Protein 8SVB (pdb70)

Nearest PDB structures (foldseek):
  8svb-assembly1_A  TM=6.135E-01  e=1.210E-03  Achromobacter xylosoxidans
  8svb-assembly1_A  TM=7.052E-01  e=6.557E-03  Achromobacter xylosoxidans
  8svb-assembly1_A  TM=1.034E+00  e=6.545E-05  Achromobacter xylosoxidans
  8svb-assembly1_A  TM=5.577E-01  e=2.750E-03  Achromobacter xylosoxidans
  8svb-assembly1_A  TM=7.079E-01  e=1.389E-03  Achromobacter xylosoxidans

Solvent-accessible surface area: 2526 Å² total; per-residue (Å²): 1,35,44,36,104,61,55,14,168,145,122,140,53,175,40,117,71,72,118,137,42,113,135,138,77,76,29,32,34,141

Sequence (30 aa):
GGGGPTPEYFLMPIDPAWLQANLPNTGKYNGGGGPTPEYFLMPIDPAWLQANLPNTGKYNGGGGPTPEYFLMPIDPAWLQANLPNTGKYNGGGGPTPEYFLMPIDPAWLQANLPNTGKYNGGGGPTPEYFLMPIDPAWLQANLPNTGKYNGGGGPTPEYFLMPIDPAWLQANLPNTGKYNGGGGPTPEYFLMPIDPAWLQANLPNTGKYNGGGGPTPEYFLMPIDPAWLQANLPNTGKYNGGGGPTPEYFLMPIDPAWLQANLPNTGKYNGGGGPTPEYFLMPIDPAWLQANLPNTGKYNGGGGPTPEYFLMPIDPAWLQANLPNTGKYNGGGGPTPEYFLMPIDPAWLQANLPNTGKYNGGGGPTPEYFLMPIDPAWLQANLPNTGKYNGGGGPTPEYFLMPIDPAWLQANLPNTGKYNGGGGPTPEYFLMPIDPAWLQANLPNTGKYNGGGGPTPEYFLMPIDPAWLQANLPNTGKYNGGGGPTPEYFLMPIDPAWLQANLPNTGKYNGGGGPTPEYFLMPIDPAWLQANLPNTGKYNGGGGPTPEYFLMPIDPAWLQANLPNTGKYNGGGGPTPEYFLMPIDPAWLQANLPNTGKYN

Structure (mmCIF, N/CA/C/O backbone):
data_8SVB
#
_entry.id   8SVB
#
loop_
_atom_site.group_PDB
_atom_site.id
_atom_site.type_symbol
_atom_site.label_atom_id
_atom_site.label_alt_id
_atom_site.label_comp_id
_atom_site.label_asym_id
_atom_site.label_entity_id
_atom_site.label_seq_id
_atom_site.pdbx_PDB_ins_code
_atom_site.Cartn_x
_atom_site.Cartn_y
_atom_site.Cartn_z
_atom_site.occupancy
_atom_site.B_iso_or_equiv
_atom_site.auth_seq_id
_atom_site.auth_comp_id
_atom_site.auth_asym_id
_atom_site.auth_atom_id
_atom_site.pdbx_PDB_model_num
ATOM 1 N N . GLY A 1 1 ? 0.951 1.910 -0.346 1.00 0.00 1 GLY A N 1
ATOM 2 C CA . GLY A 1 1 ? 1.988 0.976 -0.757 1.00 0.00 1 GLY A CA 1
ATOM 3 C C . GLY A 1 1 ? 3.405 1.531 -0.557 1.00 0.00 1 GLY A C 1
ATOM 4 O O . GLY A 1 1 ? 3.639 2.682 -0.193 1.00 0.00 1 GLY A O 1
ATOM 8 N N . GLY A 1 2 ? 4.394 0.613 -0.830 1.00 0.00 2 GLY A N 1
ATOM 9 C CA . GLY A 1 2 ? 5.799 0.886 -0.612 1.00 0.00 2 GLY A CA 1
ATOM 10 C C . GLY A 1 2 ? 6.330 0.011 0.536 1.00 0.00 2 GLY A C 1
ATOM 11 O O . GLY A 1 2 ? 5.925 -1.130 0.778 1.00 0.00 2 GLY A O 1
ATOM 15 N N . GLY A 1 3 ? 7.328 0.592 1.291 1.00 0.00 3 GLY A N 1
ATOM 16 C CA . GLY A 1 3 ? 8.044 -0.153 2.312 1.00 0.00 3 GLY A CA 1
ATOM 17 C C . GLY A 1 3 ? 8.702 0.771 3.338 1.00 0.00 3 GLY A C 1
ATOM 18 O O . GLY A 1 3 ? 9.740 1.386 3.102 1.00 0.00 3 GLY A O 1
ATOM 22 N N . GLY A 1 4 ? 7.995 0.925 4.505 1.00 0.00 4 GLY A N 1
ATOM 23 C CA . GLY A 1 4 ? 8.396 1.871 5.536 1.00 0.00 4 GLY A CA 1
ATOM 24 C C . GLY A 1 4 ? 7.325 1.947 6.631 1.00 0.00 4 GLY A C 1
ATOM 25 O O . GLY A 1 4 ? 6.515 1.028 6.786 1.00 0.00 4 GLY A O 1
ATOM 29 N N . PRO A 1 5 ? 7.351 3.036 7.468 1.00 0.00 5 PRO A N 1
ATOM 30 C CA . PRO A 1 5 ? 6.347 3.230 8.512 1.00 0.00 5 PRO A CA 1
ATOM 31 C C . PRO A 1 5 ? 5.034 3.844 7.952 1.00 0.00 5 PRO A C 1
ATOM 32 O O . PRO A 1 5 ? 4.905 4.195 6.782 1.00 0.00 5 PRO A O 1
ATOM 43 N N . THR A 1 6 ? 4.034 4.002 8.901 1.00 0.00 6 THR A N 1
ATOM 44 C CA . THR A 1 6 ? 2.892 4.920 8.686 1.00 0.00 6 THR A CA 1
ATOM 45 C C . THR A 1 6 ? 1.881 4.356 7.653 1.00 0.00 6 THR A C 1
ATOM 46 O O . THR A 1 6 ? 2.238 3.812 6.604 1.00 0.00 6 THR A O 1
ATOM 57 N N . PRO A 1 7 ? 0.528 4.481 7.913 1.00 0.00 7 PRO A N 1
ATOM 58 C CA . PRO A 1 7 ? -0.417 3.758 7.060 1.00 0.00 7 PRO A CA 1
ATOM 59 C C . PRO A 1 7 ? -0.626 4.425 5.680 1.00 0.00 7 PRO A C 1
ATOM 60 O O . PRO A 1 7 ? -0.478 5.629 5.469 1.00 0.00 7 PRO A O 1
ATOM 71 N N . GLU A 1 8 ? -1.123 3.571 4.702 1.00 0.00 8 GLU A N 1
ATOM 72 C CA . GLU A 1 8 ? -1.013 3.948 3.279 1.00 0.00 8 GLU A CA 1
ATOM 73 C C . GLU A 1 8 ? -1.885 5.192 2.976 1.00 0.00 8 GLU A C 1
ATOM 74 O O . GLU A 1 8 ? -1.641 5.978 2.061 1.00 0.00 8 GLU A O 1
ATOM 85 N N . TYR A 1 9 ? -3.038 5.263 3.730 1.00 0.00 9 TYR A N 1
ATOM 86 C CA . TYR A 1 9 ? -4.056 6.294 3.538 1.00 0.00 9 TYR A CA 1
ATOM 87 C C . TYR A 1 9 ? -3.695 7.676 4.122 1.00 0.00 9 TYR A C 1
ATOM 88 O O . TYR A 1 9 ? -4.489 8.614 4.099 1.00 0.00 9 TYR A O 1
ATOM 106 N N . PHE A 1 10 ? -2.400 7.818 4.563 1.00 0.00 10 PHE A N 1
ATOM 107 C CA . PHE A 1 10 ? -1.867 9.120 4.979 1.00 0.00 10 PHE A CA 1
ATOM 108 C C . PHE A 1 10 ? -1.540 9.961 3.720 1.00 0.00 10 PHE A C 1
ATOM 109 O O . PHE A 1 10 ? -1.484 11.188 3.755 1.00 0.00 10 PHE A O 1
ATOM 126 N N . LEU A 1 11 ? -1.135 9.236 2.609 1.00 0.00 11 LEU A N 1
ATOM 127 C CA . LEU A 1 11 ? -0.571 9.918 1.439 1.00 0.00 11 LEU A CA 1
ATOM 128 C C . LEU A 1 11 ? -0.926 9.264 0.084 1.00 0.00 11 LEU A C 1
ATOM 129 O O . LEU A 1 11 ? -0.864 9.904 -0.965 1.00 0.00 11 LEU A O 1
ATOM 145 N N . MET A 1 12 ? -1.157 7.905 0.081 1.00 0.00 12 MET A N 1
ATOM 146 C CA . MET A 1 12 ? -1.719 7.242 -1.102 1.00 0.00 12 MET A CA 1
ATOM 147 C C . MET A 1 12 ? -0.794 7.266 -2.351 1.00 0.00 12 MET A C 1
ATOM 148 O O . MET A 1 12 ? -1.226 7.563 -3.469 1.00 0.00 12 MET A O 1
ATOM 162 N N . PRO A 1 13 ? 0.497 6.793 -2.217 1.00 0.00 13 PRO A N 1
ATOM 163 C CA . PRO A 1 13 ? 1.401 6.832 -3.361 1.00 0.00 13 PRO A CA 1
ATOM 164 C C . PRO A 1 13 ? 1.072 5.755 -4.420 1.00 0.00 13 PRO A C 1
ATOM 165 O O . PRO A 1 13 ? 0.466 4.712 -4.179 1.00 0.00 13 PRO A O 1
ATOM 176 N N . ILE A 1 14 ? 1.606 6.034 -5.662 1.00 0.00 14 ILE A N 1
ATOM 177 C CA . ILE A 1 14 ? 1.322 5.245 -6.862 1.00 0.00 14 ILE A CA 1
ATOM 178 C C . ILE A 1 14 ? 2.225 3.987 -6.987 1.00 0.00 14 ILE A C 1
ATOM 179 O O . ILE A 1 14 ? 2.795 3.661 -8.026 1.00 0.00 14 ILE A O 1
ATOM 195 N N . ASP A 1 15 ? 2.208 3.179 -5.869 1.00 0.00 15 ASP A N 1
ATOM 196 C CA . ASP A 1 15 ? 2.654 1.777 -5.924 1.00 0.00 15 ASP A CA 1
ATOM 197 C C . ASP A 1 15 ? 1.465 0.979 -6.521 1.00 0.00 15 ASP A C 1
ATOM 198 O O . ASP A 1 15 ? 0.335 1.062 -6.024 1.00 0.00 15 ASP A O 1
ATOM 207 N N . PRO A 1 16 ? 1.695 0.215 -7.646 1.00 0.00 16 PRO A N 1
ATOM 208 C CA . PRO A 1 16 ? 0.666 -0.663 -8.201 1.00 0.00 16 PRO A CA 1
ATOM 209 C C . PRO A 1 16 ? 0.718 -2.104 -7.631 1.00 0.00 16 PRO A C 1
ATOM 210 O O . PRO A 1 16 ? -0.184 -2.918 -7.831 1.00 0.00 16 PRO A O 1
ATOM 221 N N . ALA A 1 17 ? 1.927 -2.466 -7.079 1.00 0.00 17 ALA A N 1
ATOM 222 C CA . ALA A 1 17 ? 2.244 -3.839 -6.725 1.00 0.00 17 ALA A CA 1
ATOM 223 C C . ALA A 1 17 ? 1.669 -4.276 -5.368 1.00 0.00 17 ALA A C 1
ATOM 224 O O . ALA A 1 17 ? 1.521 -5.468 -5.083 1.00 0.00 17 ALA A O 1
ATOM 231 N N . TRP A 1 18 ? 1.418 -3.267 -4.453 1.00 0.00 18 TRP A N 1
ATOM 232 C CA . TRP A 1 18 ? 1.165 -3.624 -3.055 1.00 0.00 18 TRP A CA 1
ATOM 233 C C . TRP A 1 18 ? -0.110 -4.472 -2.880 1.00 0.00 18 TRP A C 1
ATOM 234 O O . TRP A 1 18 ? -0.325 -5.136 -1.866 1.00 0.00 18 TRP A O 1
ATOM 255 N N . LEU A 1 19 ? -1.002 -4.392 -3.924 1.00 0.00 19 LEU A N 1
ATOM 256 C CA . LEU A 1 19 ? -2.330 -4.983 -3.869 1.00 0.00 19 LEU A CA 1
ATOM 257 C C . LEU A 1 19 ? -2.254 -6.528 -3.825 1.00 0.00 19 LEU A C 1
ATOM 258 O O . LEU A 1 19 ? -3.219 -7.209 -3.472 1.00 0.00 19 LEU A O 1
ATOM 274 N N . GLN A 1 20 ? -1.101 -7.091 -4.331 1.00 0.00 20 GLN A N 1
ATOM 275 C CA . GLN A 1 20 ? -0.820 -8.520 -4.227 1.00 0.00 20 GLN A CA 1
ATOM 276 C C . GLN A 1 20 ? 0.613 -8.785 -3.712 1.00 0.00 20 GLN A C 1
ATOM 277 O O . GLN A 1 20 ? 1.207 -9.853 -3.882 1.00 0.00 20 GLN A O 1
ATOM 291 N N . ALA A 1 21 ? 1.109 -7.833 -2.845 1.00 0.00 21 ALA A N 1
ATOM 292 C CA . ALA A 1 21 ? 2.350 -8.045 -2.110 1.00 0.00 21 ALA A CA 1
ATOM 293 C C . ALA A 1 21 ? 2.025 -8.875 -0.852 1.00 0.00 21 ALA A C 1
ATOM 294 O O . ALA A 1 21 ? 2.044 -8.416 0.288 1.00 0.00 21 ALA A O 1
ATOM 301 N N . ASN A 1 22 ? 1.720 -10.197 -1.116 1.00 0.00 22 ASN A N 1
ATOM 302 C CA . ASN A 1 22 ? 0.970 -11.043 -0.168 1.00 0.00 22 ASN A CA 1
ATOM 303 C C . ASN A 1 22 ? 1.834 -11.604 0.998 1.00 0.00 22 ASN A C 1
ATOM 304 O O . ASN A 1 22 ? 1.606 -12.678 1.553 1.00 0.00 22 ASN A O 1
ATOM 315 N N . LEU A 1 23 ? 2.783 -10.731 1.480 1.00 0.00 23 LEU A N 1
ATOM 316 C CA . LEU A 1 23 ? 3.434 -10.910 2.772 1.00 0.00 23 LEU A CA 1
ATOM 317 C C . LEU A 1 23 ? 2.612 -10.083 3.791 1.00 0.00 23 LEU A C 1
ATOM 318 O O . LEU A 1 23 ? 1.817 -9.209 3.422 1.00 0.00 23 LEU A O 1
ATOM 334 N N . PRO A 1 24 ? 2.887 -10.235 5.132 1.00 0.00 24 PRO A N 1
ATOM 335 C CA . PRO A 1 24 ? 2.240 -9.380 6.137 1.00 0.00 24 PRO A CA 1
ATOM 336 C C . PRO A 1 24 ? 2.909 -7.984 6.100 1.00 0.00 24 PRO A C 1
ATOM 337 O O . PRO A 1 24 ? 3.785 -7.610 6.879 1.00 0.00 24 PRO A O 1
ATOM 348 N N . ASN A 1 25 ? 2.514 -7.211 5.021 1.00 0.00 25 ASN A N 1
ATOM 349 C CA . ASN A 1 25 ? 3.232 -5.995 4.666 1.00 0.00 25 ASN A CA 1
ATOM 350 C C . ASN A 1 25 ? 2.474 -5.188 3.595 1.00 0.00 25 ASN A C 1
ATOM 351 O O . ASN A 1 25 ? 3.039 -4.396 2.837 1.00 0.00 25 ASN A O 1
ATOM 362 N N . THR A 1 26 ? 1.111 -5.271 3.656 1.00 0.00 26 THR A N 1
ATOM 363 C CA . THR A 1 26 ? 0.250 -4.346 2.922 1.00 0.00 26 THR A CA 1
ATOM 364 C C . THR A 1 26 ? -0.008 -3.120 3.826 1.00 0.00 26 THR A C 1
ATOM 365 O O . THR A 1 26 ? 0.108 -3.158 5.051 1.00 0.00 26 THR A O 1
ATOM 376 N N . GLY A 1 27 ? -0.409 -1.974 3.172 1.00 0.00 27 GLY A N 1
ATOM 377 C CA . GLY A 1 27 ? -1.029 -0.892 3.911 1.00 0.00 27 GLY A CA 1
ATOM 378 C C . GLY A 1 27 ? -0.111 0.118 4.615 1.00 0.00 27 GLY A C 1
ATOM 379 O O . GLY A 1 27 ? -0.559 0.875 5.481 1.00 0.00 27 GLY A O 1
ATOM 383 N N . LYS A 1 28 ? 1.162 0.266 4.110 1.00 0.00 28 LYS A N 1
ATOM 384 C CA . LYS A 1 28 ? 2.117 1.230 4.692 1.00 0.00 28 LYS A CA 1
ATOM 385 C C . LYS A 1 28 ? 3.045 1.766 3.589 1.00 0.00 28 LYS A C 1
ATOM 386 O O . LYS A 1 28 ? 3.008 1.265 2.463 1.00 0.00 28 LYS A O 1
ATOM 405 N N . TYR A 1 29 ? 3.911 2.794 3.887 1.00 0.00 29 TYR A N 1
ATOM 406 C CA . TYR A 1 29 ? 4.592 3.484 2.781 1.00 0.00 29 TYR A CA 1
ATOM 407 C C . TYR A 1 29 ? 5.978 4.088 3.107 1.00 0.00 29 TYR A C 1
ATOM 408 O O . TYR A 1 29 ? 6.500 4.079 4.216 1.00 0.00 29 TYR A O 1
ATOM 426 N N . ASN A 1 30 ? 6.615 4.631 2.009 1.00 0.00 30 ASN A N 1
ATOM 427 C CA . ASN A 1 30 ? 7.865 5.371 2.104 1.00 0.00 30 ASN A CA 1
ATOM 428 C C . ASN A 1 30 ? 7.981 6.327 0.982 1.00 0.00 30 ASN A C 1
ATOM 429 O O . ASN A 1 30 ? 8.066 7.088 0.089 1.00 0.00 30 ASN A O 1
ATOM 440 N N . GLY A 1 1 ? -0.312 1.153 1.343 1.00 0.00 1 GLY A N 2
ATOM 441 C CA . GLY A 1 1 ? 0.301 -0.157 1.185 1.00 0.00 1 GLY A CA 2
ATOM 442 C C . GLY A 1 1 ? 1.739 -0.015 0.684 1.00 0.00 1 GLY A C 2
ATOM 443 O O . GLY A 1 1 ? 2.152 1.024 0.167 1.00 0.00 1 GLY A O 2
ATOM 447 N N . GLY A 1 2 ? 2.509 -1.143 0.847 1.00 0.00 2 GLY A N 2
ATOM 448 C CA . GLY A 1 2 ? 3.899 -1.210 0.434 1.00 0.00 2 GLY A CA 2
ATOM 449 C C . GLY A 1 2 ? 4.771 -1.855 1.520 1.00 0.00 2 GLY A C 2
ATOM 450 O O . GLY A 1 2 ? 4.326 -2.436 2.513 1.00 0.00 2 GLY A O 2
ATOM 454 N N . GLY A 1 3 ? 6.120 -1.770 1.275 1.00 0.00 3 GLY A N 2
ATOM 455 C CA . GLY A 1 3 ? 7.101 -2.328 2.180 1.00 0.00 3 GLY A CA 2
ATOM 456 C C . GLY A 1 3 ? 7.416 -1.412 3.370 1.00 0.00 3 GLY A C 2
ATOM 457 O O . GLY A 1 3 ? 7.622 -1.880 4.491 1.00 0.00 3 GLY A O 2
ATOM 461 N N . GLY A 1 4 ? 7.540 -0.079 3.069 1.00 0.00 4 GLY A N 2
ATOM 462 C CA . GLY A 1 4 ? 8.189 0.884 3.952 1.00 0.00 4 GLY A CA 2
ATOM 463 C C . GLY A 1 4 ? 7.388 1.345 5.188 1.00 0.00 4 GLY A C 2
ATOM 464 O O . GLY A 1 4 ? 6.557 0.608 5.720 1.00 0.00 4 GLY A O 2
ATOM 468 N N . PRO A 1 5 ? 7.730 2.565 5.744 1.00 0.00 5 PRO A N 2
ATOM 469 C CA . PRO A 1 5 ? 7.103 3.092 6.966 1.00 0.00 5 PRO A CA 2
ATOM 470 C C . PRO A 1 5 ? 5.790 3.898 6.715 1.00 0.00 5 PRO A C 2
ATOM 471 O O . PRO A 1 5 ? 5.284 4.034 5.605 1.00 0.00 5 PRO A O 2
ATOM 482 N N . THR A 1 6 ? 5.221 4.449 7.858 1.00 0.00 6 THR A N 2
ATOM 483 C CA . THR A 1 6 ? 4.220 5.548 7.796 1.00 0.00 6 THR A CA 2
ATOM 484 C C . THR A 1 6 ? 2.831 5.039 7.334 1.00 0.00 6 THR A C 2
ATOM 485 O O . THR A 1 6 ? 2.707 4.245 6.397 1.00 0.00 6 THR A O 2
ATO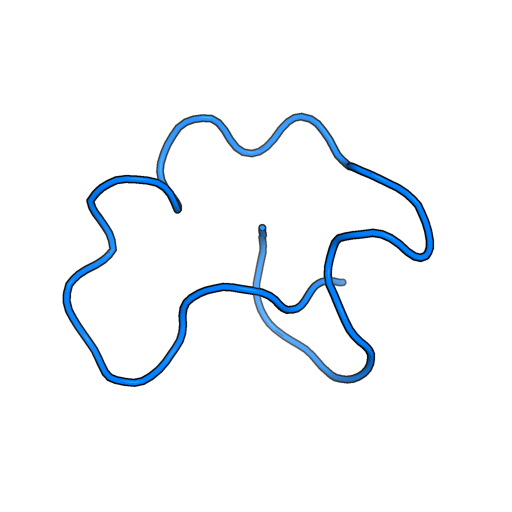M 496 N N . PRO A 1 7 ? 1.696 5.483 7.988 1.00 0.00 7 PRO A N 2
ATOM 497 C CA . PRO A 1 7 ? 0.400 4.862 7.693 1.00 0.00 7 PRO A CA 2
ATOM 498 C C . PRO A 1 7 ? -0.198 5.312 6.340 1.00 0.00 7 PRO A C 2
ATOM 499 O O . PRO A 1 7 ? 0.003 6.415 5.833 1.00 0.00 7 PRO A O 2
ATOM 510 N N . GLU A 1 8 ? -1.082 4.406 5.768 1.00 0.00 8 GLU A N 2
ATOM 511 C CA . GLU A 1 8 ? -1.335 4.476 4.317 1.00 0.00 8 GLU A CA 2
ATOM 512 C C . GLU A 1 8 ? -2.156 5.717 3.907 1.00 0.00 8 GLU A C 2
ATOM 513 O O . GLU A 1 8 ? -2.214 6.117 2.746 1.00 0.00 8 GLU A O 2
ATOM 524 N N . TYR A 1 9 ? -2.934 6.241 4.911 1.00 0.00 9 TYR A N 2
ATOM 525 C CA . TYR A 1 9 ? -3.818 7.383 4.702 1.00 0.00 9 TYR A CA 2
ATOM 526 C C . TYR A 1 9 ? -3.109 8.753 4.744 1.00 0.00 9 TYR A C 2
ATOM 527 O O . TYR A 1 9 ? -3.747 9.804 4.736 1.00 0.00 9 TYR A O 2
ATOM 545 N N . PHE A 1 10 ? -1.729 8.734 4.660 1.00 0.00 10 PHE A N 2
ATOM 546 C CA . PHE A 1 10 ? -0.987 9.998 4.782 1.00 0.00 10 PHE A CA 2
ATOM 547 C C . PHE A 1 10 ? -1.164 10.827 3.487 1.00 0.00 10 PHE A C 2
ATOM 548 O O . PHE A 1 10 ? -1.175 12.057 3.496 1.00 0.00 10 PHE A O 2
ATOM 565 N N . LEU A 1 11 ? -1.145 10.101 2.304 1.00 0.00 11 LEU A N 2
ATOM 566 C CA . LEU A 1 11 ? -1.196 10.778 1.008 1.00 0.00 11 LEU A CA 2
ATOM 567 C C . LEU A 1 11 ? -1.691 9.897 -0.164 1.00 0.00 11 LEU A C 2
ATOM 568 O O . LEU A 1 11 ? -1.521 10.215 -1.338 1.00 0.00 11 LEU A O 2
ATOM 584 N N . MET A 1 12 ? -2.422 8.782 0.199 1.00 0.00 12 MET A N 2
ATOM 585 C CA . MET A 1 12 ? -3.163 7.992 -0.802 1.00 0.00 12 MET A CA 2
ATOM 586 C C . MET A 1 12 ? -2.225 7.380 -1.887 1.00 0.00 12 MET A C 2
ATOM 587 O O . MET A 1 12 ? -2.378 7.600 -3.091 1.00 0.00 12 MET A O 2
ATOM 601 N N . PRO A 1 13 ? -1.238 6.516 -1.461 1.00 0.00 13 PRO A N 2
ATOM 602 C CA . PRO A 1 13 ? -0.179 6.091 -2.368 1.00 0.00 13 PRO A CA 2
ATOM 603 C C . PRO A 1 13 ? -0.593 4.954 -3.330 1.00 0.00 13 PRO A C 2
ATOM 604 O O . PRO A 1 13 ? -1.309 4.009 -3.002 1.00 0.00 13 PRO A O 2
ATOM 615 N N . ILE A 1 14 ? 0.026 5.032 -4.559 1.00 0.00 14 ILE A N 2
ATOM 616 C CA . ILE A 1 14 ? -0.114 4.023 -5.605 1.00 0.00 14 ILE A CA 2
ATOM 617 C C . ILE A 1 14 ? 1.145 3.122 -5.611 1.00 0.00 14 ILE A C 2
ATOM 618 O O . ILE A 1 14 ? 1.917 3.036 -6.562 1.00 0.00 14 ILE A O 2
ATOM 634 N N . ASP A 1 15 ? 1.318 2.384 -4.451 1.00 0.00 15 ASP A N 2
ATOM 635 C CA . ASP A 1 15 ? 2.371 1.361 -4.378 1.00 0.00 15 ASP A CA 2
ATOM 636 C C . ASP A 1 15 ? 1.931 0.155 -5.251 1.00 0.00 15 ASP A C 2
ATOM 637 O O . ASP A 1 15 ? 0.811 -0.351 -5.122 1.00 0.00 15 ASP A O 2
ATOM 646 N N . PRO A 1 16 ? 2.845 -0.324 -6.169 1.00 0.00 16 PRO A N 2
ATOM 647 C CA . PRO A 1 16 ? 2.531 -1.449 -7.045 1.00 0.00 16 PRO A CA 2
ATOM 648 C C . PRO A 1 16 ? 2.951 -2.819 -6.465 1.00 0.00 16 PRO A C 2
ATOM 649 O O . PRO A 1 16 ? 2.682 -3.878 -7.038 1.00 0.00 16 PRO A O 2
ATOM 660 N N . ALA A 1 17 ? 3.779 -2.773 -5.367 1.00 0.00 17 ALA A N 2
ATOM 661 C CA . ALA A 1 17 ? 4.403 -3.967 -4.830 1.00 0.00 17 ALA A CA 2
ATOM 662 C C . ALA A 1 17 ? 3.384 -4.802 -4.047 1.00 0.00 17 ALA A C 2
ATOM 663 O O . ALA A 1 17 ? 3.344 -6.032 -4.141 1.00 0.00 17 ALA A O 2
ATOM 670 N N . TRP A 1 18 ? 2.560 -4.122 -3.173 1.00 0.00 18 TRP A N 2
ATOM 671 C CA . TRP A 1 18 ? 1.668 -4.894 -2.304 1.00 0.00 18 TRP A CA 2
ATOM 672 C C . TRP A 1 18 ? 0.572 -5.597 -3.138 1.00 0.00 18 TRP A C 2
ATOM 673 O O . TRP A 1 18 ? -0.000 -6.618 -2.755 1.00 0.00 18 TRP A O 2
ATOM 694 N N . LEU A 1 19 ? 0.263 -4.970 -4.329 1.00 0.00 19 LEU A N 2
ATOM 695 C CA . LEU A 1 19 ? -0.842 -5.429 -5.162 1.00 0.00 19 LEU A CA 2
ATOM 696 C C . LEU A 1 19 ? -0.484 -6.792 -5.792 1.00 0.00 19 LEU A C 2
ATOM 697 O O . LEU A 1 19 ? -1.354 -7.614 -6.075 1.00 0.00 19 LEU A O 2
ATOM 713 N N . GLN A 1 20 ? 0.843 -6.946 -6.141 1.00 0.00 20 GLN A N 2
ATOM 714 C CA . GLN A 1 20 ? 1.336 -8.169 -6.772 1.00 0.00 20 GLN A CA 2
ATOM 715 C C . GLN A 1 20 ? 1.905 -9.197 -5.768 1.00 0.00 20 GLN A C 2
ATOM 716 O O . GLN A 1 20 ? 1.956 -10.396 -6.036 1.00 0.00 20 GLN A O 2
ATOM 730 N N . ALA A 1 21 ? 2.512 -8.682 -4.639 1.00 0.00 21 ALA A N 2
ATOM 731 C CA . ALA A 1 21 ? 3.218 -9.561 -3.704 1.00 0.00 21 ALA A CA 2
ATOM 732 C C . ALA A 1 21 ? 2.277 -10.072 -2.592 1.00 0.00 21 ALA A C 2
ATOM 733 O O . ALA A 1 21 ? 2.524 -11.074 -1.923 1.00 0.00 21 ALA A O 2
ATOM 740 N N . ASN A 1 22 ? 1.289 -9.181 -2.214 1.00 0.00 22 ASN A N 2
ATOM 741 C CA . ASN A 1 22 ? 0.159 -9.575 -1.360 1.00 0.00 22 ASN A CA 2
ATOM 742 C C . ASN A 1 22 ? 0.567 -9.977 0.076 1.00 0.00 22 ASN A C 2
ATOM 743 O O . ASN A 1 22 ? -0.148 -10.642 0.824 1.00 0.00 22 ASN A O 2
ATOM 754 N N . LEU A 1 23 ? 1.724 -9.363 0.526 1.00 0.00 23 LEU A N 2
ATOM 755 C CA . LEU A 1 23 ? 2.286 -9.776 1.803 1.00 0.00 23 LEU A CA 2
ATOM 756 C C . LEU A 1 23 ? 1.418 -9.199 2.951 1.00 0.00 23 LEU A C 2
ATOM 757 O O . LEU A 1 23 ? 0.868 -8.093 2.861 1.00 0.00 23 LEU A O 2
ATOM 773 N N . PRO A 1 24 ? 1.398 -9.890 4.150 1.00 0.00 24 PRO A N 2
ATOM 774 C CA . PRO A 1 24 ? 0.550 -9.458 5.270 1.00 0.00 24 PRO A CA 2
ATOM 775 C C . PRO A 1 24 ? 1.230 -8.287 6.013 1.00 0.00 24 PRO A C 2
ATOM 776 O O . PRO A 1 24 ? 1.784 -8.378 7.108 1.00 0.00 24 PRO A O 2
ATOM 787 N N . ASN A 1 25 ? 1.214 -7.103 5.301 1.00 0.00 25 ASN A N 2
ATOM 788 C CA . ASN A 1 25 ? 2.001 -5.955 5.731 1.00 0.00 25 ASN A CA 2
ATOM 789 C C . ASN A 1 25 ? 1.620 -4.707 4.912 1.00 0.00 25 ASN A C 2
ATOM 790 O O . ASN A 1 25 ? 2.393 -3.767 4.738 1.00 0.00 25 ASN A O 2
ATOM 801 N N . THR A 1 26 ? 0.295 -4.669 4.528 1.00 0.00 26 THR A N 2
ATOM 802 C CA . THR A 1 26 ? -0.304 -3.421 4.050 1.00 0.00 26 THR A CA 2
ATOM 803 C C . THR A 1 26 ? -0.757 -2.599 5.280 1.00 0.00 26 THR A C 2
ATOM 804 O O . THR A 1 26 ? -0.630 -3.012 6.434 1.00 0.00 26 THR A O 2
ATOM 815 N N . GLY A 1 27 ? -1.260 -1.354 4.999 1.00 0.00 27 GLY A N 2
ATOM 816 C CA . GLY A 1 27 ? -1.655 -0.400 6.023 1.00 0.00 27 GLY A CA 2
ATOM 817 C C . GLY A 1 27 ? -0.645 0.745 6.205 1.00 0.00 27 GLY A C 2
ATOM 818 O O . GLY A 1 27 ? -0.897 1.749 6.875 1.00 0.00 27 GLY A O 2
ATOM 822 N N . LYS A 1 28 ? 0.574 0.553 5.604 1.00 0.00 28 LYS A N 2
ATOM 823 C CA . LYS A 1 28 ? 1.706 1.487 5.714 1.00 0.00 28 LYS A CA 2
ATOM 824 C C . LYS A 1 28 ? 2.473 1.391 4.372 1.00 0.00 28 LYS A C 2
ATOM 825 O O . LYS A 1 28 ? 2.202 0.469 3.592 1.00 0.00 28 LYS A O 2
ATOM 844 N N . TYR A 1 29 ? 3.401 2.352 4.038 1.00 0.00 29 TYR A N 2
ATOM 845 C CA . TYR A 1 29 ? 3.750 2.562 2.617 1.00 0.00 29 TYR A CA 2
ATOM 846 C C . TYR A 1 29 ? 5.204 2.972 2.249 1.00 0.00 29 TYR A C 2
ATOM 847 O O . TYR A 1 29 ? 6.131 3.101 3.040 1.00 0.00 29 TYR A O 2
ATOM 865 N N . ASN A 1 30 ? 5.411 3.144 0.892 1.00 0.00 30 ASN A N 2
ATOM 866 C CA . ASN A 1 30 ? 6.634 3.727 0.349 1.00 0.00 30 ASN A CA 2
ATOM 867 C C . ASN A 1 30 ? 6.335 4.451 -0.902 1.00 0.00 30 ASN A C 2
ATOM 868 O O . ASN A 1 30 ? 6.085 5.012 -1.906 1.00 0.00 30 ASN A O 2
ATOM 879 N N . GLY A 1 1 ? 1.288 0.806 0.246 1.00 0.00 1 GLY A N 3
ATOM 880 C CA . GLY A 1 1 ? 1.541 -0.554 -0.200 1.00 0.00 1 GLY A CA 3
ATOM 881 C C . GLY A 1 1 ? 3.003 -1.009 -0.062 1.00 0.00 1 GLY A C 3
ATOM 882 O O . GLY A 1 1 ? 3.291 -2.171 0.239 1.00 0.00 1 GLY A O 3
ATOM 886 N N . GLY A 1 2 ? 3.955 -0.067 -0.359 1.00 0.00 2 GLY A N 3
ATOM 887 C CA . GLY A 1 2 ? 5.352 -0.378 -0.596 1.00 0.00 2 GLY A CA 3
ATOM 888 C C . GLY A 1 2 ? 6.221 -0.807 0.612 1.00 0.00 2 GLY A C 3
ATOM 889 O O . GLY A 1 2 ? 5.824 -1.493 1.557 1.00 0.00 2 GLY A O 3
ATOM 893 N N . GLY A 1 3 ? 7.556 -0.474 0.473 1.00 0.00 3 GLY A N 3
ATOM 894 C CA . GLY A 1 3 ? 8.562 -0.931 1.411 1.00 0.00 3 GLY A CA 3
ATOM 895 C C . GLY A 1 3 ? 9.112 0.199 2.285 1.00 0.00 3 GLY A C 3
ATOM 896 O O . GLY A 1 3 ? 9.538 1.253 1.814 1.00 0.00 3 GLY A O 3
ATOM 900 N N . GLY A 1 4 ? 9.156 -0.097 3.630 1.00 0.00 4 GLY A N 3
ATOM 901 C CA . GLY A 1 4 ? 9.575 0.876 4.625 1.00 0.00 4 GLY A CA 3
ATOM 902 C C . GLY A 1 4 ? 8.394 1.236 5.537 1.00 0.00 4 GLY A C 3
ATOM 903 O O . GLY A 1 4 ? 7.380 0.535 5.567 1.00 0.00 4 GLY A O 3
ATOM 907 N N . PRO A 1 5 ? 8.562 2.321 6.368 1.00 0.00 5 PRO A N 3
ATOM 908 C CA . PRO A 1 5 ? 7.549 2.695 7.364 1.00 0.00 5 PRO A CA 3
ATOM 909 C C . PRO A 1 5 ? 6.399 3.538 6.740 1.00 0.00 5 PRO A C 3
ATOM 910 O O . PRO A 1 5 ? 6.228 3.638 5.525 1.00 0.00 5 PRO A O 3
ATOM 921 N N . THR A 1 6 ? 5.543 4.113 7.662 1.00 0.00 6 THR A N 3
ATOM 922 C CA . THR A 1 6 ? 4.625 5.221 7.321 1.00 0.00 6 THR A CA 3
ATOM 923 C C . THR A 1 6 ? 3.379 4.689 6.578 1.00 0.00 6 THR A C 3
ATOM 924 O O . THR A 1 6 ? 3.469 4.042 5.529 1.00 0.00 6 THR A O 3
ATOM 935 N N . PRO A 1 7 ? 2.143 4.897 7.161 1.00 0.00 7 PRO A N 3
ATOM 936 C CA . PRO A 1 7 ? 0.974 4.170 6.673 1.00 0.00 7 PRO A CA 3
ATOM 937 C C . PRO A 1 7 ? 0.437 4.739 5.345 1.00 0.00 7 PRO A C 3
ATOM 938 O O . PRO A 1 7 ? 0.526 5.927 5.033 1.00 0.00 7 PRO A O 3
ATOM 949 N N . GLU A 1 8 ? -0.278 3.843 4.576 1.00 0.00 8 GLU A N 3
ATOM 950 C CA . GLU A 1 8 ? -0.818 4.169 3.241 1.00 0.00 8 GLU A CA 3
ATOM 951 C C . GLU A 1 8 ? -2.165 4.946 3.288 1.00 0.00 8 GLU A C 3
ATOM 952 O O . GLU A 1 8 ? -3.026 4.855 2.416 1.00 0.00 8 GLU A O 3
ATOM 963 N N . TYR A 1 9 ? -2.224 5.899 4.275 1.00 0.00 9 TYR A N 3
ATOM 964 C CA . TYR A 1 9 ? -3.273 6.911 4.374 1.00 0.00 9 TYR A CA 3
ATOM 965 C C . TYR A 1 9 ? -2.747 8.183 5.085 1.00 0.00 9 TYR A C 3
ATOM 966 O O . TYR A 1 9 ? -3.493 9.065 5.505 1.00 0.00 9 TYR A O 3
ATOM 984 N N . PHE A 1 10 ? -1.369 8.298 5.132 1.00 0.00 10 PHE A N 3
ATOM 985 C CA . PHE A 1 10 ? -0.708 9.530 5.599 1.00 0.00 10 PHE A CA 3
ATOM 986 C C . PHE A 1 10 ? -0.615 10.524 4.420 1.00 0.00 10 PHE A C 3
ATOM 987 O O . PHE A 1 10 ? -0.753 11.737 4.556 1.00 0.00 10 PHE A O 3
ATOM 1004 N N . LEU A 1 11 ? -0.210 9.949 3.232 1.00 0.00 11 LEU A N 3
ATOM 1005 C CA . LEU A 1 11 ? -0.375 10.632 1.951 1.00 0.00 11 LEU A CA 3
ATOM 1006 C C . LEU A 1 11 ? -1.418 9.777 1.189 1.00 0.00 11 LEU A C 3
ATOM 1007 O O . LEU A 1 11 ? -1.865 8.727 1.658 1.00 0.00 11 LEU A O 3
ATOM 1023 N N . MET A 1 12 ? -1.787 10.243 -0.057 1.00 0.00 12 MET A N 3
ATOM 1024 C CA . MET A 1 12 ? -2.492 9.330 -0.961 1.00 0.00 12 MET A CA 3
ATOM 1025 C C . MET A 1 12 ? -1.406 8.379 -1.512 1.00 0.00 12 MET A C 3
ATOM 1026 O O . MET A 1 12 ? -0.328 8.835 -1.909 1.00 0.00 12 MET A O 3
ATOM 1040 N N . PRO A 1 13 ? -1.686 7.035 -1.553 1.00 0.00 13 PRO A N 3
ATOM 1041 C CA . PRO A 1 13 ? -0.692 6.086 -2.052 1.00 0.00 13 PRO A CA 3
ATOM 1042 C C . PRO A 1 13 ? -0.660 6.077 -3.595 1.00 0.00 13 PRO A C 3
ATOM 1043 O O . PRO A 1 13 ? -1.568 6.523 -4.295 1.00 0.00 13 PRO A O 3
ATOM 1054 N N . ILE A 1 14 ? 0.454 5.466 -4.121 1.00 0.00 14 ILE A N 3
ATOM 1055 C CA . ILE A 1 14 ? 0.696 5.317 -5.554 1.00 0.00 14 ILE A CA 3
ATOM 1056 C C . ILE A 1 14 ? 1.154 3.869 -5.865 1.00 0.00 14 ILE A C 3
ATOM 1057 O O . ILE A 1 14 ? 1.799 3.553 -6.862 1.00 0.00 14 ILE A O 3
ATOM 1073 N N . ASP A 1 15 ? 0.608 2.929 -5.005 1.00 0.00 15 ASP A N 3
ATOM 1074 C CA . ASP A 1 15 ? 1.209 1.616 -4.846 1.00 0.00 15 ASP A CA 3
ATOM 1075 C C . ASP A 1 15 ? 0.245 0.444 -5.212 1.00 0.00 15 ASP A C 3
ATOM 1076 O O . ASP A 1 15 ? 0.368 -0.666 -4.669 1.00 0.00 15 ASP A O 3
ATOM 1085 N N . PRO A 1 16 ? -0.656 0.542 -6.246 1.00 0.00 16 PRO A N 3
ATOM 1086 C CA . PRO A 1 16 ? -1.871 -0.289 -6.242 1.00 0.00 16 PRO A CA 3
ATOM 1087 C C . PRO A 1 16 ? -1.661 -1.786 -6.534 1.00 0.00 16 PRO A C 3
ATOM 1088 O O . PRO A 1 16 ? -2.549 -2.613 -6.341 1.00 0.00 16 PRO A O 3
ATOM 1099 N N . ALA A 1 17 ? -0.456 -2.108 -7.113 1.00 0.00 17 ALA A N 3
ATOM 1100 C CA . ALA A 1 17 ? -0.105 -3.479 -7.450 1.00 0.00 17 ALA A CA 3
ATOM 1101 C C . ALA A 1 17 ? 0.703 -4.201 -6.347 1.00 0.00 17 ALA A C 3
ATOM 1102 O O . ALA A 1 17 ? 1.331 -5.238 -6.571 1.00 0.00 17 ALA A O 3
ATOM 1109 N N . TRP A 1 18 ? 0.569 -3.721 -5.053 1.00 0.00 18 TRP A N 3
ATOM 1110 C CA . TRP A 1 18 ? 1.469 -4.261 -4.020 1.00 0.00 18 TRP A CA 3
ATOM 1111 C C . TRP A 1 18 ? 1.147 -5.734 -3.674 1.00 0.00 18 TRP A C 3
ATOM 1112 O O . TRP A 1 18 ? 1.989 -6.492 -3.195 1.00 0.00 18 TRP A O 3
ATOM 1133 N N . LEU A 1 19 ? -0.158 -6.112 -3.913 1.00 0.00 19 LEU A N 3
ATOM 1134 C CA . LEU A 1 19 ? -0.663 -7.461 -3.655 1.00 0.00 19 LEU A CA 3
ATOM 1135 C C . LEU A 1 19 ? -0.414 -8.443 -4.830 1.00 0.00 19 LEU A C 3
ATOM 1136 O O . LEU A 1 19 ? -0.899 -9.574 -4.854 1.00 0.00 19 LEU A O 3
ATOM 1152 N N . GLN A 1 20 ? 0.479 -8.021 -5.794 1.00 0.00 20 GLN A N 3
ATOM 1153 C CA . GLN A 1 20 ? 1.058 -8.969 -6.739 1.00 0.00 20 GLN A CA 3
ATOM 1154 C C . GLN A 1 20 ? 2.214 -9.751 -6.072 1.00 0.00 20 GLN A C 3
ATOM 1155 O O . GLN A 1 20 ? 2.636 -10.807 -6.543 1.00 0.00 20 GLN A O 3
ATOM 1169 N N . ALA A 1 21 ? 2.846 -9.091 -5.036 1.00 0.00 21 ALA A N 3
ATOM 1170 C CA . ALA A 1 21 ? 3.749 -9.805 -4.146 1.00 0.00 21 ALA A CA 3
ATOM 1171 C C . ALA A 1 21 ? 2.944 -10.253 -2.908 1.00 0.00 21 ALA A C 3
ATOM 1172 O O . ALA A 1 21 ? 1.878 -9.739 -2.571 1.00 0.00 21 ALA A O 3
ATOM 1179 N N . ASN A 1 22 ? 3.544 -11.221 -2.138 1.00 0.00 22 ASN A N 3
ATOM 1180 C CA . ASN A 1 22 ? 2.912 -11.770 -0.935 1.00 0.00 22 ASN A CA 3
ATOM 1181 C C . ASN A 1 22 ? 3.120 -10.874 0.314 1.00 0.00 22 ASN A C 3
ATOM 1182 O O . ASN A 1 22 ? 3.378 -11.331 1.429 1.00 0.00 22 ASN A O 3
ATOM 1193 N N . LEU A 1 23 ? 2.880 -9.532 0.108 1.00 0.00 23 LEU A N 3
ATOM 1194 C CA . LEU A 1 23 ? 2.834 -8.595 1.222 1.00 0.00 23 LEU A CA 3
ATOM 1195 C C . LEU A 1 23 ? 1.403 -8.566 1.815 1.00 0.00 23 LEU A C 3
ATOM 1196 O O . LEU A 1 23 ? 0.411 -8.847 1.140 1.00 0.00 23 LEU A O 3
ATOM 1212 N N . PRO A 1 24 ? 1.278 -8.138 3.122 1.00 0.00 24 PRO A N 3
ATOM 1213 C CA . PRO A 1 24 ? -0.035 -8.033 3.753 1.00 0.00 24 PRO A CA 3
ATOM 1214 C C . PRO A 1 24 ? -0.718 -6.684 3.415 1.00 0.00 24 PRO A C 3
ATOM 1215 O O . PRO A 1 24 ? -0.170 -5.762 2.811 1.00 0.00 24 PRO A O 3
ATOM 1226 N N . ASN A 1 25 ? -2.002 -6.569 3.906 1.00 0.00 25 ASN A N 3
ATOM 1227 C CA . ASN A 1 25 ? -2.811 -5.357 3.759 1.00 0.00 25 ASN A CA 3
ATOM 1228 C C . ASN A 1 25 ? -2.764 -4.420 4.988 1.00 0.00 25 ASN A C 3
ATOM 1229 O O . ASN A 1 25 ? -3.507 -3.444 5.104 1.00 0.00 25 ASN A O 3
ATOM 1240 N N . THR A 1 26 ? -1.743 -4.654 5.874 1.00 0.00 26 THR A N 3
ATOM 1241 C CA . THR A 1 26 ? -1.394 -3.716 6.942 1.00 0.00 26 THR A CA 3
ATOM 1242 C C . THR A 1 26 ? -0.556 -2.610 6.272 1.00 0.00 26 THR A C 3
ATOM 1243 O O . THR A 1 26 ? 0.660 -2.679 6.102 1.00 0.00 26 THR A O 3
ATOM 1254 N N . GLY A 1 27 ? -1.329 -1.598 5.721 1.00 0.00 27 GLY A N 3
ATOM 1255 C CA . GLY A 1 27 ? -0.760 -0.772 4.676 1.00 0.00 27 GLY A CA 3
ATOM 1256 C C . GLY A 1 27 ? 0.302 0.225 5.175 1.00 0.00 27 GLY A C 3
ATOM 1257 O O . GLY A 1 27 ? 0.123 0.981 6.128 1.00 0.00 27 GLY A O 3
ATOM 1261 N N . LYS A 1 28 ? 1.459 0.221 4.426 1.00 0.00 28 LYS A N 3
ATOM 1262 C CA . LYS A 1 28 ? 2.610 1.084 4.697 1.00 0.00 28 LYS A CA 3
ATOM 1263 C C . LYS A 1 28 ? 3.360 1.305 3.377 1.00 0.00 28 LYS A C 3
ATOM 1264 O O . LYS A 1 28 ? 3.430 0.371 2.574 1.00 0.00 28 LYS A O 3
ATOM 1283 N N . TYR A 1 29 ? 3.910 2.540 3.137 1.00 0.00 29 TYR A N 3
ATOM 1284 C CA . TYR A 1 29 ? 4.539 2.842 1.841 1.00 0.00 29 TYR A CA 3
ATOM 1285 C C . TYR A 1 29 ? 6.069 2.996 1.901 1.00 0.00 29 TYR A C 3
ATOM 1286 O O . TYR A 1 29 ? 6.800 2.425 1.090 1.00 0.00 29 TYR A O 3
ATOM 1304 N N . ASN A 1 30 ? 6.537 3.929 2.796 1.00 0.00 30 ASN A N 3
ATOM 1305 C CA . ASN A 1 30 ? 7.950 4.287 2.907 1.00 0.00 30 ASN A CA 3
ATOM 1306 C C . ASN A 1 30 ? 8.115 5.318 3.964 1.00 0.00 30 ASN A C 3
ATOM 1307 O O . ASN A 1 30 ? 8.220 6.124 4.818 1.00 0.00 30 ASN A O 3
ATOM 1318 N N . GLY A 1 1 ? 0.119 0.242 0.242 1.00 0.00 1 GLY A N 4
ATOM 1319 C CA . GLY A 1 1 ? 1.332 0.664 -0.460 1.00 0.00 1 GLY A CA 4
ATOM 1320 C C . GLY A 1 1 ? 2.397 -0.436 -0.275 1.00 0.00 1 GLY A C 4
ATOM 1321 O O . GLY A 1 1 ? 2.133 -1.518 0.258 1.00 0.00 1 GLY A O 4
ATOM 1325 N N . GLY A 1 2 ? 3.652 -0.156 -0.774 1.00 0.00 2 GLY A N 4
ATOM 1326 C CA . GLY A 1 2 ? 4.625 -1.231 -0.901 1.00 0.00 2 GLY A CA 4
ATOM 1327 C C . GLY A 1 2 ? 5.185 -1.765 0.428 1.00 0.00 2 GLY A C 4
ATOM 1328 O O . GLY A 1 2 ? 4.684 -2.713 1.039 1.00 0.00 2 GLY A O 4
ATOM 1332 N N . GLY A 1 3 ? 6.273 -1.085 0.919 1.00 0.00 3 GLY A N 4
ATOM 1333 C CA . GLY A 1 3 ? 6.974 -1.514 2.117 1.00 0.00 3 GLY A CA 4
ATOM 1334 C C . GLY A 1 3 ? 7.667 -0.329 2.787 1.00 0.00 3 GLY A C 4
ATOM 1335 O O . GLY A 1 3 ? 8.009 0.666 2.147 1.00 0.00 3 GLY A O 4
ATOM 1339 N N . GLY A 1 4 ? 7.925 -0.505 4.126 1.00 0.00 4 GLY A N 4
ATOM 1340 C CA . GLY A 1 4 ? 8.435 0.566 4.975 1.00 0.00 4 GLY A CA 4
ATOM 1341 C C . GLY A 1 4 ? 7.489 0.761 6.170 1.00 0.00 4 GLY A C 4
ATOM 1342 O O . GLY A 1 4 ? 6.728 -0.146 6.518 1.00 0.00 4 GLY A O 4
ATOM 1346 N N . PRO A 1 5 ? 7.591 1.939 6.868 1.00 0.00 5 PRO A N 4
ATOM 1347 C CA . PRO A 1 5 ? 6.688 2.283 7.976 1.00 0.00 5 PRO A CA 4
ATOM 1348 C C . PRO A 1 5 ? 5.352 2.916 7.466 1.00 0.00 5 PRO A C 4
ATOM 1349 O O . PRO A 1 5 ? 4.985 2.854 6.294 1.00 0.00 5 PRO A O 4
ATOM 1360 N N . THR A 1 6 ? 4.584 3.517 8.453 1.00 0.00 6 THR A N 4
ATOM 1361 C CA . THR A 1 6 ? 3.618 4.604 8.168 1.00 0.00 6 THR A CA 4
ATOM 1362 C C . THR A 1 6 ? 2.289 4.116 7.543 1.00 0.00 6 THR A C 4
ATOM 1363 O O . THR A 1 6 ? 2.246 3.335 6.589 1.00 0.00 6 THR A O 4
ATOM 1374 N N . PRO A 1 7 ? 1.106 4.632 8.043 1.00 0.00 7 PRO A N 4
ATOM 1375 C CA . PRO A 1 7 ? -0.164 4.130 7.528 1.00 0.00 7 PRO A CA 4
ATOM 1376 C C . PRO A 1 7 ? -0.387 4.621 6.080 1.00 0.00 7 PRO A C 4
ATOM 1377 O O . PRO A 1 7 ? -0.181 5.772 5.701 1.00 0.00 7 PRO A O 4
ATOM 1388 N N . GLU A 1 8 ? -0.885 3.650 5.225 1.00 0.00 8 GLU A N 4
ATOM 1389 C CA . GLU A 1 8 ? -0.510 3.704 3.800 1.00 0.00 8 GLU A CA 4
ATOM 1390 C C . GLU A 1 8 ? -1.109 4.879 3.005 1.00 0.00 8 GLU A C 4
ATOM 1391 O O . GLU A 1 8 ? -0.714 5.172 1.880 1.00 0.00 8 GLU A O 4
ATOM 1402 N N . TYR A 1 9 ? -2.193 5.487 3.586 1.00 0.00 9 TYR A N 4
ATOM 1403 C CA . TYR A 1 9 ? -2.889 6.594 2.940 1.00 0.00 9 TYR A CA 4
ATOM 1404 C C . TYR A 1 9 ? -2.202 7.968 3.099 1.00 0.00 9 TYR A C 4
ATOM 1405 O O . TYR A 1 9 ? -2.640 8.965 2.521 1.00 0.00 9 TYR A O 4
ATOM 1423 N N . PHE A 1 10 ? -1.094 8.035 3.924 1.00 0.00 10 PHE A N 4
ATOM 1424 C CA . PHE A 1 10 ? -0.782 9.315 4.593 1.00 0.00 10 PHE A CA 4
ATOM 1425 C C . PHE A 1 10 ? -0.445 10.442 3.591 1.00 0.00 10 PHE A C 4
ATOM 1426 O O . PHE A 1 10 ? -0.715 11.618 3.823 1.00 0.00 10 PHE A O 4
ATOM 1443 N N . LEU A 1 11 ? 0.293 10.059 2.490 1.00 0.00 11 LEU A N 4
ATOM 1444 C CA . LEU A 1 11 ? 0.567 10.984 1.390 1.00 0.00 11 LEU A CA 4
ATOM 1445 C C . LEU A 1 11 ? 0.021 10.437 0.048 1.00 0.00 11 LEU A C 4
ATOM 1446 O O . LEU A 1 11 ? 0.426 10.843 -1.038 1.00 0.00 11 LEU A O 4
ATOM 1462 N N . MET A 1 12 ? -1.026 9.544 0.162 1.00 0.00 12 MET A N 4
ATOM 1463 C CA . MET A 1 12 ? -1.860 9.183 -0.990 1.00 0.00 12 MET A CA 4
ATOM 1464 C C . MET A 1 12 ? -1.062 8.555 -2.171 1.00 0.00 12 MET A C 4
ATOM 1465 O O . MET A 1 12 ? -1.179 8.971 -3.328 1.00 0.00 12 MET A O 4
ATOM 1479 N N . PRO A 1 13 ? -0.293 7.438 -1.915 1.00 0.00 13 PRO A N 4
ATOM 1480 C CA . PRO A 1 13 ? 0.551 6.873 -2.960 1.00 0.00 13 PRO A C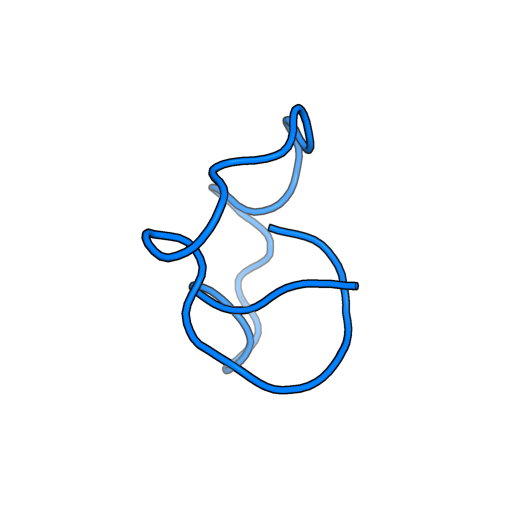A 4
ATOM 1481 C C . PRO A 1 13 ? -0.258 6.079 -4.010 1.00 0.00 13 PRO A C 4
ATOM 1482 O O . PRO A 1 13 ? -1.123 5.252 -3.725 1.00 0.00 13 PRO A O 4
ATOM 1493 N N . ILE A 1 14 ? 0.139 6.308 -5.310 1.00 0.00 14 ILE A N 4
ATOM 1494 C CA . ILE A 1 14 ? -0.438 5.611 -6.460 1.00 0.00 14 ILE A CA 4
ATOM 1495 C C . ILE A 1 14 ? 0.355 4.307 -6.742 1.00 0.00 14 ILE A C 4
ATOM 1496 O O . ILE A 1 14 ? 0.853 4.035 -7.830 1.00 0.00 14 ILE A O 4
ATOM 1512 N N . ASP A 1 15 ? 0.403 3.447 -5.666 1.00 0.00 15 ASP A N 4
ATOM 1513 C CA . ASP A 1 15 ? 1.015 2.114 -5.726 1.00 0.00 15 ASP A CA 4
ATOM 1514 C C . ASP A 1 15 ? -0.106 1.078 -5.988 1.00 0.00 15 ASP A C 4
ATOM 1515 O O . ASP A 1 15 ? -1.006 0.889 -5.162 1.00 0.00 15 ASP A O 4
ATOM 1524 N N . PRO A 1 16 ? -0.084 0.401 -7.191 1.00 0.00 16 PRO A N 4
ATOM 1525 C CA . PRO A 1 16 ? -0.929 -0.768 -7.437 1.00 0.00 16 PRO A CA 4
ATOM 1526 C C . PRO A 1 16 ? -0.197 -2.109 -7.166 1.00 0.00 16 PRO A C 4
ATOM 1527 O O . PRO A 1 16 ? -0.783 -3.192 -7.205 1.00 0.00 16 PRO A O 4
ATOM 1538 N N . ALA A 1 17 ? 1.175 -2.023 -7.049 1.00 0.00 17 ALA A N 4
ATOM 1539 C CA . ALA A 1 17 ? 2.017 -3.213 -7.087 1.00 0.00 17 ALA A CA 4
ATOM 1540 C C . ALA A 1 17 ? 1.910 -4.058 -5.808 1.00 0.00 17 ALA A C 4
ATOM 1541 O O . ALA A 1 17 ? 2.189 -5.258 -5.778 1.00 0.00 17 ALA A O 4
ATOM 1548 N N . TRP A 1 18 ? 1.531 -3.368 -4.677 1.00 0.00 18 TRP A N 4
ATOM 1549 C CA . TRP A 1 18 ? 1.543 -4.021 -3.369 1.00 0.00 18 TRP A CA 4
ATOM 1550 C C . TRP A 1 18 ? 0.545 -5.191 -3.251 1.00 0.00 18 TRP A C 4
ATOM 1551 O O . TRP A 1 18 ? 0.615 -6.029 -2.350 1.00 0.00 18 TRP A O 4
ATOM 1572 N N . LEU A 1 19 ? -0.445 -5.198 -4.206 1.00 0.00 19 LEU A N 4
ATOM 1573 C CA . LEU A 1 19 ? -1.510 -6.187 -4.244 1.00 0.00 19 LEU A CA 4
ATOM 1574 C C . LEU A 1 19 ? -0.981 -7.567 -4.702 1.00 0.00 19 LEU A C 4
ATOM 1575 O O . LEU A 1 19 ? -1.678 -8.582 -4.643 1.00 0.00 19 LEU A O 4
ATOM 1591 N N . GLN A 1 20 ? 0.277 -7.580 -5.258 1.00 0.00 20 GLN A N 4
ATOM 1592 C CA . GLN A 1 20 ? 0.975 -8.808 -5.626 1.00 0.00 20 GLN A CA 4
ATOM 1593 C C . GLN A 1 20 ? 2.352 -8.895 -4.922 1.00 0.00 20 GLN A C 4
ATOM 1594 O O . GLN A 1 20 ? 3.243 -9.655 -5.299 1.00 0.00 20 GLN A O 4
ATOM 1608 N N . ALA A 1 21 ? 2.455 -8.176 -3.747 1.00 0.00 21 ALA A N 4
ATOM 1609 C CA . ALA A 1 21 ? 3.577 -8.379 -2.844 1.00 0.00 21 ALA A CA 4
ATOM 1610 C C . ALA A 1 21 ? 3.159 -9.402 -1.772 1.00 0.00 21 ALA A C 4
ATOM 1611 O O . ALA A 1 21 ? 2.069 -9.369 -1.202 1.00 0.00 21 ALA A O 4
ATOM 1618 N N . ASN A 1 22 ? 4.124 -10.321 -1.440 1.00 0.00 22 ASN A N 4
ATOM 1619 C CA . ASN A 1 22 ? 3.911 -11.413 -0.485 1.00 0.00 22 ASN A CA 4
ATOM 1620 C C . ASN A 1 22 ? 4.224 -11.013 0.977 1.00 0.00 22 ASN A C 4
ATOM 1621 O O . ASN A 1 22 ? 4.655 -11.807 1.811 1.00 0.00 22 ASN A O 4
ATOM 1632 N N . LEU A 1 23 ? 3.839 -9.733 1.314 1.00 0.00 23 LEU A N 4
ATOM 1633 C CA . LEU A 1 23 ? 3.889 -9.267 2.695 1.00 0.00 23 LEU A CA 4
ATOM 1634 C C . LEU A 1 23 ? 2.477 -9.463 3.301 1.00 0.00 23 LEU A C 4
ATOM 1635 O O . LEU A 1 23 ? 1.471 -9.487 2.587 1.00 0.00 23 LEU A O 4
ATOM 1651 N N . PRO A 1 24 ? 2.349 -9.430 4.679 1.00 0.00 24 PRO A N 4
ATOM 1652 C CA . PRO A 1 24 ? 1.029 -9.625 5.314 1.00 0.00 24 PRO A CA 4
ATOM 1653 C C . PRO A 1 24 ? 0.143 -8.361 5.216 1.00 0.00 24 PRO A C 4
ATOM 1654 O O . PRO A 1 24 ? -1.036 -8.324 5.551 1.00 0.00 24 PRO A O 4
ATOM 1665 N N . ASN A 1 25 ? 0.808 -7.226 4.793 1.00 0.00 25 ASN A N 4
ATOM 1666 C CA . ASN A 1 25 ? 0.121 -6.210 3.994 1.00 0.00 25 ASN A CA 4
ATOM 1667 C C . ASN A 1 25 ? -0.874 -5.296 4.740 1.00 0.00 25 ASN A C 4
ATOM 1668 O O . ASN A 1 25 ? -1.597 -4.493 4.150 1.00 0.00 25 ASN A O 4
ATOM 1679 N N . THR A 1 26 ? -0.705 -5.250 6.105 1.00 0.00 26 THR A N 4
ATOM 1680 C CA . THR A 1 26 ? -1.620 -4.494 6.978 1.00 0.00 26 THR A CA 4
ATOM 1681 C C . THR A 1 26 ? -1.352 -2.959 7.021 1.00 0.00 26 THR A C 4
ATOM 1682 O O . THR A 1 26 ? -1.598 -2.284 8.023 1.00 0.00 26 THR A O 4
ATOM 1693 N N . GLY A 1 27 ? -1.000 -2.376 5.821 1.00 0.00 27 GLY A N 4
ATOM 1694 C CA . GLY A 1 27 ? -0.878 -0.936 5.683 1.00 0.00 27 GLY A CA 4
ATOM 1695 C C . GLY A 1 27 ? 0.546 -0.453 6.002 1.00 0.00 27 GLY A C 4
ATOM 1696 O O . GLY A 1 27 ? 1.007 -0.463 7.141 1.00 0.00 27 GLY A O 4
ATOM 1700 N N . LYS A 1 28 ? 1.304 -0.100 4.902 1.00 0.00 28 LYS A N 4
ATOM 1701 C CA . LYS A 1 28 ? 2.711 0.310 5.016 1.00 0.00 28 LYS A CA 4
ATOM 1702 C C . LYS A 1 28 ? 3.216 0.922 3.688 1.00 0.00 28 LYS A C 4
ATOM 1703 O O . LYS A 1 28 ? 2.742 0.554 2.611 1.00 0.00 28 LYS A O 4
ATOM 1722 N N . TYR A 1 29 ? 4.261 1.814 3.752 1.00 0.00 29 TYR A N 4
ATOM 1723 C C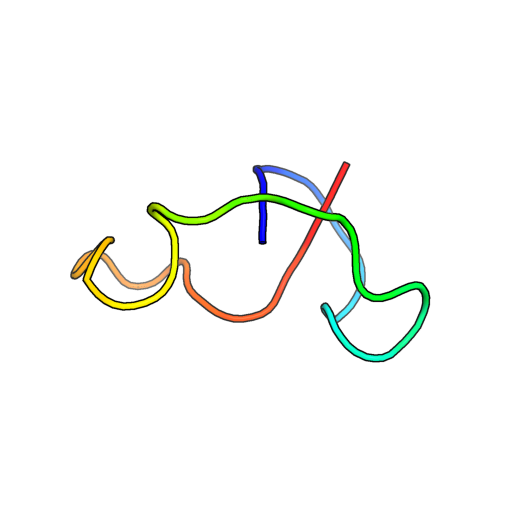A . TYR A 1 29 ? 4.919 2.355 2.549 1.00 0.00 29 TYR A CA 4
ATOM 1724 C C . TYR A 1 29 ? 6.205 3.151 2.900 1.00 0.00 29 TYR A C 4
ATOM 1725 O O . TYR A 1 29 ? 6.661 3.231 4.038 1.00 0.00 29 TYR A O 4
ATOM 1743 N N . ASN A 1 30 ? 6.844 3.757 1.841 1.00 0.00 30 ASN A N 4
ATOM 1744 C CA . ASN A 1 30 ? 7.945 4.695 2.046 1.00 0.00 30 ASN A CA 4
ATOM 1745 C C . ASN A 1 30 ? 7.879 5.784 1.050 1.00 0.00 30 ASN A C 4
ATOM 1746 O O . ASN A 1 30 ? 7.771 6.650 0.260 1.00 0.00 30 ASN A O 4
ATOM 1757 N N . GLY A 1 1 ? 2.683 2.496 -1.130 1.00 0.00 1 GLY A N 5
ATOM 1758 C CA . GLY A 1 1 ? 4.028 2.908 -1.480 1.00 0.00 1 GLY A CA 5
ATOM 1759 C C . GLY A 1 1 ? 5.046 1.828 -1.102 1.00 0.00 1 GLY A C 5
ATOM 1760 O O . GLY A 1 1 ? 6.124 2.113 -0.577 1.00 0.00 1 GLY A O 5
ATOM 1764 N N . GLY A 1 2 ? 4.719 0.544 -1.472 1.00 0.00 2 GLY A N 5
ATOM 1765 C CA . GLY A 1 2 ? 5.659 -0.551 -1.352 1.00 0.00 2 GLY A CA 5
ATOM 1766 C C . GLY A 1 2 ? 5.484 -1.365 -0.056 1.00 0.00 2 GLY A C 5
ATOM 1767 O O . GLY A 1 2 ? 4.459 -2.012 0.190 1.00 0.00 2 GLY A O 5
ATOM 1771 N N . GLY A 1 3 ? 6.548 -1.338 0.817 1.00 0.00 3 GLY A N 5
ATOM 1772 C CA . GLY A 1 3 ? 6.600 -2.158 2.014 1.00 0.00 3 GLY A CA 5
ATOM 1773 C C . GLY A 1 3 ? 7.454 -1.561 3.138 1.00 0.00 3 GLY A C 5
ATOM 1774 O O . GLY A 1 3 ? 8.487 -0.935 2.925 1.00 0.00 3 GLY A O 5
ATOM 1778 N N . GLY A 1 4 ? 6.999 -1.826 4.411 1.00 0.00 4 GLY A N 5
ATOM 1779 C CA . GLY A 1 4 ? 7.494 -1.100 5.575 1.00 0.00 4 GLY A CA 5
ATOM 1780 C C . GLY A 1 4 ? 6.311 -0.853 6.529 1.00 0.00 4 GLY A C 5
ATOM 1781 O O . GLY A 1 4 ? 5.362 -1.648 6.563 1.00 0.00 4 GLY A O 5
ATOM 1785 N N . PRO A 1 5 ? 6.376 0.222 7.379 1.00 0.00 5 PRO A N 5
ATOM 1786 C CA . PRO A 1 5 ? 5.252 0.619 8.231 1.00 0.00 5 PRO A CA 5
ATOM 1787 C C . PRO A 1 5 ? 4.268 1.558 7.478 1.00 0.00 5 PRO A C 5
ATOM 1788 O O . PRO A 1 5 ? 4.546 2.049 6.387 1.00 0.00 5 PRO A O 5
ATOM 1799 N N . THR A 1 6 ? 3.088 1.815 8.156 1.00 0.00 6 THR A N 5
ATOM 1800 C CA . THR A 1 6 ? 2.213 2.975 7.853 1.00 0.00 6 THR A CA 5
ATOM 1801 C C . THR A 1 6 ? 1.441 2.854 6.510 1.00 0.00 6 THR A C 5
ATOM 1802 O O . THR A 1 6 ? 1.989 2.531 5.456 1.00 0.00 6 THR A O 5
ATOM 1813 N N . PRO A 1 7 ? 0.087 3.137 6.482 1.00 0.00 7 PRO A N 5
ATOM 1814 C CA . PRO A 1 7 ? -0.672 2.905 5.251 1.00 0.00 7 PRO A CA 5
ATOM 1815 C C . PRO A 1 7 ? -0.430 3.965 4.156 1.00 0.00 7 PRO A C 5
ATOM 1816 O O . PRO A 1 7 ? -0.199 5.149 4.404 1.00 0.00 7 PRO A O 5
ATOM 1827 N N . GLU A 1 8 ? -0.655 3.493 2.860 1.00 0.00 8 GLU A N 5
ATOM 1828 C CA . GLU A 1 8 ? -0.258 4.332 1.718 1.00 0.00 8 GLU A CA 5
ATOM 1829 C C . GLU A 1 8 ? -1.001 5.682 1.738 1.00 0.00 8 GLU A C 5
ATOM 1830 O O . GLU A 1 8 ? -0.502 6.717 1.297 1.00 0.00 8 GLU A O 5
ATOM 1841 N N . TYR A 1 9 ? -2.291 5.646 2.228 1.00 0.00 9 TYR A N 5
ATOM 1842 C CA . TYR A 1 9 ? -3.190 6.799 2.095 1.00 0.00 9 TYR A CA 5
ATOM 1843 C C . TYR A 1 9 ? -2.760 8.029 2.930 1.00 0.00 9 TYR A C 5
ATOM 1844 O O . TYR A 1 9 ? -3.360 9.099 2.845 1.00 0.00 9 TYR A O 5
ATOM 1862 N N . PHE A 1 10 ? -1.689 7.847 3.775 1.00 0.00 10 PHE A N 5
ATOM 1863 C CA . PHE A 1 10 ? -1.111 8.957 4.544 1.00 0.00 10 PHE A CA 5
ATOM 1864 C C . PHE A 1 10 ? -0.307 9.891 3.601 1.00 0.00 10 PHE A C 5
ATOM 1865 O O . PHE A 1 10 ? -0.138 11.082 3.851 1.00 0.00 10 PHE A O 5
ATOM 1882 N N . LEU A 1 11 ? 0.373 9.249 2.581 1.00 0.00 11 LEU A N 5
ATOM 1883 C CA . LEU A 1 11 ? 1.112 9.989 1.546 1.00 0.00 11 LEU A CA 5
ATOM 1884 C C . LEU A 1 11 ? 0.288 10.091 0.238 1.00 0.00 11 LEU A C 5
ATOM 1885 O O . LEU A 1 11 ? 0.361 11.064 -0.509 1.00 0.00 11 LEU A O 5
ATOM 1901 N N . MET A 1 12 ? -0.373 8.940 -0.124 1.00 0.00 12 MET A N 5
ATOM 1902 C CA . MET A 1 12 ? -1.269 8.828 -1.270 1.00 0.00 12 MET A CA 5
ATOM 1903 C C . MET A 1 12 ? -0.567 8.817 -2.654 1.00 0.00 12 MET A C 5
ATOM 1904 O O . MET A 1 12 ? -1.051 9.411 -3.623 1.00 0.00 12 MET A O 5
ATOM 1918 N N . PRO A 1 13 ? 0.504 7.962 -2.839 1.00 0.00 13 PRO A N 5
ATOM 1919 C CA . PRO A 1 13 ? 1.089 7.801 -4.162 1.00 0.00 13 PRO A CA 5
ATOM 1920 C C . PRO A 1 13 ? 0.234 6.854 -5.036 1.00 0.00 13 PRO A C 5
ATOM 1921 O O . PRO A 1 13 ? -0.632 6.099 -4.595 1.00 0.00 13 PRO A O 5
ATOM 1932 N N . ILE A 1 14 ? 0.605 6.833 -6.365 1.00 0.00 14 ILE A N 5
ATOM 1933 C CA . ILE A 1 14 ? -0.032 5.953 -7.344 1.00 0.00 14 ILE A CA 5
ATOM 1934 C C . ILE A 1 14 ? 0.576 4.521 -7.314 1.00 0.00 14 ILE A C 5
ATOM 1935 O O . ILE A 1 14 ? 0.935 3.922 -8.325 1.00 0.00 14 ILE A O 5
ATOM 1951 N N . ASP A 1 15 ? 0.570 3.929 -6.067 1.00 0.00 15 ASP A N 5
ATOM 1952 C CA . ASP A 1 15 ? 0.872 2.509 -5.862 1.00 0.00 15 ASP A CA 5
ATOM 1953 C C . ASP A 1 15 ? -0.465 1.750 -5.654 1.00 0.00 15 ASP A C 5
ATOM 1954 O O . ASP A 1 15 ? -1.037 1.752 -4.559 1.00 0.00 15 ASP A O 5
ATOM 1963 N N . PRO A 1 16 ? -1.009 1.090 -6.735 1.00 0.00 16 PRO A N 5
ATOM 1964 C CA . PRO A 1 16 ? -2.127 0.160 -6.575 1.00 0.00 16 PRO A CA 5
ATOM 1965 C C . PRO A 1 16 ? -1.661 -1.270 -6.198 1.00 0.00 16 PRO A C 5
ATOM 1966 O O . PRO A 1 16 ? -2.459 -2.168 -5.924 1.00 0.00 16 PRO A O 5
ATOM 1977 N N . ALA A 1 17 ? -0.310 -1.510 -6.340 1.00 0.00 17 ALA A N 5
ATOM 1978 C CA . ALA A 1 17 ? 0.266 -2.824 -6.118 1.00 0.00 17 ALA A CA 5
ATOM 1979 C C . ALA A 1 17 ? 0.593 -3.121 -4.638 1.00 0.00 17 ALA A C 5
ATOM 1980 O O . ALA A 1 17 ? 1.039 -4.216 -4.277 1.00 0.00 17 ALA A O 5
ATOM 1987 N N . TRP A 1 18 ? 0.313 -2.110 -3.733 1.00 0.00 18 TRP A N 5
ATOM 1988 C CA . TRP A 1 18 ? 0.903 -2.186 -2.394 1.00 0.00 18 TRP A CA 5
ATOM 1989 C C . TRP A 1 18 ? 0.443 -3.471 -1.669 1.00 0.00 18 TRP A C 5
ATOM 1990 O O . TRP A 1 18 ? 1.165 -4.048 -0.851 1.00 0.00 18 TRP A O 5
ATOM 2011 N N . LEU A 1 19 ? -0.831 -3.905 -1.971 1.00 0.00 19 LEU A N 5
ATOM 2012 C CA . LEU A 1 19 ? -1.449 -5.033 -1.282 1.00 0.00 19 LEU A CA 5
ATOM 2013 C C . LEU A 1 19 ? -0.764 -6.353 -1.699 1.00 0.00 19 LEU A C 5
ATOM 2014 O O . LEU A 1 19 ? -0.647 -7.299 -0.921 1.00 0.00 19 LEU A O 5
ATOM 2030 N N . GLN A 1 20 ? -0.439 -6.451 -3.043 1.00 0.00 20 GLN A N 5
ATOM 2031 C CA . GLN A 1 20 ? 0.234 -7.648 -3.542 1.00 0.00 20 GLN A CA 5
ATOM 2032 C C . GLN A 1 20 ? 1.749 -7.643 -3.238 1.00 0.00 20 GLN A C 5
ATOM 2033 O O . GLN A 1 20 ? 2.446 -8.661 -3.286 1.00 0.00 20 GLN A O 5
ATOM 2047 N N . ALA A 1 21 ? 2.303 -6.426 -2.914 1.00 0.00 21 ALA A N 5
ATOM 2048 C CA . ALA A 1 21 ? 3.727 -6.259 -2.650 1.00 0.00 21 ALA A CA 5
ATOM 2049 C C . ALA A 1 21 ? 4.105 -6.736 -1.213 1.00 0.00 21 ALA A C 5
ATOM 2050 O O . ALA A 1 21 ? 4.732 -6.038 -0.414 1.00 0.00 21 ALA A O 5
ATOM 2057 N N . ASN A 1 22 ? 3.762 -8.044 -0.926 1.00 0.00 22 ASN A N 5
ATOM 2058 C CA . ASN A 1 22 ? 4.746 -8.992 -0.379 1.00 0.00 22 ASN A CA 5
ATOM 2059 C C . ASN A 1 22 ? 5.212 -8.754 1.075 1.00 0.00 22 ASN A C 5
ATOM 2060 O O . ASN A 1 22 ? 6.272 -9.194 1.513 1.00 0.00 22 ASN A O 5
ATOM 2071 N N . LEU A 1 23 ? 4.256 -8.216 1.910 1.00 0.00 23 LEU A N 5
ATOM 2072 C CA . LEU A 1 23 ? 4.392 -8.259 3.368 1.00 0.00 23 LEU A CA 5
ATOM 2073 C C . LEU A 1 23 ? 2.964 -8.322 3.959 1.00 0.00 23 LEU A C 5
ATOM 2074 O O . LEU A 1 23 ? 2.020 -7.777 3.376 1.00 0.00 23 LEU A O 5
ATOM 2090 N N . PRO A 1 24 ? 2.803 -8.907 5.197 1.00 0.00 24 PRO A N 5
ATOM 2091 C CA . PRO A 1 24 ? 1.462 -9.097 5.771 1.00 0.00 24 PRO A CA 5
ATOM 2092 C C . PRO A 1 24 ? 0.897 -7.822 6.433 1.00 0.00 24 PRO A C 5
ATOM 2093 O O . PRO A 1 24 ? -0.244 -7.753 6.887 1.00 0.00 24 PRO A O 5
ATOM 2104 N N . ASN A 1 25 ? 1.766 -6.745 6.472 1.00 0.00 25 ASN A N 5
ATOM 2105 C CA . ASN A 1 25 ? 1.500 -5.607 7.365 1.00 0.00 25 ASN A CA 5
ATOM 2106 C C . ASN A 1 25 ? 0.209 -4.873 6.945 1.00 0.00 25 ASN A C 5
ATOM 2107 O O . ASN A 1 25 ? -0.401 -4.124 7.706 1.00 0.00 25 ASN A O 5
ATOM 2118 N N . THR A 1 26 ? -0.103 -4.972 5.602 1.00 0.00 26 THR A N 5
ATOM 2119 C CA . THR A 1 26 ? -1.375 -4.509 5.027 1.00 0.00 26 THR A CA 5
ATOM 2120 C C . THR A 1 26 ? -1.379 -2.976 4.873 1.00 0.00 26 THR A C 5
ATOM 2121 O O . THR A 1 26 ? -1.458 -2.437 3.768 1.00 0.00 26 THR A O 5
ATOM 2132 N N . GLY A 1 27 ? -1.287 -2.241 6.029 1.00 0.00 27 GLY A N 5
ATOM 2133 C CA . GLY A 1 27 ? -0.918 -0.842 5.980 1.00 0.00 27 GLY A CA 5
ATOM 2134 C C . GLY A 1 27 ? 0.609 -0.750 5.993 1.00 0.00 27 GLY A C 5
ATOM 2135 O O . GLY A 1 27 ? 1.269 -1.124 6.961 1.00 0.00 27 GLY A O 5
ATOM 2139 N N . LYS A 1 28 ? 1.176 -0.317 4.816 1.00 0.00 28 LYS A N 5
ATOM 2140 C CA . LYS A 1 28 ? 2.625 -0.258 4.652 1.00 0.00 28 LYS A CA 5
ATOM 2141 C C . LYS A 1 28 ? 3.067 0.687 3.510 1.00 0.00 28 LYS A C 5
ATOM 2142 O O . LYS A 1 28 ? 2.394 0.810 2.485 1.00 0.00 28 LYS A O 5
ATOM 2161 N N . TYR A 1 29 ? 4.325 1.232 3.682 1.00 0.00 29 TYR A N 5
ATOM 2162 C CA . TYR A 1 29 ? 5.025 1.964 2.628 1.00 0.00 29 TYR A CA 5
ATOM 2163 C C . TYR A 1 29 ? 6.548 2.030 2.897 1.00 0.00 29 TYR A C 5
ATOM 2164 O O . TYR A 1 29 ? 7.050 1.834 4.002 1.00 0.00 29 TYR A O 5
ATOM 2182 N N . ASN A 1 30 ? 7.297 2.424 1.809 1.00 0.00 30 ASN A N 5
ATOM 2183 C CA . ASN A 1 30 ? 8.701 2.799 1.881 1.00 0.00 30 ASN A CA 5
ATOM 2184 C C . ASN A 1 30 ? 8.938 4.030 1.097 1.00 0.00 30 ASN A C 5
ATOM 2185 O O . ASN A 1 30 ? 9.171 4.973 0.432 1.00 0.00 30 ASN A O 5
ATOM 2196 N N . GLY A 1 1 ? 2.867 0.388 -0.833 1.00 0.00 1 GLY A N 6
ATOM 2197 C CA . GLY A 1 1 ? 3.503 -0.810 -1.355 1.00 0.00 1 GLY A CA 6
ATOM 2198 C C . GLY A 1 1 ? 4.858 -1.048 -0.690 1.00 0.00 1 GLY A C 6
ATOM 2199 O O . GLY A 1 1 ? 4.935 -1.515 0.448 1.00 0.00 1 GLY A O 6
ATOM 2203 N N . GLY A 1 2 ? 5.948 -0.659 -1.436 1.00 0.00 2 GLY A N 6
ATOM 2204 C CA . GLY A 1 2 ? 7.157 -0.148 -0.811 1.00 0.00 2 GLY A CA 6
ATOM 2205 C C . GLY A 1 2 ? 7.930 -0.937 0.270 1.00 0.00 2 GLY A C 6
ATOM 2206 O O . GLY A 1 2 ? 7.673 -2.077 0.653 1.00 0.00 2 GLY A O 6
ATOM 2210 N N . GLY A 1 3 ? 8.928 -0.182 0.860 1.00 0.00 3 GLY A N 6
ATOM 2211 C CA . GLY A 1 3 ? 9.778 -0.688 1.925 1.00 0.00 3 GLY A CA 6
ATOM 2212 C C . GLY A 1 3 ? 10.234 0.388 2.922 1.00 0.00 3 GLY A C 6
ATOM 2213 O O . GLY A 1 3 ? 11.052 0.135 3.805 1.00 0.00 3 GLY A O 6
ATOM 2217 N N . GLY A 1 4 ? 9.640 1.620 2.782 1.00 0.00 4 GLY A N 6
ATOM 2218 C CA . GLY A 1 4 ? 9.884 2.705 3.720 1.00 0.00 4 GLY A CA 6
ATOM 2219 C C . GLY A 1 4 ? 8.764 2.825 4.765 1.00 0.00 4 GLY A C 6
ATOM 2220 O O . GLY A 1 4 ? 7.749 2.126 4.729 1.00 0.00 4 GLY A O 6
ATOM 2224 N N . PRO A 1 5 ? 8.946 3.763 5.757 1.00 0.00 5 PRO A N 6
ATOM 2225 C CA . PRO A 1 5 ? 7.933 3.981 6.782 1.00 0.00 5 PRO A CA 6
ATOM 2226 C C . PRO A 1 5 ? 6.794 4.909 6.291 1.00 0.00 5 PRO A C 6
ATOM 2227 O O . PRO A 1 5 ? 6.947 5.739 5.397 1.00 0.00 5 PRO A O 6
ATOM 2238 N N . THR A 1 6 ? 5.654 4.843 7.069 1.00 0.00 6 THR A N 6
ATOM 2239 C CA . THR A 1 6 ? 4.388 5.565 6.797 1.00 0.00 6 THR A CA 6
ATOM 2240 C C . THR A 1 6 ? 3.492 4.628 5.950 1.00 0.00 6 THR A C 6
ATOM 2241 O O . THR A 1 6 ? 3.928 4.049 4.948 1.00 0.00 6 THR A O 6
ATOM 2252 N N . PRO A 1 7 ? 2.201 4.387 6.390 1.00 0.00 7 PRO A N 6
ATOM 2253 C CA . PRO A 1 7 ? 1.416 3.313 5.784 1.00 0.00 7 PRO A CA 6
ATOM 2254 C C . PRO A 1 7 ? 0.773 3.702 4.433 1.00 0.00 7 PRO A C 6
ATOM 2255 O O . PRO A 1 7 ? 0.481 4.857 4.126 1.00 0.00 7 PRO A O 6
ATOM 2266 N N . GLU A 1 8 ? 0.418 2.630 3.635 1.00 0.00 8 GLU A N 6
ATOM 2267 C CA . GLU A 1 8 ? -0.150 2.777 2.281 1.00 0.00 8 GLU A CA 6
ATOM 2268 C C . GLU A 1 8 ? -1.682 3.038 2.258 1.00 0.00 8 GLU A C 6
ATOM 2269 O O . GLU A 1 8 ? -2.393 2.773 1.291 1.00 0.00 8 GLU A O 6
ATOM 2280 N N . TYR A 1 9 ? -2.129 3.778 3.323 1.00 0.00 9 TYR A N 6
ATOM 2281 C CA . TYR A 1 9 ? -3.495 4.274 3.464 1.00 0.00 9 TYR A CA 6
ATOM 2282 C C . TYR A 1 9 ? -3.496 5.495 4.415 1.00 0.00 9 TYR A C 6
ATOM 2283 O O . TYR A 1 9 ? -4.502 5.911 4.981 1.00 0.00 9 TYR A O 6
ATOM 2301 N N . PHE A 1 10 ? -2.298 6.190 4.432 1.00 0.00 10 PHE A N 6
ATOM 2302 C CA . PHE A 1 10 ? -2.170 7.545 5.004 1.00 0.00 10 PHE A CA 6
ATOM 2303 C C . PHE A 1 10 ? -2.619 8.587 3.947 1.00 0.00 10 PHE A C 6
ATOM 2304 O O . PHE A 1 10 ? -2.974 9.728 4.224 1.00 0.00 10 PHE A O 6
ATOM 2321 N N . LEU A 1 11 ? -2.433 8.166 2.648 1.00 0.00 11 LEU A N 6
ATOM 2322 C CA . LEU A 1 11 ? -2.912 8.891 1.476 1.00 0.00 11 LEU A CA 6
ATOM 2323 C C . LEU A 1 11 ? -3.031 7.812 0.376 1.00 0.00 11 LEU A C 6
ATOM 2324 O O . LEU A 1 11 ? -2.975 6.612 0.662 1.00 0.00 11 LEU A O 6
ATOM 2340 N N . MET A 1 12 ? -3.255 8.239 -0.909 1.00 0.00 12 MET A N 6
ATOM 2341 C CA . MET A 1 12 ? -3.132 7.314 -2.041 1.00 0.00 12 MET A CA 6
ATOM 2342 C C . MET A 1 12 ? -1.778 7.619 -2.722 1.00 0.00 12 MET A C 6
ATOM 2343 O O . MET A 1 12 ? -1.670 8.570 -3.503 1.00 0.00 12 MET A O 6
ATOM 2357 N N . PRO A 1 13 ? -0.668 6.905 -2.329 1.00 0.00 13 PRO A N 6
ATOM 2358 C CA . PRO A 1 13 ? 0.638 7.172 -2.923 1.00 0.00 13 PRO A CA 6
ATOM 2359 C C . PRO A 1 13 ? 0.768 6.472 -4.294 1.00 0.00 13 PRO A C 6
ATOM 2360 O O . PRO A 1 13 ? 0.074 5.514 -4.635 1.00 0.00 13 PRO A O 6
ATOM 2371 N N . ILE A 1 14 ? 1.840 6.891 -5.053 1.00 0.00 14 ILE A N 6
ATOM 2372 C CA . ILE A 1 14 ? 2.212 6.240 -6.319 1.00 0.00 14 ILE A CA 6
ATOM 2373 C C . ILE A 1 14 ? 3.101 4.986 -6.07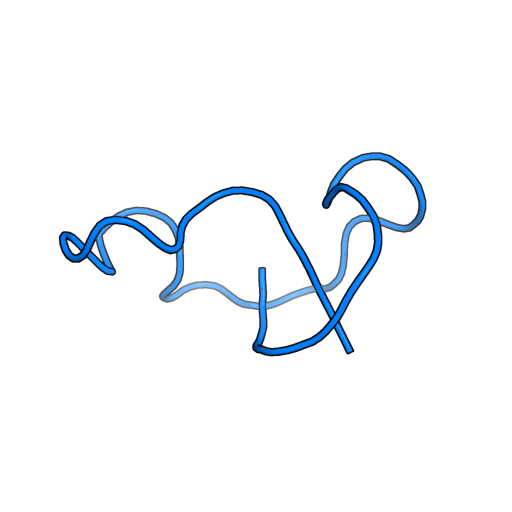6 1.00 0.00 14 ILE A C 6
ATOM 2374 O O . ILE A 1 14 ? 4.037 4.661 -6.800 1.00 0.00 14 ILE A O 6
ATOM 2390 N N . ASP A 1 15 ? 2.655 4.176 -5.056 1.00 0.00 15 ASP A N 6
ATOM 2391 C CA . ASP A 1 15 ? 3.393 3.009 -4.560 1.00 0.00 15 ASP A CA 6
ATOM 2392 C C . ASP A 1 15 ? 2.309 2.005 -4.091 1.00 0.00 15 ASP A C 6
ATOM 2393 O O . ASP A 1 15 ? 1.963 1.920 -2.907 1.00 0.00 15 ASP A O 6
ATOM 2402 N N . PRO A 1 16 ? 1.627 1.308 -5.079 1.00 0.00 16 PRO A N 6
ATOM 2403 C CA . PRO A 1 16 ? 0.374 0.596 -4.786 1.00 0.00 16 PRO A CA 6
ATOM 2404 C C . PRO A 1 16 ? 0.572 -0.864 -4.327 1.00 0.00 16 PRO A C 6
ATOM 2405 O O . PRO A 1 16 ? -0.362 -1.593 -3.986 1.00 0.00 16 PRO A O 6
ATOM 2416 N N . ALA A 1 17 ? 1.865 -1.337 -4.374 1.00 0.00 17 ALA A N 6
ATOM 2417 C CA . ALA A 1 17 ? 2.125 -2.757 -4.610 1.00 0.00 17 ALA A CA 6
ATOM 2418 C C . ALA A 1 17 ? 1.882 -3.720 -3.419 1.00 0.00 17 ALA A C 6
ATOM 2419 O O . ALA A 1 17 ? 2.200 -4.910 -3.467 1.00 0.00 17 ALA A O 6
ATOM 2426 N N . TRP A 1 18 ? 1.160 -3.224 -2.356 1.00 0.00 18 TRP A N 6
ATOM 2427 C CA . TRP A 1 18 ? 0.725 -4.110 -1.273 1.00 0.00 18 TRP A CA 6
ATOM 2428 C C . TRP A 1 18 ? -0.475 -4.979 -1.685 1.00 0.00 18 TRP A C 6
ATOM 2429 O O . TRP A 1 18 ? -0.779 -5.992 -1.059 1.00 0.00 18 TRP A O 6
ATOM 2450 N N . LEU A 1 19 ? -1.176 -4.526 -2.782 1.00 0.00 19 LEU A N 6
ATOM 2451 C CA . LEU A 1 19 ? -2.245 -5.294 -3.413 1.00 0.00 19 LEU A CA 6
ATOM 2452 C C . LEU A 1 19 ? -1.713 -6.059 -4.654 1.00 0.00 19 LEU A C 6
ATOM 2453 O O . LEU A 1 19 ? -2.455 -6.520 -5.520 1.00 0.00 19 LEU A O 6
ATOM 2469 N N . GLN A 1 20 ? -0.354 -6.287 -4.671 1.00 0.00 20 GLN A N 6
ATOM 2470 C CA . GLN A 1 20 ? 0.315 -7.058 -5.717 1.00 0.00 20 GLN A CA 6
ATOM 2471 C C . GLN A 1 20 ? 1.317 -8.049 -5.081 1.00 0.00 20 GLN A C 6
ATOM 2472 O O . GLN A 1 20 ? 2.233 -8.574 -5.710 1.00 0.00 20 GLN A O 6
ATOM 2486 N N . ALA A 1 21 ? 1.030 -8.392 -3.780 1.00 0.00 21 ALA A N 6
ATOM 2487 C CA . ALA A 1 21 ? 1.877 -9.260 -2.981 1.00 0.00 21 ALA A CA 6
ATOM 2488 C C . ALA A 1 21 ? 1.056 -9.727 -1.762 1.00 0.00 21 ALA A C 6
ATOM 2489 O O . ALA A 1 21 ? -0.059 -9.281 -1.499 1.00 0.00 21 ALA A O 6
ATOM 2496 N N . ASN A 1 22 ? 1.638 -10.712 -0.996 1.00 0.00 22 ASN A N 6
ATOM 2497 C CA . ASN A 1 22 ? 0.978 -11.228 0.212 1.00 0.00 22 ASN A CA 6
ATOM 2498 C C . ASN A 1 22 ? 1.391 -10.377 1.432 1.00 0.00 22 ASN A C 6
ATOM 2499 O O . ASN A 1 22 ? 2.036 -10.824 2.378 1.00 0.00 22 ASN A O 6
ATOM 2510 N N . LEU A 1 23 ? 0.968 -9.058 1.391 1.00 0.00 23 LEU A N 6
ATOM 2511 C CA . LEU A 1 23 ? 0.974 -8.275 2.623 1.00 0.00 23 LEU A CA 6
ATOM 2512 C C . LEU A 1 23 ? -0.384 -8.524 3.318 1.00 0.00 23 LEU A C 6
ATOM 2513 O O . LEU A 1 23 ? -1.436 -8.529 2.675 1.00 0.00 23 LEU A O 6
ATOM 2529 N N . PRO A 1 24 ? -0.400 -8.651 4.694 1.00 0.00 24 PRO A N 6
ATOM 2530 C CA . PRO A 1 24 ? -1.647 -9.039 5.373 1.00 0.00 24 PRO A CA 6
ATOM 2531 C C . PRO A 1 24 ? -2.552 -7.825 5.678 1.00 0.00 24 PRO A C 6
ATOM 2532 O O . PRO A 1 24 ? -3.736 -7.943 5.986 1.00 0.00 24 PRO A O 6
ATOM 2543 N N . ASN A 1 25 ? -1.871 -6.625 5.777 1.00 0.00 25 ASN A N 6
ATOM 2544 C CA . ASN A 1 25 ? -2.550 -5.347 6.055 1.00 0.00 25 ASN A CA 6
ATOM 2545 C C . ASN A 1 25 ? -1.486 -4.232 6.130 1.00 0.00 25 ASN A C 6
ATOM 2546 O O . ASN A 1 25 ? -1.745 -3.036 6.004 1.00 0.00 25 ASN A O 6
ATOM 2557 N N . THR A 1 26 ? -0.237 -4.659 6.515 1.00 0.00 26 THR A N 6
ATOM 2558 C CA . THR A 1 26 ? 0.854 -3.752 6.876 1.00 0.00 26 THR A CA 6
ATOM 2559 C C . THR A 1 26 ? 1.581 -3.271 5.601 1.00 0.00 26 THR A C 6
ATOM 2560 O O . THR A 1 26 ? 2.758 -3.543 5.356 1.00 0.00 26 THR A O 6
ATOM 2571 N N . GLY A 1 27 ? 0.813 -2.486 4.771 1.00 0.00 27 GLY A N 6
ATOM 2572 C CA . GLY A 1 27 ? 1.387 -1.775 3.644 1.00 0.00 27 GLY A CA 6
ATOM 2573 C C . GLY A 1 27 ? 2.080 -0.499 4.152 1.00 0.00 27 GLY A C 6
ATOM 2574 O O . GLY A 1 27 ? 1.590 0.203 5.036 1.00 0.00 27 GLY A O 6
ATOM 2578 N N . LYS A 1 28 ? 3.286 -0.204 3.545 1.00 0.00 28 LYS A N 6
ATOM 2579 C CA . LYS A 1 28 ? 4.126 0.926 3.961 1.00 0.00 28 LYS A CA 6
ATOM 2580 C C . LYS A 1 28 ? 5.004 1.398 2.777 1.00 0.00 28 LYS A C 6
ATOM 2581 O O . LYS A 1 28 ? 5.702 0.597 2.152 1.00 0.00 28 LYS A O 6
ATOM 2600 N N . TYR A 1 29 ? 4.815 2.705 2.382 1.00 0.00 29 TYR A N 6
ATOM 2601 C CA . TYR A 1 29 ? 5.308 3.202 1.089 1.00 0.00 29 TYR A CA 6
ATOM 2602 C C . TYR A 1 29 ? 6.758 3.737 1.096 1.00 0.00 29 TYR A C 6
ATOM 2603 O O . TYR A 1 29 ? 7.464 3.825 2.095 1.00 0.00 29 TYR A O 6
ATOM 2621 N N . ASN A 1 30 ? 7.208 4.116 -0.147 1.00 0.00 30 ASN A N 6
ATOM 2622 C CA . ASN A 1 30 ? 8.471 4.784 -0.387 1.00 0.00 30 ASN A CA 6
ATOM 2623 C C . ASN A 1 30 ? 8.388 5.652 -1.581 1.00 0.00 30 ASN A C 6
ATOM 2624 O O . ASN A 1 30 ? 8.314 6.366 -2.514 1.00 0.00 30 ASN A O 6
ATOM 2635 N N . GLY A 1 1 ? 2.301 0.062 0.180 1.00 0.00 1 GLY A N 7
ATOM 2636 C CA . GLY A 1 1 ? 2.583 -1.320 -0.161 1.00 0.00 1 GLY A CA 7
ATOM 2637 C C . GLY A 1 1 ? 3.959 -1.835 0.288 1.00 0.00 1 GLY A C 7
ATOM 2638 O O . GLY A 1 1 ? 4.094 -2.860 0.965 1.00 0.00 1 GLY A O 7
ATOM 2642 N N . GLY A 1 2 ? 5.030 -1.131 -0.206 1.00 0.00 2 GLY A N 7
ATOM 2643 C CA . GLY A 1 2 ? 6.332 -1.729 -0.400 1.00 0.00 2 GLY A CA 7
ATOM 2644 C C . GLY A 1 2 ? 7.186 -1.727 0.869 1.00 0.00 2 GLY A C 7
ATOM 2645 O O . GLY A 1 2 ? 7.295 -2.707 1.611 1.00 0.00 2 GLY A O 7
ATOM 2649 N N . GLY A 1 3 ? 7.780 -0.524 1.173 1.00 0.00 3 GLY A N 7
ATOM 2650 C CA . GLY A 1 3 ? 8.645 -0.391 2.326 1.00 0.00 3 GLY A CA 7
ATOM 2651 C C . GLY A 1 3 ? 9.075 1.051 2.607 1.00 0.00 3 GLY A C 7
ATOM 2652 O O . GLY A 1 3 ? 8.922 1.966 1.800 1.00 0.00 3 GLY A O 7
ATOM 2656 N N . GLY A 1 4 ? 9.704 1.195 3.825 1.00 0.00 4 GLY A N 7
ATOM 2657 C CA . GLY A 1 4 ? 10.099 2.493 4.349 1.00 0.00 4 GLY A CA 7
ATOM 2658 C C . GLY A 1 4 ? 9.054 3.033 5.339 1.00 0.00 4 GLY A C 7
ATOM 2659 O O . GLY A 1 4 ? 8.004 2.426 5.565 1.00 0.00 4 GLY A O 7
ATOM 2663 N N . PRO A 1 5 ? 9.384 4.202 5.991 1.00 0.00 5 PRO A N 7
ATOM 2664 C CA . PRO A 1 5 ? 8.470 4.822 6.942 1.00 0.00 5 PRO A CA 7
ATOM 2665 C C . PRO A 1 5 ? 7.485 5.799 6.250 1.00 0.00 5 PRO A C 7
ATOM 2666 O O . PRO A 1 5 ? 7.859 6.618 5.411 1.00 0.00 5 PRO A O 7
ATOM 2677 N N . THR A 1 6 ? 6.208 5.761 6.770 1.00 0.00 6 THR A N 7
ATOM 2678 C CA . THR A 1 6 ? 5.018 6.508 6.293 1.00 0.00 6 THR A CA 7
ATOM 2679 C C . THR A 1 6 ? 3.980 5.43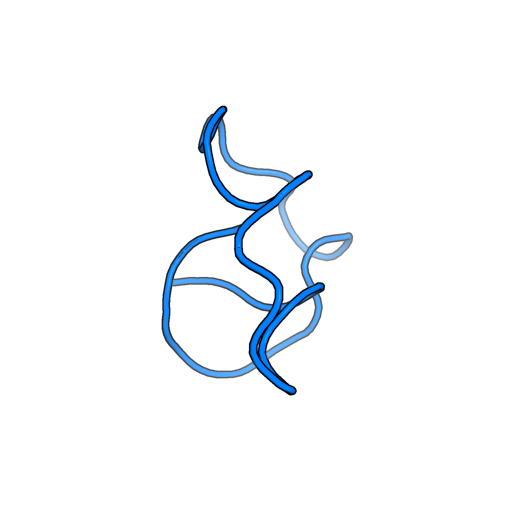6 5.894 1.00 0.00 6 THR A C 7
ATOM 2680 O O . THR A 1 6 ? 4.284 4.484 5.166 1.00 0.00 6 THR A O 7
ATOM 2691 N N . PRO A 1 7 ? 2.703 5.536 6.398 1.00 0.00 7 PRO A N 7
ATOM 2692 C CA . PRO A 1 7 ? 1.708 4.517 6.073 1.00 0.00 7 PRO A CA 7
ATOM 2693 C C . PRO A 1 7 ? 1.103 4.751 4.669 1.00 0.00 7 PRO A C 7
ATOM 2694 O O . PRO A 1 7 ? 1.033 5.862 4.143 1.00 0.00 7 PRO A O 7
ATOM 2705 N N . GLU A 1 8 ? 0.525 3.639 4.093 1.00 0.00 8 GLU A N 7
ATOM 2706 C CA . GLU A 1 8 ? -0.094 3.650 2.754 1.00 0.00 8 GLU A CA 7
ATOM 2707 C C . GLU A 1 8 ? -1.557 4.183 2.767 1.00 0.00 8 GLU A C 7
ATOM 2708 O O . GLU A 1 8 ? -2.352 3.939 1.861 1.00 0.00 8 GLU A O 7
ATOM 2719 N N . TYR A 1 9 ? -1.868 5.073 3.773 1.00 0.00 9 TYR A N 7
ATOM 2720 C CA . TYR A 1 9 ? -3.234 5.568 3.954 1.00 0.00 9 TYR A CA 7
ATOM 2721 C C . TYR A 1 9 ? -3.293 6.918 4.707 1.00 0.00 9 TYR A C 7
ATOM 2722 O O . TYR A 1 9 ? -4.339 7.372 5.167 1.00 0.00 9 TYR A O 7
ATOM 2740 N N . PHE A 1 10 ? -2.123 7.655 4.696 1.00 0.00 10 PHE A N 7
ATOM 2741 C CA . PHE A 1 10 ? -2.103 9.093 5.044 1.00 0.00 10 PHE A CA 7
ATOM 2742 C C . PHE A 1 10 ? -1.930 9.943 3.758 1.00 0.00 10 PHE A C 7
ATOM 2743 O O . PHE A 1 10 ? -1.497 11.092 3.759 1.00 0.00 10 PHE A O 7
ATOM 2760 N N . LEU A 1 11 ? -2.405 9.348 2.619 1.00 0.00 11 LEU A N 7
ATOM 2761 C CA . LEU A 1 11 ? -2.428 9.973 1.299 1.00 0.00 11 LEU A CA 7
ATOM 2762 C C . LEU A 1 11 ? -3.237 8.990 0.423 1.00 0.00 11 LEU A C 7
ATOM 2763 O O . LEU A 1 11 ? -3.617 7.903 0.862 1.00 0.00 11 LEU A O 7
ATOM 2779 N N . MET A 1 12 ? -3.472 9.396 -0.873 1.00 0.00 12 MET A N 7
ATOM 2780 C CA . MET A 1 12 ? -3.671 8.378 -1.912 1.00 0.00 12 MET A CA 7
ATOM 2781 C C . MET A 1 12 ? -2.231 8.113 -2.397 1.00 0.00 12 MET A C 7
ATOM 2782 O O . MET A 1 12 ? -1.579 9.030 -2.912 1.00 0.00 12 MET A O 7
ATOM 2796 N N . PRO A 1 13 ? -1.644 6.913 -2.087 1.00 0.00 13 PRO A N 7
ATOM 2797 C CA . PRO A 1 13 ? -0.224 6.701 -2.337 1.00 0.00 13 PRO A CA 7
ATOM 2798 C C . PRO A 1 13 ? 0.042 6.418 -3.832 1.00 0.00 13 PRO A C 7
ATOM 2799 O O . PRO A 1 13 ? -0.818 6.010 -4.609 1.00 0.00 13 PRO A O 7
ATOM 2810 N N . ILE A 1 14 ? 1.364 6.571 -4.202 1.00 0.00 14 ILE A N 7
ATOM 2811 C CA . ILE A 1 14 ? 1.844 6.256 -5.555 1.00 0.00 14 ILE A CA 7
ATOM 2812 C C . ILE A 1 14 ? 2.547 4.874 -5.618 1.00 0.00 14 ILE A C 7
ATOM 2813 O O . ILE A 1 14 ? 3.184 4.489 -6.594 1.00 0.00 14 ILE A O 7
ATOM 2829 N N . ASP A 1 15 ? 2.337 4.099 -4.505 1.00 0.00 15 ASP A N 7
ATOM 2830 C CA . ASP A 1 15 ? 2.791 2.717 -4.362 1.00 0.00 15 ASP A CA 7
ATOM 2831 C C . ASP A 1 15 ? 1.506 1.866 -4.281 1.00 0.00 15 ASP A C 7
ATOM 2832 O O . ASP A 1 15 ? 0.778 1.927 -3.284 1.00 0.00 15 ASP A O 7
ATOM 2841 N N . PRO A 1 16 ? 1.160 1.117 -5.382 1.00 0.00 16 PRO A N 7
ATOM 2842 C CA . PRO A 1 16 ? 0.005 0.226 -5.373 1.00 0.00 16 PRO A CA 7
ATOM 2843 C C . PRO A 1 16 ? 0.323 -1.195 -4.850 1.00 0.00 16 PRO A C 7
ATOM 2844 O O . PRO A 1 16 ? -0.530 -2.089 -4.812 1.00 0.00 16 PRO A O 7
ATOM 2855 N N . ALA A 1 17 ? 1.620 -1.450 -4.474 1.00 0.00 17 ALA A N 7
ATOM 2856 C CA . ALA A 1 17 ? 2.149 -2.803 -4.359 1.00 0.00 17 ALA A CA 7
ATOM 2857 C C . ALA A 1 17 ? 1.824 -3.526 -3.033 1.00 0.00 17 ALA A C 7
ATOM 2858 O O . ALA A 1 17 ? 2.491 -4.475 -2.616 1.00 0.00 17 ALA A O 7
ATOM 2865 N N . TRP A 1 18 ? 0.617 -3.191 -2.446 1.00 0.00 18 TRP A N 7
ATOM 2866 C CA . TRP A 1 18 ? -0.008 -4.110 -1.503 1.00 0.00 18 TRP A CA 7
ATOM 2867 C C . TRP A 1 18 ? -0.729 -5.254 -2.240 1.00 0.00 18 TRP A C 7
ATOM 2868 O O . TRP A 1 18 ? -1.002 -6.317 -1.682 1.00 0.00 18 TRP A O 7
ATOM 2889 N N . LEU A 1 19 ? -1.129 -4.994 -3.537 1.00 0.00 19 LEU A N 7
ATOM 2890 C CA . LEU A 1 19 ? -2.120 -5.857 -4.176 1.00 0.00 19 LEU A CA 7
ATOM 2891 C C . LEU A 1 19 ? -1.514 -7.256 -4.429 1.00 0.00 19 LEU A C 7
ATOM 2892 O O . LEU A 1 19 ? -2.170 -8.289 -4.298 1.00 0.00 19 LEU A O 7
ATOM 2908 N N . GLN A 1 20 ? -0.228 -7.247 -4.920 1.00 0.00 20 GLN A N 7
ATOM 2909 C CA . GLN A 1 20 ? 0.492 -8.454 -5.313 1.00 0.00 20 GLN A CA 7
ATOM 2910 C C . GLN A 1 20 ? 1.330 -9.049 -4.154 1.00 0.00 20 GLN A C 7
ATOM 2911 O O . GLN A 1 20 ? 2.124 -9.972 -4.328 1.00 0.00 20 GLN A O 7
ATOM 2925 N N . ALA A 1 21 ? 1.080 -8.521 -2.910 1.00 0.00 21 ALA A N 7
ATOM 2926 C CA . ALA A 1 21 ? 1.894 -8.861 -1.748 1.00 0.00 21 ALA A CA 7
ATOM 2927 C C . ALA A 1 21 ? 1.051 -8.683 -0.474 1.00 0.00 21 ALA A C 7
ATOM 2928 O O . ALA A 1 21 ? 1.515 -8.322 0.605 1.00 0.00 21 ALA A O 7
ATOM 2935 N N . ASN A 1 22 ? -0.238 -9.153 -0.596 1.00 0.00 22 ASN A N 7
ATOM 2936 C CA . ASN A 1 22 ? -1.313 -8.876 0.369 1.00 0.00 22 ASN A CA 7
ATOM 2937 C C . ASN A 1 22 ? -1.256 -9.699 1.688 1.00 0.00 22 ASN A C 7
ATOM 2938 O O . ASN A 1 22 ? -2.245 -9.964 2.368 1.00 0.00 22 ASN A O 7
ATOM 2949 N N . LEU A 1 23 ? 0.018 -9.930 2.156 1.00 0.00 23 LEU A N 7
ATOM 2950 C CA . LEU A 1 23 ? 0.278 -10.488 3.472 1.00 0.00 23 LEU A CA 7
ATOM 2951 C C . LEU A 1 23 ? 0.279 -9.325 4.502 1.00 0.00 23 LEU A C 7
ATOM 2952 O O . LEU A 1 23 ? 0.476 -8.148 4.164 1.00 0.00 23 LEU A O 7
ATOM 2968 N N . PRO A 1 24 ? 0.191 -9.653 5.843 1.00 0.00 24 PRO A N 7
ATOM 2969 C CA . PRO A 1 24 ? 0.159 -8.622 6.895 1.00 0.00 24 PRO A CA 7
ATOM 2970 C C . PRO A 1 24 ? 1.566 -8.063 7.240 1.00 0.00 24 PRO A C 7
ATOM 2971 O O . PRO A 1 24 ? 1.984 -7.919 8.385 1.00 0.00 24 PRO A O 7
ATOM 2982 N N . ASN A 1 25 ? 2.252 -7.577 6.150 1.00 0.00 25 ASN A N 7
ATOM 2983 C CA . ASN A 1 25 ? 3.428 -6.701 6.245 1.00 0.00 25 ASN A CA 7
ATOM 2984 C C . ASN A 1 25 ? 3.294 -5.672 5.096 1.00 0.00 25 ASN A C 7
ATOM 2985 O O . ASN A 1 25 ? 4.238 -5.181 4.481 1.00 0.00 25 ASN A O 7
ATOM 2996 N N . THR A 1 26 ? 1.997 -5.274 4.883 1.00 0.00 26 THR A N 7
ATOM 2997 C CA . THR A 1 26 ? 1.586 -4.185 3.998 1.00 0.00 26 THR A CA 7
ATOM 2998 C C . THR A 1 26 ? 1.152 -3.010 4.899 1.00 0.00 26 THR A C 7
ATOM 2999 O O . THR A 1 26 ? 1.220 -3.068 6.127 1.00 0.00 26 THR A O 7
ATOM 3010 N N . GLY A 1 27 ? 0.754 -1.867 4.250 1.00 0.00 27 GLY A N 7
ATOM 3011 C CA . GLY A 1 27 ? 0.278 -0.709 4.983 1.00 0.00 27 GLY A CA 7
ATOM 3012 C C . GLY A 1 27 ? 1.326 0.392 5.192 1.00 0.00 27 GLY A C 7
ATOM 3013 O O . GLY A 1 27 ? 1.054 1.405 5.838 1.00 0.00 27 GLY A O 7
ATOM 3017 N N . LYS A 1 28 ? 2.533 0.229 4.545 1.00 0.00 28 LYS A N 7
ATOM 3018 C CA . LYS A 1 28 ? 3.628 1.199 4.670 1.00 0.00 28 LYS A CA 7
ATOM 3019 C C . LYS A 1 28 ? 4.310 1.462 3.317 1.00 0.00 28 LYS A C 7
ATOM 3020 O O . LYS A 1 28 ? 4.311 0.607 2.433 1.00 0.00 28 LYS A O 7
ATOM 3039 N N . TYR A 1 29 ? 4.928 2.672 3.167 1.00 0.00 29 TYR A N 7
ATOM 3040 C CA . TYR A 1 29 ? 5.699 3.038 1.970 1.00 0.00 29 TYR A CA 7
ATOM 3041 C C . TYR A 1 29 ? 6.609 4.233 2.323 1.00 0.00 29 TYR A C 7
ATOM 3042 O O . TYR A 1 29 ? 6.727 4.637 3.479 1.00 0.00 29 TYR A O 7
ATOM 3060 N N . ASN A 1 30 ? 7.315 4.805 1.290 1.00 0.00 30 ASN A N 7
ATOM 3061 C CA . ASN A 1 30 ? 7.993 6.090 1.477 1.00 0.00 30 ASN A CA 7
ATOM 3062 C C . ASN A 1 30 ? 8.170 6.779 0.181 1.00 0.00 30 ASN A C 7
ATOM 3063 O O . ASN A 1 30 ? 8.285 7.297 -0.869 1.00 0.00 30 ASN A O 7
ATOM 3074 N N . GLY A 1 1 ? 1.638 2.185 0.438 1.00 0.00 1 GLY A N 8
ATOM 3075 C CA . GLY A 1 1 ? 2.234 1.237 -0.496 1.00 0.00 1 GLY A CA 8
ATOM 3076 C C . GLY A 1 1 ? 3.745 1.504 -0.567 1.00 0.00 1 GLY A C 8
ATOM 3077 O O . GLY A 1 1 ? 4.239 2.587 -0.254 1.00 0.00 1 GLY A O 8
ATOM 3081 N N . GLY A 1 2 ? 4.492 0.441 -1.010 1.00 0.00 2 GLY A N 8
ATOM 3082 C CA . GLY A 1 2 ? 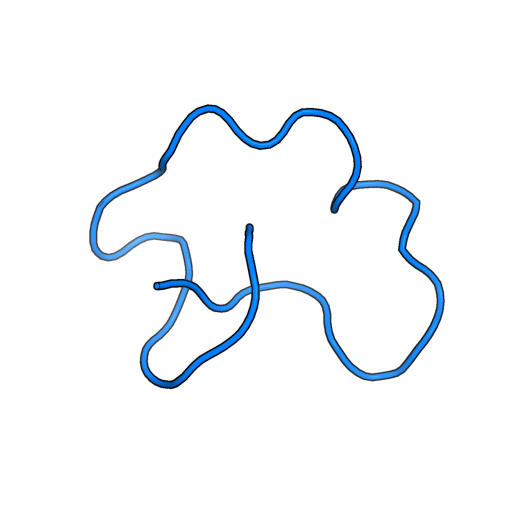5.936 0.531 -1.140 1.00 0.00 2 GLY A CA 8
ATOM 3083 C C . GLY A 1 2 ? 6.612 -0.131 0.070 1.00 0.00 2 GLY A C 8
ATOM 3084 O O . GLY A 1 2 ? 6.086 -1.046 0.713 1.00 0.00 2 GLY A O 8
ATOM 3088 N N . GLY A 1 3 ? 7.871 0.334 0.366 1.00 0.00 3 GLY A N 8
ATOM 3089 C CA . GLY A 1 3 ? 8.709 -0.287 1.378 1.00 0.00 3 GLY A CA 8
ATOM 3090 C C . GLY A 1 3 ? 9.530 0.753 2.139 1.00 0.00 3 GLY A C 8
ATOM 3091 O O . GLY A 1 3 ? 10.444 1.384 1.611 1.00 0.00 3 GLY A O 8
ATOM 3095 N N . GLY A 1 4 ? 9.112 0.986 3.423 1.00 0.00 4 GLY A N 8
ATOM 3096 C CA . GLY A 1 4 ? 9.699 2.017 4.264 1.00 0.00 4 GLY A CA 8
ATOM 3097 C C . GLY A 1 4 ? 8.866 2.156 5.541 1.00 0.00 4 GLY A C 8
ATOM 3098 O O . GLY A 1 4 ? 8.115 1.243 5.897 1.00 0.00 4 GLY A O 8
ATOM 3102 N N . PRO A 1 5 ? 9.030 3.296 6.288 1.00 0.00 5 PRO A N 8
ATOM 3103 C CA . PRO A 1 5 ? 8.235 3.556 7.490 1.00 0.00 5 PRO A CA 8
ATOM 3104 C C . PRO A 1 5 ? 6.821 4.105 7.139 1.00 0.00 5 PRO A C 8
ATOM 3105 O O . PRO A 1 5 ? 6.411 4.205 5.986 1.00 0.00 5 PRO A O 8
ATOM 3116 N N . THR A 1 6 ? 6.055 4.455 8.240 1.00 0.00 6 THR A N 8
ATOM 3117 C CA . THR A 1 6 ? 4.915 5.394 8.144 1.00 0.00 6 THR A CA 8
ATOM 3118 C C . THR A 1 6 ? 3.672 4.777 7.458 1.00 0.00 6 THR A C 8
ATOM 3119 O O . THR A 1 6 ? 3.724 4.254 6.343 1.00 0.00 6 THR A O 8
ATOM 3130 N N . PRO A 1 7 ? 2.464 4.817 8.126 1.00 0.00 7 PRO A N 8
ATOM 3131 C CA . PRO A 1 7 ? 1.348 4.022 7.620 1.00 0.00 7 PRO A CA 8
ATOM 3132 C C . PRO A 1 7 ? 0.641 4.645 6.395 1.00 0.00 7 PRO A C 8
ATOM 3133 O O . PRO A 1 7 ? 0.493 5.853 6.215 1.00 0.00 7 PRO A O 8
ATOM 3144 N N . GLU A 1 8 ? 0.117 3.704 5.527 1.00 0.00 8 GLU A N 8
ATOM 3145 C CA . GLU A 1 8 ? -0.564 4.075 4.289 1.00 0.00 8 GLU A CA 8
ATOM 3146 C C . GLU A 1 8 ? -2.055 4.327 4.585 1.00 0.00 8 GLU A C 8
ATOM 3147 O O . GLU A 1 8 ? -2.935 3.505 4.350 1.00 0.00 8 GLU A O 8
ATOM 3158 N N . TYR A 1 9 ? -2.298 5.551 5.170 1.00 0.00 9 TYR A N 8
ATOM 3159 C CA . TYR A 1 9 ? -3.638 6.139 5.169 1.00 0.00 9 TYR A CA 8
ATOM 3160 C C . TYR A 1 9 ? -3.624 7.675 5.029 1.00 0.00 9 TYR A C 8
ATOM 3161 O O . TYR A 1 9 ? -4.631 8.306 4.715 1.00 0.00 9 TYR A O 8
ATOM 3179 N N . PHE A 1 10 ? -2.415 8.297 5.304 1.00 0.00 10 PHE A N 8
ATOM 3180 C CA . PHE A 1 10 ? -2.337 9.770 5.229 1.00 0.00 10 PHE A CA 8
ATOM 3181 C C . PHE A 1 10 ? -2.478 10.272 3.773 1.00 0.00 10 PHE A C 8
ATOM 3182 O O . PHE A 1 10 ? -2.765 11.437 3.503 1.00 0.00 10 PHE A O 8
ATOM 3199 N N . LEU A 1 11 ? -2.085 9.365 2.816 1.00 0.00 11 LEU A N 8
ATOM 3200 C CA . LEU A 1 11 ? -2.269 9.597 1.393 1.00 0.00 11 LEU A CA 8
ATOM 3201 C C . LEU A 1 11 ? -2.533 8.235 0.718 1.00 0.00 11 LEU A C 8
ATOM 3202 O O . LEU A 1 11 ? -2.324 7.166 1.296 1.00 0.00 11 LEU A O 8
ATOM 3218 N N . MET A 1 12 ? -3.010 8.310 -0.575 1.00 0.00 12 MET A N 8
ATOM 3219 C CA . MET A 1 12 ? -3.056 7.108 -1.407 1.00 0.00 12 MET A CA 8
ATOM 3220 C C . MET A 1 12 ? -1.693 7.030 -2.124 1.00 0.00 12 MET A C 8
ATOM 3221 O O . MET A 1 12 ? -1.142 8.054 -2.541 1.00 0.00 12 MET A O 8
ATOM 3235 N N . PRO A 1 13 ? -1.122 5.791 -2.284 1.00 0.00 13 PRO A N 8
ATOM 3236 C CA . PRO A 1 13 ? 0.182 5.643 -2.919 1.00 0.00 13 PRO A CA 8
ATOM 3237 C C . PRO A 1 13 ? 0.068 5.504 -4.453 1.00 0.00 13 PRO A C 8
ATOM 3238 O O . PRO A 1 13 ? -0.959 5.148 -5.025 1.00 0.00 13 PRO A O 8
ATOM 3249 N N . ILE A 1 14 ? 1.266 5.664 -5.119 1.00 0.00 14 ILE A N 8
ATOM 3250 C CA . ILE A 1 14 ? 1.435 5.318 -6.537 1.00 0.00 14 ILE A CA 8
ATOM 3251 C C . ILE A 1 14 ? 2.014 3.882 -6.679 1.00 0.00 14 ILE A C 8
ATOM 3252 O O . ILE A 1 14 ? 2.793 3.551 -7.568 1.00 0.00 14 ILE A O 8
ATOM 3268 N N . ASP A 1 15 ? 1.490 2.980 -5.777 1.00 0.00 15 ASP A N 8
ATOM 3269 C CA . ASP A 1 15 ? 1.865 1.562 -5.747 1.00 0.00 15 ASP A CA 8
ATOM 3270 C C . ASP A 1 15 ? 0.640 0.765 -6.243 1.00 0.00 15 ASP A C 8
ATOM 3271 O O . ASP A 1 15 ? -0.393 0.709 -5.566 1.00 0.00 15 ASP A O 8
ATOM 3280 N N . PRO A 1 16 ? 0.719 0.186 -7.487 1.00 0.00 16 PRO A N 8
ATOM 3281 C CA . PRO A 1 16 ? -0.262 -0.798 -7.938 1.00 0.00 16 PRO A CA 8
ATOM 3282 C C . PRO A 1 16 ? 0.149 -2.249 -7.575 1.00 0.00 16 PRO A C 8
ATOM 3283 O O . PRO A 1 16 ? -0.604 -3.206 -7.759 1.00 0.00 16 PRO A O 8
ATOM 3294 N N . ALA A 1 17 ? 1.464 -2.410 -7.190 1.00 0.00 17 ALA A N 8
ATOM 3295 C CA . ALA A 1 17 ? 2.063 -3.727 -7.054 1.00 0.00 17 ALA A CA 8
ATOM 3296 C C . ALA A 1 17 ? 1.628 -4.457 -5.776 1.00 0.00 17 ALA A C 8
ATOM 3297 O O . ALA A 1 17 ? 1.675 -5.686 -5.689 1.00 0.00 17 ALA A O 8
ATOM 3304 N N . TRP A 1 18 ? 1.245 -3.668 -4.707 1.00 0.00 18 TRP A N 8
ATOM 3305 C CA . TRP A 1 18 ? 0.998 -4.307 -3.410 1.00 0.00 18 TRP A CA 8
ATOM 3306 C C . TRP A 1 18 ? -0.221 -5.260 -3.463 1.00 0.00 18 TRP A C 8
ATOM 3307 O O . TRP A 1 18 ? -0.411 -6.137 -2.621 1.00 0.00 18 TRP A O 8
ATOM 3328 N N . LEU A 1 19 ? -1.091 -5.019 -4.503 1.00 0.00 19 LEU A N 8
ATOM 3329 C CA . LEU A 1 19 ? -2.329 -5.762 -4.702 1.00 0.00 19 LEU A CA 8
ATOM 3330 C C . LEU A 1 19 ? -2.051 -7.196 -5.208 1.00 0.00 19 LEU A C 8
ATOM 3331 O O . LEU A 1 19 ? -2.905 -8.080 -5.144 1.00 0.00 19 LEU A O 8
ATOM 3347 N N . GLN A 1 20 ? -0.845 -7.377 -5.852 1.00 0.00 20 GLN A N 8
ATOM 3348 C CA . GLN A 1 20 ? -0.387 -8.689 -6.301 1.00 0.00 20 GLN A CA 8
ATOM 3349 C C . GLN A 1 20 ? 0.899 -9.124 -5.557 1.00 0.00 20 GLN A C 8
ATOM 3350 O O . GLN A 1 20 ? 1.706 -9.922 -6.034 1.00 0.00 20 GLN A O 8
ATOM 3364 N N . ALA A 1 21 ? 1.004 -8.636 -4.274 1.00 0.00 21 ALA A N 8
ATOM 3365 C CA . ALA A 1 21 ? 1.999 -9.126 -3.334 1.00 0.00 21 ALA A CA 8
ATOM 3366 C C . ALA A 1 21 ? 1.345 -10.212 -2.447 1.00 0.00 21 ALA A C 8
ATOM 3367 O O . ALA A 1 21 ? 0.252 -10.726 -2.688 1.00 0.00 21 ALA A O 8
ATOM 3374 N N . ASN A 1 22 ? 2.098 -10.622 -1.368 1.00 0.00 22 ASN A N 8
ATOM 3375 C CA . ASN A 1 22 ? 1.587 -11.610 -0.408 1.00 0.00 22 ASN A CA 8
ATOM 3376 C C . ASN A 1 22 ? 2.219 -11.332 0.972 1.00 0.00 22 ASN A C 8
ATOM 3377 O O . ASN A 1 22 ? 2.376 -12.182 1.842 1.00 0.00 22 ASN A O 8
ATOM 3388 N N . LEU A 1 23 ? 2.445 -9.981 1.201 1.00 0.00 23 LEU A N 8
ATOM 3389 C CA . LEU A 1 23 ? 2.607 -9.488 2.566 1.00 0.00 23 LEU A CA 8
ATOM 3390 C C . LEU A 1 23 ? 1.189 -9.073 3.018 1.00 0.00 23 LEU A C 8
ATOM 3391 O O . LEU A 1 23 ? 0.361 -8.672 2.193 1.00 0.00 23 LEU A O 8
ATOM 3407 N N . PRO A 1 24 ? 0.908 -9.083 4.363 1.00 0.00 24 PRO A N 8
ATOM 3408 C CA . PRO A 1 24 ? -0.403 -8.661 4.846 1.00 0.00 24 PRO A CA 8
ATOM 3409 C C . PRO A 1 24 ? -0.498 -7.118 4.861 1.00 0.00 24 PRO A C 8
ATOM 3410 O O . PRO A 1 24 ? 0.476 -6.373 4.735 1.00 0.00 24 PRO A O 8
ATOM 3421 N N . ASN A 1 25 ? -1.761 -6.623 5.139 1.00 0.00 25 ASN A N 8
ATOM 3422 C CA . ASN A 1 25 ? -2.090 -5.201 4.918 1.00 0.00 25 ASN A CA 8
ATOM 3423 C C . ASN A 1 25 ? -1.517 -4.246 6.007 1.00 0.00 25 ASN A C 8
ATOM 3424 O O . ASN A 1 25 ? -2.064 -3.190 6.330 1.00 0.00 25 ASN A O 8
ATOM 3435 N N . THR A 1 26 ? -0.256 -4.550 6.464 1.00 0.00 26 THR A N 8
ATOM 3436 C CA . THR A 1 26 ? 0.498 -3.647 7.339 1.00 0.00 26 THR A CA 8
ATOM 3437 C C . THR A 1 26 ? 1.082 -2.552 6.436 1.00 0.00 26 THR A C 8
ATOM 3438 O O . THR A 1 26 ? 2.132 -2.680 5.808 1.00 0.00 26 THR A O 8
ATOM 3449 N N . GLY A 1 27 ? 0.251 -1.456 6.290 1.00 0.00 27 GLY A N 8
ATOM 3450 C CA . GLY A 1 27 ? 0.591 -0.412 5.346 1.00 0.00 27 GLY A CA 8
ATOM 3451 C C . GLY A 1 27 ? 1.848 0.347 5.802 1.00 0.00 27 GLY A C 8
ATOM 3452 O O . GLY A 1 27 ? 2.072 0.613 6.981 1.00 0.00 27 GLY A O 8
ATOM 3456 N N . LYS A 1 28 ? 2.693 0.708 4.778 1.00 0.00 28 LYS A N 8
ATOM 3457 C CA . LYS A 1 28 ? 4.027 1.282 5.001 1.00 0.00 28 LYS A CA 8
ATOM 3458 C C . LYS A 1 28 ? 4.485 1.920 3.678 1.00 0.00 28 LYS A C 8
ATOM 3459 O O . LYS A 1 28 ? 4.140 1.382 2.615 1.00 0.00 28 LYS A O 8
ATOM 3478 N N . TYR A 1 29 ? 5.329 3.001 3.690 1.00 0.00 29 TYR A N 8
ATOM 3479 C CA . TYR A 1 29 ? 5.684 3.663 2.429 1.00 0.00 29 TYR A CA 8
ATOM 3480 C C . TYR A 1 29 ? 7.064 4.353 2.359 1.00 0.00 29 TYR A C 8
ATOM 3481 O O . TYR A 1 29 ? 7.788 4.585 3.321 1.00 0.00 29 TYR A O 8
ATOM 3499 N N . ASN A 1 30 ? 7.427 4.705 1.072 1.00 0.00 30 ASN A N 8
ATOM 3500 C CA . ASN A 1 30 ? 8.676 5.383 0.760 1.00 0.00 30 ASN A CA 8
ATOM 3501 C C . ASN A 1 30 ? 8.521 6.211 -0.454 1.00 0.00 30 ASN A C 8
ATOM 3502 O O . ASN A 1 30 ? 8.392 6.875 -1.416 1.00 0.00 30 ASN A O 8
ATOM 3513 N N . GLY A 1 1 ? 3.022 0.479 0.598 1.00 0.00 1 GLY A N 9
ATOM 3514 C CA . GLY A 1 1 ? 3.615 0.737 -0.714 1.00 0.00 1 GLY A CA 9
ATOM 3515 C C . GLY A 1 1 ? 4.889 -0.117 -0.772 1.00 0.00 1 GLY A C 9
ATOM 3516 O O . GLY A 1 1 ? 4.949 -1.216 -0.207 1.00 0.00 1 GLY A O 9
ATOM 3520 N N . GLY A 1 2 ? 5.959 0.459 -1.408 1.00 0.00 2 GLY A N 9
ATOM 3521 C CA . GLY A 1 2 ? 7.162 -0.298 -1.686 1.00 0.00 2 GLY A CA 9
ATOM 3522 C C . GLY A 1 2 ? 8.024 -0.470 -0.428 1.00 0.00 2 GLY A C 9
ATOM 3523 O O . GLY A 1 2 ? 8.076 -1.526 0.210 1.00 0.00 2 GLY A O 9
ATOM 3527 N N . GLY A 1 3 ? 8.696 0.658 -0.017 1.00 0.00 3 GLY A N 9
ATOM 3528 C CA . GLY A 1 3 ? 9.599 0.638 1.118 1.00 0.00 3 GLY A CA 9
ATOM 3529 C C . GLY A 1 3 ? 9.785 2.023 1.745 1.00 0.00 3 GLY A C 9
ATOM 3530 O O . GLY A 1 3 ? 9.601 3.062 1.117 1.00 0.00 3 GLY A O 9
ATOM 3534 N N . GLY A 1 4 ? 10.236 1.980 3.046 1.00 0.00 4 GLY A N 9
ATOM 3535 C CA . GLY A 1 4 ? 10.271 3.159 3.909 1.00 0.00 4 GLY A CA 9
ATOM 3536 C C . GLY A 1 4 ? 9.243 2.983 5.040 1.00 0.00 4 GLY A C 9
ATOM 3537 O O . GLY A 1 4 ? 8.395 2.087 4.988 1.00 0.00 4 GLY A O 9
ATOM 3541 N N . PRO A 1 5 ? 9.346 3.822 6.125 1.00 0.00 5 PRO A N 9
ATOM 3542 C CA . PRO A 1 5 ? 8.391 3.768 7.227 1.00 0.00 5 PRO A CA 9
ATOM 3543 C C . PRO A 1 5 ? 7.168 4.696 7.004 1.00 0.00 5 PRO A C 9
ATOM 3544 O O . PRO A 1 5 ? 7.282 5.824 6.527 1.00 0.00 5 PRO A O 9
ATOM 3555 N N . THR A 1 6 ? 5.992 4.230 7.560 1.00 0.00 6 THR A N 9
ATOM 3556 C CA . THR A 1 6 ? 4.658 4.873 7.444 1.00 0.00 6 THR A CA 9
ATOM 3557 C C . THR A 1 6 ? 3.870 4.111 6.353 1.00 0.00 6 THR A C 9
ATOM 3558 O O . THR A 1 6 ? 4.376 3.876 5.252 1.00 0.00 6 THR A O 9
ATOM 3569 N N . PRO A 1 7 ? 2.605 3.646 6.650 1.00 0.00 7 PRO A N 9
ATOM 3570 C CA . PRO A 1 7 ? 1.857 2.832 5.688 1.00 0.00 7 PRO A CA 9
ATOM 3571 C C . PRO A 1 7 ? 1.083 3.670 4.648 1.00 0.00 7 PRO A C 9
ATOM 3572 O O . PRO A 1 7 ? 0.757 4.843 4.832 1.00 0.00 7 PRO A O 9
ATOM 3583 N N . GLU A 1 8 ? 0.621 2.950 3.564 1.00 0.00 8 GLU A N 9
ATOM 3584 C CA . GLU A 1 8 ? -0.075 3.536 2.404 1.00 0.00 8 GLU A CA 9
ATOM 3585 C C . GLU A 1 8 ? -1.571 3.876 2.696 1.00 0.00 8 GLU A C 9
ATOM 3586 O O . GLU A 1 8 ? -2.443 3.879 1.829 1.00 0.00 8 GLU A O 9
ATOM 3597 N N . TYR A 1 9 ? -1.817 4.310 3.976 1.00 0.00 9 TYR A N 9
ATOM 3598 C CA . TYR A 1 9 ? -3.090 4.878 4.411 1.00 0.00 9 TYR A CA 9
ATOM 3599 C C . TYR A 1 9 ? -2.916 6.398 4.639 1.00 0.00 9 TYR A C 9
ATOM 3600 O O . TYR A 1 9 ? -3.866 7.179 4.654 1.00 0.00 9 TYR A O 9
ATOM 3618 N N . PHE A 1 10 ? -1.635 6.806 4.970 1.00 0.00 10 PHE A N 9
ATOM 3619 C CA . PHE A 1 10 ? -1.304 8.224 5.164 1.00 0.00 10 PHE A CA 9
ATOM 3620 C C . PHE A 1 10 ? -1.046 8.781 3.751 1.00 0.00 10 PHE A C 9
ATOM 3621 O O . PHE A 1 10 ? 0.074 8.823 3.245 1.00 0.00 10 PHE A O 9
ATOM 3638 N N . LEU A 1 11 ? -2.221 9.081 3.083 1.00 0.00 11 LEU A N 9
ATOM 3639 C CA . LEU A 1 11 ? -2.308 9.207 1.634 1.00 0.00 11 LEU A CA 9
ATOM 3640 C C . LEU A 1 11 ? -2.201 7.800 0.996 1.00 0.00 11 LEU A C 9
ATOM 3641 O O . LEU A 1 11 ? -1.577 6.871 1.505 1.00 0.00 11 LEU A O 9
ATOM 3657 N N . MET A 1 12 ? -2.877 7.678 -0.197 1.00 0.00 12 MET A N 9
ATOM 3658 C CA . MET A 1 12 ? -2.796 6.470 -1.013 1.00 0.00 12 MET A CA 9
ATOM 3659 C C . MET A 1 12 ? -1.974 6.869 -2.252 1.00 0.00 12 MET A C 9
ATOM 3660 O O . MET A 1 12 ? -2.442 7.649 -3.089 1.00 0.00 12 MET A O 9
ATOM 3674 N N . PRO A 1 13 ? -0.677 6.428 -2.342 1.00 0.00 13 PRO A N 9
ATOM 3675 C CA . PRO A 1 13 ? 0.152 6.773 -3.490 1.00 0.00 13 PRO A CA 9
ATOM 3676 C C . PRO A 1 13 ? -0.202 5.880 -4.700 1.00 0.00 13 PRO A C 9
ATOM 3677 O O . PRO A 1 13 ? -0.806 4.811 -4.601 1.00 0.00 13 PRO A O 9
ATOM 3688 N N . ILE A 1 14 ? 0.335 6.305 -5.899 1.00 0.00 14 ILE A N 9
ATOM 3689 C CA . ILE A 1 14 ? 0.232 5.509 -7.131 1.00 0.00 14 ILE A CA 9
ATOM 3690 C C . ILE A 1 14 ? 1.325 4.402 -7.193 1.00 0.00 14 ILE A C 9
ATOM 3691 O O . ILE A 1 14 ? 1.877 4.045 -8.230 1.00 0.00 14 ILE A O 9
ATOM 3707 N N . ASP A 1 15 ? 1.520 3.758 -5.990 1.00 0.00 15 ASP A N 9
ATOM 3708 C CA . ASP A 1 15 ? 2.375 2.575 -5.854 1.00 0.00 15 ASP A CA 9
ATOM 3709 C C . ASP A 1 15 ? 1.442 1.361 -6.071 1.00 0.00 15 ASP A C 9
ATOM 3710 O O . ASP A 1 15 ? 0.397 1.252 -5.418 1.00 0.00 15 ASP A O 9
ATOM 3719 N N . PRO A 1 16 ? 1.788 0.431 -7.025 1.00 0.00 16 PRO A N 9
ATOM 3720 C CA . PRO A 1 16 ? 0.975 -0.757 -7.261 1.00 0.00 16 PRO A CA 9
ATOM 3721 C C . PRO A 1 16 ? 1.306 -1.940 -6.322 1.00 0.00 16 PRO A C 9
ATOM 3722 O O . PRO A 1 16 ? 0.590 -2.943 -6.259 1.00 0.00 16 PRO A O 9
ATOM 3733 N N . ALA A 1 17 ? 2.506 -1.891 -5.655 1.00 0.00 17 ALA A N 9
ATOM 3734 C CA . ALA A 1 17 ? 3.136 -3.091 -5.111 1.00 0.00 17 ALA A CA 9
ATOM 3735 C C . ALA A 1 17 ? 2.388 -3.653 -3.889 1.00 0.00 17 ALA A C 9
ATOM 3736 O O . ALA A 1 17 ? 2.509 -4.817 -3.513 1.00 0.00 17 ALA A O 9
ATOM 3743 N N . TRP A 1 18 ? 1.658 -2.726 -3.184 1.00 0.00 18 TRP A N 9
ATOM 3744 C CA . TRP A 1 18 ? 0.831 -3.097 -2.041 1.00 0.00 18 TRP A CA 9
ATOM 3745 C C . TRP A 1 18 ? -0.550 -3.659 -2.433 1.00 0.00 18 TRP A C 9
ATOM 3746 O O . TRP A 1 18 ? -1.265 -4.234 -1.613 1.00 0.00 18 TRP A O 9
ATOM 3767 N N . LEU A 1 19 ? -0.941 -3.438 -3.735 1.00 0.00 19 LEU A N 9
ATOM 3768 C CA . LEU A 1 19 ? -2.228 -3.900 -4.252 1.00 0.00 19 LEU A CA 9
ATOM 3769 C C . LEU A 1 19 ? -2.137 -5.342 -4.809 1.00 0.00 19 LEU A C 9
ATOM 3770 O O . LEU A 1 19 ? -3.116 -5.938 -5.258 1.00 0.00 19 LEU A O 9
ATOM 3786 N N . GLN A 1 20 ? -0.882 -5.901 -4.805 1.00 0.00 20 GLN A N 9
ATOM 3787 C CA . GLN A 1 20 ? -0.597 -7.280 -5.198 1.00 0.00 20 GLN A CA 9
ATOM 3788 C C . GLN A 1 20 ? 0.313 -7.935 -4.130 1.00 0.00 20 GLN A C 9
ATOM 3789 O O . GLN A 1 20 ? 1.021 -8.914 -4.356 1.00 0.00 20 GLN A O 9
ATOM 3803 N N . ALA A 1 21 ? 0.161 -7.406 -2.862 1.00 0.00 21 ALA A N 9
ATOM 3804 C CA . ALA A 1 21 ? 0.773 -8.037 -1.706 1.00 0.00 21 ALA A CA 9
ATOM 3805 C C . ALA A 1 21 ? -0.226 -9.024 -1.068 1.00 0.00 21 ALA A C 9
ATOM 3806 O O . ALA A 1 21 ? -1.427 -9.037 -1.327 1.00 0.00 21 ALA A O 9
ATOM 3813 N N . ASN A 1 22 ? 0.334 -9.845 -0.115 1.00 0.00 22 ASN A N 9
ATOM 3814 C CA . ASN A 1 22 ? -0.424 -10.894 0.572 1.00 0.00 22 ASN A CA 9
ATOM 3815 C C . ASN A 1 22 ? 0.017 -10.992 2.048 1.00 0.00 22 ASN A C 9
ATOM 3816 O O . ASN A 1 22 ? -0.154 -11.991 2.742 1.00 0.00 22 ASN A O 9
ATOM 3827 N N . LEU A 1 23 ? 0.494 -9.799 2.556 1.00 0.00 23 LEU A N 9
ATOM 3828 C CA . LEU A 1 23 ? 0.764 -9.620 3.975 1.00 0.00 23 LEU A CA 9
ATOM 3829 C C . LEU A 1 23 ? -0.528 -9.060 4.622 1.00 0.00 23 LEU A C 9
ATOM 3830 O O . LEU A 1 23 ? -1.335 -8.390 3.965 1.00 0.00 23 LEU A O 9
ATOM 3846 N N . PRO A 1 24 ? -0.702 -9.237 5.978 1.00 0.00 24 PRO A N 9
ATOM 3847 C CA . PRO A 1 24 ? -1.929 -8.806 6.655 1.00 0.00 24 PRO A CA 9
ATOM 3848 C C . PRO A 1 24 ? -1.895 -7.283 6.914 1.00 0.00 24 PRO A C 9
ATOM 3849 O O . PRO A 1 24 ? -1.586 -6.766 7.986 1.00 0.00 24 PRO A O 9
ATOM 3860 N N . ASN A 1 25 ? -2.144 -6.523 5.788 1.00 0.00 25 ASN A N 9
ATOM 3861 C CA . ASN A 1 25 ? -2.383 -5.077 5.814 1.00 0.00 25 ASN A CA 9
ATOM 3862 C C . ASN A 1 25 ? -1.128 -4.276 6.242 1.00 0.00 25 ASN A C 9
ATOM 3863 O O . ASN A 1 25 ? -1.157 -3.096 6.600 1.00 0.00 25 ASN A O 9
ATOM 3874 N N . THR A 1 26 ? 0.059 -4.942 6.025 1.00 0.00 26 THR A N 9
ATOM 3875 C CA . THR A 1 26 ? 1.340 -4.504 6.586 1.00 0.00 26 THR A CA 9
ATOM 3876 C C . THR A 1 26 ? 2.021 -3.532 5.602 1.00 0.00 26 THR A C 9
ATOM 3877 O O . THR A 1 26 ? 3.090 -3.752 5.034 1.00 0.00 26 THR A O 9
ATOM 3888 N N . GLY A 1 27 ? 1.333 -2.348 5.444 1.00 0.00 27 GLY A N 9
ATOM 3889 C CA . GLY A 1 27 ? 1.804 -1.316 4.555 1.00 0.00 27 GLY A CA 9
ATOM 3890 C C . GLY A 1 27 ? 3.041 -0.614 5.136 1.00 0.00 27 GLY A C 9
ATOM 3891 O O . GLY A 1 27 ? 3.245 -0.489 6.341 1.00 0.00 27 GLY A O 9
ATOM 3895 N N . LYS A 1 28 ? 3.887 -0.097 4.171 1.00 0.00 28 LYS A N 9
ATOM 3896 C CA . LYS A 1 28 ? 5.062 0.702 4.531 1.00 0.00 28 LYS A CA 9
ATOM 3897 C C . LYS A 1 28 ? 5.602 1.337 3.228 1.00 0.00 28 LYS A C 9
ATOM 3898 O O . LYS A 1 28 ? 5.841 0.629 2.242 1.00 0.00 28 LYS A O 9
ATOM 3917 N N . TYR A 1 29 ? 5.717 2.701 3.197 1.00 0.00 29 TYR A N 9
ATOM 3918 C CA . TYR A 1 29 ? 6.242 3.439 2.039 1.00 0.00 29 TYR A CA 9
ATOM 3919 C C . TYR A 1 29 ? 7.086 4.648 2.490 1.00 0.00 29 TYR A C 9
ATOM 3920 O O . TYR A 1 29 ? 7.330 4.878 3.671 1.00 0.00 29 TYR A O 9
ATOM 3938 N N . ASN A 1 30 ? 7.639 5.388 1.476 1.00 0.00 30 ASN A N 9
ATOM 3939 C CA . ASN A 1 30 ? 8.448 6.575 1.701 1.00 0.00 30 ASN A CA 9
ATOM 3940 C C . ASN A 1 30 ? 7.663 7.815 1.518 1.00 0.00 30 ASN A C 9
ATOM 3941 O O . ASN A 1 30 ? 7.098 8.833 1.345 1.00 0.00 30 ASN A O 9
ATOM 3952 N N . GLY A 1 1 ? 1.764 0.897 -0.459 1.00 0.00 1 GLY A N 10
ATOM 3953 C CA . GLY A 1 1 ? 1.753 -0.539 -0.615 1.00 0.00 1 GLY A CA 10
ATOM 3954 C C . GLY A 1 1 ? 3.062 -1.269 -0.946 1.00 0.00 1 GLY A C 10
ATOM 3955 O O . GLY A 1 1 ? 3.098 -2.505 -0.890 1.00 0.00 1 GLY A O 10
ATOM 3959 N N . GLY A 1 2 ? 4.151 -0.513 -1.297 1.00 0.00 2 GLY A N 10
ATOM 3960 C CA . GLY A 1 2 ? 5.277 -1.148 -1.968 1.00 0.00 2 GLY A CA 10
ATOM 3961 C C . GLY A 1 2 ? 6.265 -1.905 -1.066 1.00 0.00 2 GLY A C 10
ATOM 3962 O O . GLY A 1 2 ? 6.887 -2.892 -1.457 1.00 0.00 2 GLY A O 10
ATOM 3966 N N . GLY A 1 3 ? 6.533 -1.310 0.143 1.00 0.00 3 GLY A N 10
ATOM 3967 C CA . GLY A 1 3 ? 7.494 -1.865 1.078 1.00 0.00 3 GLY A CA 10
ATOM 3968 C C . GLY A 1 3 ? 8.048 -0.815 2.054 1.00 0.00 3 GLY A C 10
ATOM 3969 O O . GLY A 1 3 ? 8.098 0.387 1.794 1.00 0.00 3 GLY A O 10
ATOM 3973 N N . GLY A 1 4 ? 8.552 -1.346 3.227 1.00 0.00 4 GLY A N 10
ATOM 3974 C CA . GLY A 1 4 ? 8.963 -0.491 4.338 1.00 0.00 4 GLY A CA 10
ATOM 3975 C C . GLY A 1 4 ? 7.839 -0.427 5.383 1.00 0.00 4 GLY A C 10
ATOM 3976 O O . GLY A 1 4 ? 6.965 -1.296 5.419 1.00 0.00 4 GLY A O 10
ATOM 3980 N N . PRO A 1 5 ? 7.879 0.603 6.296 1.00 0.00 5 PRO A N 10
ATOM 3981 C CA . PRO A 1 5 ? 6.752 0.895 7.201 1.00 0.00 5 PRO A CA 10
ATOM 3982 C C . PRO A 1 5 ? 5.666 1.739 6.463 1.00 0.00 5 PRO A C 10
ATOM 3983 O O . PRO A 1 5 ? 5.660 1.867 5.240 1.00 0.00 5 PRO A O 10
ATOM 3994 N N . THR A 1 6 ? 4.671 2.284 7.261 1.00 0.00 6 THR A N 10
ATOM 3995 C CA . THR A 1 6 ? 3.917 3.492 6.837 1.00 0.00 6 THR A CA 10
ATOM 3996 C C . THR A 1 6 ? 2.879 3.229 5.718 1.00 0.00 6 THR A C 10
ATOM 3997 O O . THR A 1 6 ? 3.204 3.154 4.531 1.00 0.00 6 THR A O 10
ATOM 4008 N N . PRO A 1 7 ? 1.564 3.014 6.069 1.00 0.00 7 PRO A N 10
ATOM 4009 C CA . PRO A 1 7 ? 0.586 2.578 5.068 1.00 0.00 7 PRO A CA 10
ATOM 4010 C C . PRO A 1 7 ? 0.134 3.701 4.108 1.00 0.00 7 PRO A C 10
ATOM 4011 O O . PRO A 1 7 ? 0.152 4.897 4.399 1.00 0.00 7 PRO A O 10
ATOM 4022 N N . GLU A 1 8 ? -0.435 3.258 2.921 1.00 0.00 8 GLU A N 10
ATOM 4023 C CA . GLU A 1 8 ? -0.624 4.192 1.803 1.00 0.00 8 GLU A CA 10
ATOM 4024 C C . GLU A 1 8 ? -1.779 5.213 1.989 1.00 0.00 8 GLU A C 10
ATOM 4025 O O . GLU A 1 8 ? -1.985 6.109 1.170 1.00 0.00 8 GLU A O 10
ATOM 4036 N N . TYR A 1 9 ? -2.540 5.118 3.135 1.00 0.00 9 TYR A N 10
ATOM 4037 C CA . TYR A 1 9 ? -3.454 6.214 3.472 1.00 0.00 9 TYR A CA 10
ATOM 4038 C C . TYR A 1 9 ? -2.713 7.440 4.059 1.00 0.00 9 TYR A C 10
ATOM 4039 O O . TYR A 1 9 ? -3.261 8.533 4.208 1.00 0.00 9 TYR A O 10
ATOM 4057 N N . PHE A 1 10 ? -1.403 7.236 4.428 1.00 0.00 10 PHE A N 10
ATOM 4058 C CA . PHE A 1 10 ? -0.527 8.337 4.819 1.00 0.00 10 PHE A CA 10
ATOM 4059 C C . PHE A 1 10 ? -0.068 9.036 3.516 1.00 0.00 10 PHE A C 10
ATOM 4060 O O . PHE A 1 10 ? 0.953 8.733 2.903 1.00 0.00 10 PHE A O 10
ATOM 4077 N N . LEU A 1 11 ? -0.968 9.972 3.057 1.00 0.00 11 LEU A N 10
ATOM 4078 C CA . LEU A 1 11 ? -0.706 10.952 2.000 1.00 0.00 11 LEU A CA 10
ATOM 4079 C C . LEU A 1 11 ? -0.899 10.457 0.546 1.00 0.00 11 LEU A C 10
ATOM 4080 O O . LEU A 1 11 ? -0.686 11.191 -0.417 1.00 0.00 11 LEU A O 10
ATOM 4096 N N . MET A 1 12 ? -1.447 9.202 0.405 1.00 0.00 12 MET A N 10
ATOM 4097 C CA . MET A 1 12 ? -2.181 8.818 -0.805 1.00 0.00 12 MET A CA 10
ATOM 4098 C C . MET A 1 12 ? -1.350 8.826 -2.120 1.00 0.00 12 MET A C 10
ATOM 4099 O O . MET A 1 12 ? -1.769 9.378 -3.144 1.00 0.00 12 MET A O 10
ATOM 4113 N N . PRO A 1 13 ? -0.208 8.057 -2.171 1.00 0.00 13 PRO A N 10
ATOM 4114 C CA . PRO A 1 13 ? 0.527 7.915 -3.421 1.00 0.00 13 PRO A CA 10
ATOM 4115 C C . PRO A 1 13 ? -0.203 6.963 -4.396 1.00 0.00 13 PRO A C 10
ATOM 4116 O O . PRO A 1 13 ? -1.030 6.121 -4.044 1.00 0.00 13 PRO A O 10
ATOM 4127 N N . ILE A 1 14 ? 0.246 7.038 -5.698 1.00 0.00 14 ILE A N 10
ATOM 4128 C CA . ILE A 1 14 ? -0.255 6.154 -6.757 1.00 0.00 14 ILE A CA 10
ATOM 4129 C C . ILE A 1 14 ? 0.505 4.797 -6.778 1.00 0.00 14 ILE A C 10
ATOM 4130 O O . ILE A 1 14 ? 0.858 4.238 -7.813 1.00 0.00 14 ILE A O 10
ATOM 4146 N N . ASP A 1 15 ? 0.644 4.217 -5.537 1.00 0.00 15 ASP A N 10
ATOM 4147 C CA . ASP A 1 15 ? 1.242 2.897 -5.318 1.00 0.00 15 ASP A CA 10
ATOM 4148 C C . ASP A 1 15 ? 0.100 1.904 -4.985 1.00 0.00 15 ASP A C 10
ATOM 4149 O O . ASP A 1 15 ? -0.482 1.958 -3.895 1.00 0.00 15 ASP A O 10
ATOM 4158 N N . PRO A 1 16 ? -0.276 1.001 -5.957 1.00 0.00 16 PRO A N 10
ATOM 4159 C CA . PRO A 1 16 ? -1.302 -0.009 -5.715 1.00 0.00 16 PRO A CA 10
ATOM 4160 C C . PRO A 1 16 ? -0.759 -1.334 -5.130 1.00 0.00 16 PRO A C 10
ATOM 4161 O O . PRO A 1 16 ? -1.479 -2.323 -4.953 1.00 0.00 16 PRO A O 10
ATOM 4172 N N . ALA A 1 17 ? 0.578 -1.393 -4.812 1.00 0.00 17 ALA A N 10
ATOM 4173 C CA . ALA A 1 17 ? 1.273 -2.671 -4.711 1.00 0.00 17 ALA A CA 10
ATOM 4174 C C . ALA A 1 17 ? 1.097 -3.403 -3.356 1.00 0.00 17 ALA A C 10
ATOM 4175 O O . ALA A 1 17 ? 1.787 -4.375 -3.027 1.00 0.00 17 ALA A O 10
ATOM 4182 N N . TRP A 1 18 ? -0.030 -3.070 -2.633 1.00 0.00 18 TRP A N 10
ATOM 4183 C CA . TRP A 1 18 ? -0.417 -3.799 -1.428 1.00 0.00 18 TRP A CA 10
ATOM 4184 C C . TRP A 1 18 ? -0.927 -5.221 -1.728 1.00 0.00 18 TRP A C 10
ATOM 4185 O O . TRP A 1 18 ? -1.016 -6.078 -0.850 1.00 0.00 18 TRP A O 10
ATOM 4206 N N . LEU A 1 19 ? -1.298 -5.436 -3.035 1.00 0.00 19 LEU A N 10
ATOM 4207 C CA . LEU A 1 19 ? -1.721 -6.742 -3.527 1.00 0.00 19 LEU A CA 10
ATOM 4208 C C . LEU A 1 19 ? -0.495 -7.632 -3.845 1.00 0.00 19 LEU A C 10
ATOM 4209 O O . LEU A 1 19 ? -0.591 -8.852 -3.951 1.00 0.00 19 LEU A O 10
ATOM 4225 N N . GLN A 1 20 ? 0.650 -6.943 -4.195 1.00 0.00 20 GLN A N 10
ATOM 4226 C CA . GLN A 1 20 ? 1.849 -7.627 -4.670 1.00 0.00 20 GLN A CA 10
ATOM 4227 C C . GLN A 1 20 ? 2.818 -7.907 -3.508 1.00 0.00 20 GLN A C 10
ATOM 4228 O O . GLN A 1 20 ? 3.312 -9.016 -3.313 1.00 0.00 20 GLN A O 10
ATOM 4242 N N . ALA A 1 21 ? 3.197 -6.814 -2.758 1.00 0.00 21 ALA A N 10
ATOM 4243 C CA . ALA A 1 21 ? 4.133 -6.949 -1.646 1.00 0.00 21 ALA A CA 10
ATOM 4244 C C . ALA A 1 21 ? 3.325 -7.353 -0.392 1.00 0.00 21 ALA A C 10
ATOM 4245 O O . ALA A 1 21 ? 3.082 -6.583 0.544 1.00 0.00 21 ALA A O 10
ATOM 4252 N N . ASN A 1 22 ? 2.873 -8.652 -0.419 1.00 0.00 22 ASN A N 10
ATOM 4253 C CA . ASN A 1 22 ? 1.835 -9.202 0.459 1.00 0.00 22 ASN A CA 10
ATOM 4254 C C . ASN A 1 22 ? 2.330 -9.565 1.885 1.00 0.00 22 ASN A C 10
ATOM 4255 O O . ASN A 1 22 ? 1.913 -10.537 2.517 1.00 0.00 22 ASN A O 10
ATOM 4266 N N . LEU A 1 23 ? 3.126 -8.609 2.480 1.00 0.00 23 LEU A N 10
ATOM 4267 C CA . LEU A 1 23 ? 3.471 -8.698 3.893 1.00 0.00 23 LEU A CA 10
ATOM 4268 C C . LEU A 1 23 ? 2.212 -8.312 4.711 1.00 0.00 23 LEU A C 10
ATOM 4269 O O . LEU A 1 23 ? 1.393 -7.487 4.283 1.00 0.00 23 LEU A O 10
ATOM 4285 N N . PRO A 1 24 ? 2.081 -8.816 5.990 1.00 0.00 24 PRO A N 10
ATOM 4286 C CA . PRO A 1 24 ? 0.790 -8.759 6.700 1.00 0.00 24 PRO A CA 10
ATOM 4287 C C . PRO A 1 24 ? 0.435 -7.414 7.378 1.00 0.00 24 PRO A C 10
ATOM 4288 O O . PRO A 1 24 ? -0.468 -7.311 8.204 1.00 0.00 24 PRO A O 10
ATOM 4299 N N . ASN A 1 25 ? 1.093 -6.316 6.876 1.00 0.00 25 ASN A N 10
ATOM 4300 C CA . ASN A 1 25 ? 0.620 -4.952 7.104 1.00 0.00 25 ASN A CA 10
ATOM 4301 C C . ASN A 1 25 ? -0.357 -4.530 5.984 1.00 0.00 25 ASN A C 10
ATOM 4302 O O . ASN A 1 25 ? -1.058 -3.521 6.072 1.00 0.00 25 ASN A O 10
ATOM 4313 N N . THR A 1 26 ? -0.238 -5.232 4.802 1.00 0.00 26 THR A N 10
ATOM 4314 C CA . THR A 1 26 ? -1.055 -4.974 3.616 1.00 0.00 26 THR A CA 10
ATOM 4315 C C . THR A 1 26 ? -0.542 -3.683 2.957 1.00 0.00 26 THR A C 10
ATOM 4316 O O . THR A 1 26 ? 0.283 -3.717 2.037 1.00 0.00 26 THR A O 10
ATOM 4327 N N . GLY A 1 27 ? -0.953 -2.501 3.525 1.00 0.00 27 GLY A N 10
ATOM 4328 C CA . GLY A 1 27 ? -0.377 -1.238 3.103 1.00 0.00 27 GLY A CA 10
ATOM 4329 C C . GLY A 1 27 ? 0.886 -0.944 3.922 1.00 0.00 27 GLY A C 10
ATOM 4330 O O . GLY A 1 27 ? 0.904 -1.085 5.143 1.00 0.00 27 GLY A O 10
ATOM 4334 N N . LYS A 1 28 ? 1.982 -0.537 3.188 1.00 0.00 28 LYS A N 10
ATOM 4335 C CA . LYS A 1 28 ? 3.246 -0.124 3.822 1.00 0.00 28 LYS A CA 10
ATOM 4336 C C . LYS A 1 28 ? 4.231 0.371 2.725 1.00 0.00 28 LYS A C 10
ATOM 4337 O O . LYS A 1 28 ? 4.745 -0.422 1.933 1.00 0.00 28 LYS A O 10
ATOM 4356 N N . TYR A 1 29 ? 4.349 1.734 2.557 1.00 0.00 29 TYR A N 10
ATOM 4357 C CA . TYR A 1 29 ? 5.291 2.320 1.592 1.00 0.00 29 TYR A CA 10
ATOM 4358 C C . TYR A 1 29 ? 6.367 3.193 2.273 1.00 0.00 29 TYR A C 10
ATOM 4359 O O . TYR A 1 29 ? 6.124 4.044 3.129 1.00 0.00 29 TYR A O 10
ATOM 4377 N N . ASN A 1 30 ? 7.642 3.024 1.773 1.00 0.00 30 ASN A N 10
ATOM 4378 C CA . ASN A 1 30 ? 8.735 3.873 2.233 1.00 0.00 30 ASN A CA 10
ATOM 4379 C C . ASN A 1 30 ? 9.950 3.631 1.427 1.00 0.00 30 ASN A C 10
ATOM 4380 O O . ASN A 1 30 ? 10.920 3.426 0.793 1.00 0.00 30 ASN A O 10
ATOM 4391 N N . GLY A 1 1 ? 1.866 0.476 0.990 1.00 0.00 1 GLY A N 11
ATOM 4392 C CA . GLY A 1 1 ? 1.749 -0.892 0.508 1.00 0.00 1 GLY A CA 11
ATOM 4393 C C . GLY A 1 1 ? 3.029 -1.701 0.746 1.00 0.00 1 GLY A C 11
ATOM 4394 O O . GLY A 1 1 ? 3.064 -2.661 1.523 1.00 0.00 1 GLY A O 11
ATOM 4398 N N . GLY A 1 2 ? 4.124 -1.285 0.038 1.00 0.00 2 GLY A N 11
ATOM 4399 C CA . GLY A 1 2 ? 5.269 -2.130 -0.202 1.00 0.00 2 GLY A CA 11
ATOM 4400 C C . GLY A 1 2 ? 6.229 -2.182 0.982 1.00 0.00 2 GLY A C 11
ATOM 4401 O O . GLY A 1 2 ? 6.322 -3.165 1.720 1.00 0.00 2 GLY A O 11
ATOM 4405 N N . GLY A 1 3 ? 6.977 -1.043 1.171 1.00 0.00 3 GLY A N 11
ATOM 4406 C CA . GLY A 1 3 ? 7.950 -0.963 2.238 1.00 0.00 3 GLY A CA 11
ATOM 4407 C C . GLY A 1 3 ? 8.580 0.421 2.398 1.00 0.00 3 GLY A C 11
ATOM 4408 O O . GLY A 1 3 ? 8.555 1.273 1.514 1.00 0.00 3 GLY A O 11
ATOM 4412 N N . GLY A 1 4 ? 9.221 0.580 3.610 1.00 0.00 4 GLY A N 11
ATOM 4413 C CA . GLY A 1 4 ? 9.658 1.882 4.097 1.00 0.00 4 GLY A CA 11
ATOM 4414 C C . GLY A 1 4 ? 8.848 2.241 5.352 1.00 0.00 4 GLY A C 11
ATOM 4415 O O . GLY A 1 4 ? 8.136 1.397 5.907 1.00 0.00 4 GLY A O 11
ATOM 4419 N N . PRO A 1 5 ? 9.022 3.501 5.869 1.00 0.00 5 PRO A N 11
ATOM 4420 C CA . PRO A 1 5 ? 8.256 3.976 7.021 1.00 0.00 5 PRO A CA 11
ATOM 4421 C C . PRO A 1 5 ? 6.816 4.401 6.620 1.00 0.00 5 PRO A C 11
ATOM 4422 O O . PRO A 1 5 ? 6.393 4.323 5.471 1.00 0.00 5 PRO A O 11
ATOM 4433 N N . THR A 1 6 ? 6.045 4.863 7.677 1.00 0.00 6 THR A N 11
ATOM 4434 C CA . THR A 1 6 ? 4.848 5.705 7.459 1.00 0.00 6 THR A CA 11
ATOM 4435 C C . THR A 1 6 ? 3.677 4.939 6.806 1.00 0.00 6 THR A C 11
ATOM 4436 O O . THR A 1 6 ? 3.793 4.335 5.737 1.00 0.00 6 THR A O 11
ATOM 4447 N N . PRO A 1 7 ? 2.452 4.938 7.435 1.00 0.00 7 PRO A N 11
ATOM 4448 C CA . PRO A 1 7 ? 1.380 4.129 6.870 1.00 0.00 7 PRO A CA 11
ATOM 4449 C C . PRO A 1 7 ? 0.772 4.819 5.625 1.00 0.00 7 PRO A C 11
ATOM 4450 O O . PRO A 1 7 ? 0.659 6.040 5.502 1.00 0.00 7 PRO A O 11
ATOM 4461 N N . GLU A 1 8 ? 0.265 3.951 4.670 1.00 0.00 8 GLU A N 11
ATOM 4462 C CA . GLU A 1 8 ? 0.056 4.433 3.293 1.00 0.00 8 GLU A CA 11
ATOM 4463 C C . GLU A 1 8 ? -1.053 5.507 3.187 1.00 0.00 8 GLU A C 11
ATOM 4464 O O . GLU A 1 8 ? -1.125 6.285 2.234 1.00 0.00 8 GLU A O 11
ATOM 4475 N N . TYR A 1 9 ? -2.001 5.479 4.183 1.00 0.00 9 TYR A N 11
ATOM 4476 C CA . TYR A 1 9 ? -3.121 6.419 4.209 1.00 0.00 9 TYR A CA 11
ATOM 4477 C C . TYR A 1 9 ? -2.761 7.860 4.640 1.00 0.00 9 TYR A C 11
ATOM 4478 O O . TYR A 1 9 ? -3.623 8.732 4.739 1.00 0.00 9 TYR A O 11
ATOM 4496 N N . PHE A 1 10 ? -1.420 8.143 4.795 1.00 0.00 10 PHE A N 11
ATOM 4497 C CA . PHE A 1 10 ? -0.970 9.521 5.039 1.00 0.00 10 PHE A CA 11
ATOM 4498 C C . PHE A 1 10 ? -1.017 10.338 3.727 1.00 0.00 10 PHE A C 11
ATOM 4499 O O . PHE A 1 10 ? -1.013 11.568 3.736 1.00 0.00 10 PHE A O 11
ATOM 4516 N N . LEU A 1 11 ? -0.905 9.600 2.566 1.00 0.00 11 LEU A N 11
ATOM 4517 C CA . LEU A 1 11 ? -1.019 10.219 1.247 1.00 0.00 11 LEU A CA 11
ATOM 4518 C C . LEU A 1 11 ? -2.021 9.504 0.312 1.00 0.00 11 LEU A C 11
ATOM 4519 O O . LEU A 1 11 ? -2.578 10.118 -0.597 1.00 0.00 11 LEU A O 11
ATOM 4535 N N . MET A 1 12 ? -2.088 8.131 0.416 1.00 0.00 12 MET A N 11
ATOM 4536 C CA . MET A 1 12 ? -2.767 7.285 -0.570 1.00 0.00 12 MET A CA 11
ATOM 4537 C C . MET A 1 12 ? -1.998 7.282 -1.918 1.00 0.00 12 MET A C 11
ATOM 4538 O O . MET A 1 12 ? -2.545 7.572 -2.985 1.00 0.00 12 MET A O 11
ATOM 4552 N N . PRO A 1 13 ? -0.677 6.868 -1.900 1.00 0.00 13 PRO A N 11
ATOM 4553 C CA . PRO A 1 13 ? 0.109 6.863 -3.126 1.00 0.00 13 PRO A CA 11
ATOM 4554 C C . PRO A 1 13 ? -0.245 5.660 -4.030 1.00 0.00 13 PRO A C 11
ATOM 4555 O O . PRO A 1 13 ? -0.917 4.697 -3.664 1.00 0.00 13 PRO A O 11
ATOM 4566 N N . ILE A 1 14 ? 0.360 5.698 -5.271 1.00 0.00 14 ILE A N 11
ATOM 4567 C CA . ILE A 1 14 ? 0.245 4.600 -6.235 1.00 0.00 14 ILE A CA 11
ATOM 4568 C C . ILE A 1 14 ? 1.213 3.437 -5.874 1.00 0.00 14 ILE A C 11
ATOM 4569 O O . ILE A 1 14 ? 2.042 2.977 -6.652 1.00 0.00 14 ILE A O 11
ATOM 4585 N N . ASP A 1 15 ? 0.990 2.901 -4.625 1.00 0.00 15 ASP A N 11
ATOM 4586 C CA . ASP A 1 15 ? 1.710 1.747 -4.074 1.00 0.00 15 ASP A CA 11
ATOM 4587 C C . ASP A 1 15 ? 0.679 0.606 -3.851 1.00 0.00 15 ASP A C 11
ATOM 4588 O O . ASP A 1 15 ? 0.088 0.467 -2.775 1.00 0.00 15 ASP A O 11
ATOM 4597 N N . PRO A 1 16 ? 0.374 -0.210 -4.926 1.00 0.00 16 PRO A N 11
ATOM 4598 C CA . PRO A 1 16 ? -0.663 -1.242 -4.844 1.00 0.00 16 PRO A CA 11
ATOM 4599 C C . PRO A 1 16 ? -0.093 -2.625 -4.453 1.00 0.00 16 PRO A C 11
ATOM 4600 O O . PRO A 1 16 ? -0.597 -3.683 -4.841 1.00 0.00 16 PRO A O 11
ATOM 4611 N N . ALA A 1 17 ? 0.917 -2.645 -3.509 1.00 0.00 17 ALA A N 11
ATOM 4612 C CA . ALA A 1 17 ? 1.803 -3.810 -3.478 1.00 0.00 17 ALA A CA 11
ATOM 4613 C C . ALA A 1 17 ? 1.103 -5.136 -3.100 1.00 0.00 17 ALA A C 11
ATOM 4614 O O . ALA A 1 17 ? 1.554 -6.230 -3.437 1.00 0.00 17 ALA A O 11
ATOM 4621 N N . TRP A 1 18 ? 0.011 -5.018 -2.270 1.00 0.00 18 TRP A N 11
ATOM 4622 C CA . TRP A 1 18 ? -0.734 -6.199 -1.812 1.00 0.00 18 TRP A CA 11
ATOM 4623 C C . TRP A 1 18 ? -1.651 -6.821 -2.892 1.00 0.00 18 TRP A C 11
ATOM 4624 O O . TRP A 1 18 ? -2.243 -7.885 -2.715 1.00 0.00 18 TRP A O 11
ATOM 4645 N N . LEU A 1 19 ? -1.794 -6.091 -4.052 1.00 0.00 19 LEU A N 11
ATOM 4646 C CA . LEU A 1 19 ? -2.555 -6.581 -5.197 1.00 0.00 19 LEU A CA 11
ATOM 4647 C C . LEU A 1 19 ? -1.636 -7.239 -6.255 1.00 0.00 19 LEU A C 11
ATOM 4648 O O . LEU A 1 19 ? -2.073 -7.656 -7.328 1.00 0.00 19 LEU A O 11
ATOM 4664 N N . GLN A 1 20 ? -0.302 -7.340 -5.920 1.00 0.00 20 GLN A N 11
ATOM 4665 C CA . GLN A 1 20 ? 0.689 -7.813 -6.882 1.00 0.00 20 GLN A CA 11
ATOM 4666 C C . GLN A 1 20 ? 1.934 -8.430 -6.207 1.00 0.00 20 GLN A C 11
ATOM 4667 O O . GLN A 1 20 ? 3.023 -8.514 -6.774 1.00 0.00 20 GLN A O 11
ATOM 4681 N N . ALA A 1 21 ? 1.693 -8.998 -4.982 1.00 0.00 21 ALA A N 11
ATOM 4682 C CA . ALA A 1 21 ? 2.698 -9.708 -4.207 1.00 0.00 21 ALA A CA 11
ATOM 4683 C C . ALA A 1 21 ? 1.972 -10.378 -3.030 1.00 0.00 21 ALA A C 11
ATOM 4684 O O . ALA A 1 21 ? 0.866 -10.009 -2.634 1.00 0.00 21 ALA A O 11
ATOM 4691 N N . ASN A 1 22 ? 2.668 -11.372 -2.388 1.00 0.00 22 ASN A N 11
ATOM 4692 C CA . ASN A 1 22 ? 2.122 -12.082 -1.228 1.00 0.00 22 ASN A CA 11
ATOM 4693 C C . ASN A 1 22 ? 2.339 -11.318 0.104 1.00 0.00 22 ASN A C 11
ATOM 4694 O O . ASN A 1 22 ? 2.567 -11.896 1.169 1.00 0.00 22 ASN A O 11
ATOM 4705 N N . LEU A 1 23 ? 2.142 -9.956 0.035 1.00 0.00 23 LEU A N 11
ATOM 4706 C CA . LEU A 1 23 ? 2.136 -9.129 1.234 1.00 0.00 23 LEU A CA 11
ATOM 4707 C C . LEU A 1 23 ? 0.669 -8.855 1.620 1.00 0.00 23 LEU A C 11
ATOM 4708 O O . LEU A 1 23 ? -0.170 -8.589 0.756 1.00 0.00 23 LEU A O 11
ATOM 4724 N N . PRO A 1 24 ? 0.352 -8.802 2.957 1.00 0.00 24 PRO A N 11
ATOM 4725 C CA . PRO A 1 24 ? -0.964 -8.341 3.386 1.00 0.00 24 PRO A CA 11
ATOM 4726 C C . PRO A 1 24 ? -0.986 -6.797 3.373 1.00 0.00 24 PRO A C 11
ATOM 4727 O O . PRO A 1 24 ? 0.032 -6.098 3.349 1.00 0.00 24 PRO A O 11
ATOM 4738 N N . ASN A 1 25 ? -2.229 -6.227 3.505 1.00 0.00 25 ASN A N 11
ATOM 4739 C CA . ASN A 1 25 ? -2.461 -4.780 3.423 1.00 0.00 25 ASN A CA 11
ATOM 4740 C C . ASN A 1 25 ? -2.099 -3.999 4.714 1.00 0.00 25 ASN A C 11
ATOM 4741 O O . ASN A 1 25 ? -2.630 -2.932 5.024 1.00 0.00 25 ASN A O 11
ATOM 4752 N N . THR A 1 26 ? -0.975 -4.455 5.377 1.00 0.00 26 THR A N 11
ATOM 4753 C CA . THR A 1 26 ? -0.326 -3.645 6.410 1.00 0.00 26 THR A CA 11
ATOM 4754 C C . THR A 1 26 ? 0.584 -2.670 5.635 1.00 0.00 26 THR A C 11
ATOM 4755 O O . THR A 1 26 ? 1.733 -2.943 5.283 1.00 0.00 26 THR A O 11
ATOM 4766 N N . GLY A 1 27 ? -0.059 -1.535 5.196 1.00 0.00 27 GLY A N 11
ATOM 4767 C CA . GLY A 1 27 ? 0.504 -0.703 4.151 1.00 0.00 27 GLY A CA 11
ATOM 4768 C C . GLY A 1 27 ? 1.448 0.383 4.684 1.00 0.00 27 GLY A C 11
ATOM 4769 O O . GLY A 1 27 ? 1.098 1.180 5.553 1.00 0.00 27 GLY A O 11
ATOM 4773 N N . LYS A 1 28 ? 2.701 0.409 4.109 1.00 0.00 28 LYS A N 11
ATOM 4774 C CA . LYS A 1 28 ? 3.726 1.417 4.455 1.00 0.00 28 LYS A CA 11
ATOM 4775 C C . LYS A 1 28 ? 4.642 1.603 3.228 1.00 0.00 28 LYS A C 11
ATOM 4776 O O . LYS A 1 28 ? 4.672 0.736 2.350 1.00 0.00 28 LYS A O 11
ATOM 4795 N N . TYR A 1 29 ? 5.369 2.760 3.126 1.00 0.00 29 TYR A N 11
ATOM 4796 C CA . TYR A 1 29 ? 5.863 3.204 1.811 1.00 0.00 29 TYR A CA 11
ATOM 4797 C C . TYR A 1 29 ? 7.172 4.020 1.871 1.00 0.00 29 TYR A C 11
ATOM 4798 O O . TYR A 1 29 ? 7.729 4.352 2.913 1.00 0.00 29 TYR A O 11
ATOM 4816 N N . ASN A 1 30 ? 7.696 4.355 0.637 1.00 0.00 30 ASN A N 11
ATOM 4817 C CA . ASN A 1 30 ? 8.942 5.112 0.522 1.00 0.00 30 ASN A CA 11
ATOM 4818 C C . ASN A 1 30 ? 8.873 5.974 -0.678 1.00 0.00 30 ASN A C 11
ATOM 4819 O O . ASN A 1 30 ? 8.788 6.630 -1.652 1.00 0.00 30 ASN A O 11
ATOM 4830 N N . GLY A 1 1 ? 1.435 1.081 0.684 1.00 0.00 1 GLY A N 12
ATOM 4831 C CA . GLY A 1 1 ? 1.298 -0.303 0.282 1.00 0.00 1 GLY A CA 12
ATOM 4832 C C . GLY A 1 1 ? 2.598 -1.114 0.226 1.00 0.00 1 GLY A C 12
ATOM 4833 O O . GLY A 1 1 ? 2.615 -2.320 0.500 1.00 0.00 1 GLY A O 12
ATOM 4837 N N . GLY A 1 2 ? 3.708 -0.453 -0.242 1.00 0.00 2 GLY A N 12
ATOM 4838 C CA . GLY A 1 2 ? 4.873 -1.182 -0.703 1.00 0.00 2 GLY A CA 12
ATOM 4839 C C . GLY A 1 2 ? 5.772 -1.726 0.412 1.00 0.00 2 GLY A C 12
ATOM 4840 O O . GLY A 1 2 ? 6.471 -2.725 0.254 1.00 0.00 2 GLY A O 12
ATOM 4844 N N . GLY A 1 3 ? 5.849 -0.946 1.542 1.00 0.00 3 GLY A N 12
ATOM 4845 C CA . GLY A 1 3 ? 6.729 -1.283 2.642 1.00 0.00 3 GLY A CA 12
ATOM 4846 C C . GLY A 1 3 ? 7.375 -0.063 3.313 1.00 0.00 3 GLY A C 12
ATOM 4847 O O . GLY A 1 3 ? 7.643 0.978 2.719 1.00 0.00 3 GLY A O 12
ATOM 4851 N N . GLY A 1 4 ? 7.679 -0.264 4.643 1.00 0.00 4 GLY A N 12
ATOM 4852 C CA . GLY A 1 4 ? 8.150 0.806 5.511 1.00 0.00 4 GLY A CA 12
ATOM 4853 C C . GLY A 1 4 ? 7.141 1.020 6.650 1.00 0.00 4 GLY A C 12
ATOM 4854 O O . GLY A 1 4 ? 6.072 0.406 6.680 1.00 0.00 4 GLY A O 12
ATOM 4858 N N . PRO A 1 5 ? 7.500 1.901 7.650 1.00 0.00 5 PRO A N 12
ATOM 4859 C CA . PRO A 1 5 ? 6.702 1.998 8.881 1.00 0.00 5 PRO A CA 12
ATOM 4860 C C . PRO A 1 5 ? 5.479 2.935 8.814 1.00 0.00 5 PRO A C 12
ATOM 4861 O O . PRO A 1 5 ? 4.581 2.879 9.654 1.00 0.00 5 PRO A O 12
ATOM 4872 N N . THR A 1 6 ? 5.560 3.964 7.904 1.00 0.00 6 THR A N 12
ATOM 4873 C CA . THR A 1 6 ? 4.519 4.994 7.857 1.00 0.00 6 THR A CA 12
ATOM 4874 C C . THR A 1 6 ? 3.293 4.486 7.064 1.00 0.00 6 THR A C 12
ATOM 4875 O O . THR A 1 6 ? 3.418 3.719 6.102 1.00 0.00 6 THR A O 12
ATOM 4886 N N . PRO A 1 7 ? 2.049 4.959 7.423 1.00 0.00 7 PRO A N 12
ATOM 4887 C CA . PRO A 1 7 ? 0.842 4.463 6.764 1.00 0.00 7 PRO A CA 12
ATOM 4888 C C . PRO A 1 7 ? 0.606 5.199 5.432 1.00 0.00 7 PRO A C 12
ATOM 4889 O O . PRO A 1 7 ? 0.894 6.383 5.252 1.00 0.00 7 PRO A O 12
ATOM 4900 N N . GLU A 1 8 ? -0.067 4.476 4.466 1.00 0.00 8 GLU A N 12
ATOM 4901 C CA . GLU A 1 8 ? -0.145 5.007 3.097 1.00 0.00 8 GLU A CA 12
ATOM 4902 C C . GLU A 1 8 ? -1.085 6.222 3.013 1.00 0.00 8 GLU A C 12
ATOM 4903 O O . GLU A 1 8 ? -0.974 7.076 2.135 1.00 0.00 8 GLU A O 12
ATOM 4914 N N . TYR A 1 9 ? -2.081 6.268 3.958 1.00 0.00 9 TYR A N 12
ATOM 4915 C CA . TYR A 1 9 ? -3.013 7.395 4.044 1.00 0.00 9 TYR A CA 12
ATOM 4916 C C . TYR A 1 9 ? -2.423 8.677 4.686 1.00 0.00 9 TYR A C 12
ATOM 4917 O O . TYR A 1 9 ? -3.132 9.633 4.992 1.00 0.00 9 TYR A O 12
ATOM 4935 N N . PHE A 1 10 ? -1.048 8.743 4.734 1.00 0.00 10 PHE A N 12
ATOM 4936 C CA . PHE A 1 10 ? -0.339 10.000 5.014 1.00 0.00 10 PHE A CA 12
ATOM 4937 C C . PHE A 1 10 ? -0.289 10.862 3.725 1.00 0.00 10 PHE A C 12
ATOM 4938 O O . PHE A 1 10 ? -0.127 12.080 3.766 1.00 0.00 10 PHE A O 12
ATOM 4955 N N . LEU A 1 11 ? -0.289 10.154 2.535 1.00 0.00 11 LEU A N 12
ATOM 4956 C CA . LEU A 1 11 ? -0.270 10.824 1.229 1.00 0.00 11 LEU A CA 12
ATOM 4957 C C . LEU A 1 11 ? -1.321 10.289 0.223 1.00 0.00 11 LEU A C 12
ATOM 4958 O O . LEU A 1 11 ? -1.730 10.996 -0.696 1.00 0.00 11 LEU A O 12
ATOM 4974 N N . MET A 1 12 ? -1.608 8.946 0.291 1.00 0.00 12 MET A N 12
ATOM 4975 C CA . MET A 1 12 ? -2.444 8.238 -0.684 1.00 0.00 12 MET A CA 12
ATOM 4976 C C . MET A 1 12 ? -1.714 7.989 -2.034 1.00 0.00 12 MET A C 12
ATOM 4977 O O . MET A 1 12 ? -2.226 8.294 -3.114 1.00 0.00 12 MET A O 12
ATOM 4991 N N . PRO A 1 13 ? -0.526 7.280 -2.002 1.00 0.00 13 PRO A N 12
ATOM 4992 C CA . PRO A 1 13 ? 0.088 6.820 -3.243 1.00 0.00 13 PRO A CA 12
ATOM 4993 C C . PRO A 1 13 ? -0.668 5.581 -3.794 1.00 0.00 13 PRO A C 12
ATOM 4994 O O . PRO A 1 13 ? -1.585 5.022 -3.195 1.00 0.00 13 PRO A O 12
ATOM 5005 N N . ILE A 1 14 ? -0.222 5.156 -5.029 1.00 0.00 14 ILE A N 12
ATOM 5006 C CA . ILE A 1 14 ? -0.927 4.147 -5.824 1.00 0.00 14 ILE A CA 12
ATOM 5007 C C . ILE A 1 14 ? -0.196 2.782 -5.846 1.00 0.00 14 ILE A C 12
ATOM 5008 O O . ILE A 1 14 ? -0.224 2.023 -6.813 1.00 0.00 14 ILE A O 12
ATOM 5024 N N . ASP A 1 15 ? 0.344 2.405 -4.634 1.00 0.00 15 ASP A N 12
ATOM 5025 C CA . ASP A 1 15 ? 1.241 1.256 -4.539 1.00 0.00 15 ASP A CA 12
ATOM 5026 C C . ASP A 1 15 ? 0.491 -0.058 -4.902 1.00 0.00 15 ASP A C 12
ATOM 5027 O O . ASP A 1 15 ? -0.508 -0.421 -4.268 1.00 0.00 15 ASP A O 12
ATOM 5036 N N . PRO A 1 16 ? 1.016 -0.865 -5.900 1.00 0.00 16 PRO A N 12
ATOM 5037 C CA . PRO A 1 16 ? 0.255 -2.040 -6.353 1.00 0.00 16 PRO A CA 12
ATOM 5038 C C . PRO A 1 16 ? 0.604 -3.309 -5.540 1.00 0.00 16 PRO A C 12
ATOM 5039 O O . PRO A 1 16 ? -0.074 -4.337 -5.554 1.00 0.00 16 PRO A O 12
ATOM 5050 N N . ALA A 1 17 ? 1.823 -3.273 -4.885 1.00 0.00 17 ALA A N 12
ATOM 5051 C CA . ALA A 1 17 ? 2.564 -4.516 -4.633 1.00 0.00 17 ALA A CA 12
ATOM 5052 C C . ALA A 1 17 ? 1.880 -5.442 -3.604 1.00 0.00 17 ALA A C 12
ATOM 5053 O O . ALA A 1 17 ? 2.155 -6.632 -3.499 1.00 0.00 17 ALA A O 12
ATOM 5060 N N . TRP A 1 18 ? 1.032 -4.801 -2.740 1.00 0.00 18 TRP A N 12
ATOM 5061 C CA . TRP A 1 18 ? 0.288 -5.487 -1.684 1.00 0.00 18 TRP A CA 12
ATOM 5062 C C . TRP A 1 18 ? -1.009 -6.172 -2.158 1.00 0.00 18 TRP A C 12
ATOM 5063 O O . TRP A 1 18 ? -1.662 -6.897 -1.405 1.00 0.00 18 TRP A O 12
ATOM 5084 N N . LEU A 1 19 ? -1.399 -5.877 -3.444 1.00 0.00 19 LEU A N 12
ATOM 5085 C CA . LEU A 1 19 ? -2.587 -6.457 -4.064 1.00 0.00 19 LEU A CA 12
ATOM 5086 C C . LEU A 1 19 ? -2.221 -7.635 -4.998 1.00 0.00 19 LEU A C 12
ATOM 5087 O O . LEU A 1 19 ? -3.082 -8.352 -5.505 1.00 0.00 19 LEU A O 12
ATOM 5103 N N . GLN A 1 20 ? -0.882 -7.756 -5.317 1.00 0.00 20 GLN A N 12
ATOM 5104 C CA . GLN A 1 20 ? -0.448 -8.608 -6.422 1.00 0.00 20 GLN A CA 12
ATOM 5105 C C . GLN A 1 20 ? 0.961 -9.209 -6.237 1.00 0.00 20 GLN A C 12
ATOM 5106 O O . GLN A 1 20 ? 1.605 -9.665 -7.184 1.00 0.00 20 GLN A O 12
ATOM 5120 N N . ALA A 1 21 ? 1.402 -9.294 -4.943 1.00 0.00 21 ALA A N 12
ATOM 5121 C CA . ALA A 1 21 ? 2.653 -9.940 -4.571 1.00 0.00 21 ALA A CA 12
ATOM 5122 C C . ALA A 1 21 ? 2.682 -10.119 -3.039 1.00 0.00 21 ALA A C 12
ATOM 5123 O O . ALA A 1 21 ? 1.870 -9.586 -2.282 1.00 0.00 21 ALA A O 12
ATOM 5130 N N . ASN A 1 22 ? 3.713 -10.911 -2.570 1.00 0.00 22 ASN A N 12
ATOM 5131 C CA . ASN A 1 22 ? 3.725 -11.384 -1.178 1.00 0.00 22 ASN A CA 12
ATOM 5132 C C . ASN A 1 22 ? 4.257 -10.320 -0.178 1.00 0.00 22 ASN A C 12
ATOM 5133 O O . ASN A 1 22 ? 4.889 -10.627 0.835 1.00 0.00 22 ASN A O 12
ATOM 5144 N N . LEU A 1 23 ? 3.858 -9.021 -0.406 1.00 0.00 23 LEU A N 12
ATOM 5145 C CA . LEU A 1 23 ? 4.092 -7.994 0.600 1.00 0.00 23 LEU A CA 12
ATOM 5146 C C . LEU A 1 23 ? 2.913 -8.065 1.593 1.00 0.00 23 LEU A C 12
ATOM 5147 O O . LEU A 1 23 ? 1.759 -8.273 1.205 1.00 0.00 23 LEU A O 12
ATOM 5163 N N . PRO A 1 24 ? 3.163 -7.796 2.923 1.00 0.00 24 PRO A N 12
ATOM 5164 C CA . PRO A 1 24 ? 2.118 -8.046 3.915 1.00 0.00 24 PRO A CA 12
ATOM 5165 C C . PRO A 1 24 ? 1.034 -6.962 3.778 1.00 0.00 24 PRO A C 12
ATOM 5166 O O . PRO A 1 24 ? 1.299 -5.765 3.629 1.00 0.00 24 PRO A O 12
ATOM 5177 N N . ASN A 1 25 ? -0.262 -7.434 3.828 1.00 0.00 25 ASN A N 12
ATOM 5178 C CA . ASN A 1 25 ? -1.325 -6.751 3.066 1.00 0.00 25 ASN A CA 12
ATOM 5179 C C . ASN A 1 25 ? -2.045 -5.640 3.868 1.00 0.00 25 ASN A C 12
ATOM 5180 O O . ASN A 1 25 ? -3.201 -5.294 3.630 1.00 0.00 25 ASN A O 12
ATOM 5191 N N . THR A 1 26 ? -1.257 -4.941 4.752 1.00 0.00 26 THR A N 12
ATOM 5192 C CA . THR A 1 26 ? -1.667 -3.644 5.287 1.00 0.00 26 THR A CA 12
ATOM 5193 C C . THR A 1 26 ? -1.133 -2.544 4.342 1.00 0.00 26 THR A C 12
ATOM 5194 O O . THR A 1 26 ? -0.245 -2.750 3.507 1.00 0.00 26 THR A O 12
ATOM 5205 N N . GLY A 1 27 ? -1.666 -1.288 4.528 1.00 0.00 27 GLY A N 12
ATOM 5206 C CA . GLY A 1 27 ? -1.293 -0.181 3.663 1.00 0.00 27 GLY A CA 12
ATOM 5207 C C . GLY A 1 27 ? -0.205 0.686 4.316 1.00 0.00 27 GLY A C 12
ATOM 5208 O O . GLY A 1 27 ? -0.476 1.604 5.094 1.00 0.00 27 GLY A O 12
ATOM 5212 N N . LYS A 1 28 ? 1.094 0.305 4.046 1.00 0.00 28 LYS A N 12
ATOM 5213 C CA . LYS A 1 28 ? 2.252 0.945 4.674 1.00 0.00 28 LYS A CA 12
ATOM 5214 C C . LYS A 1 28 ? 3.355 1.227 3.633 1.00 0.00 28 LYS A C 12
ATOM 5215 O O . LYS A 1 28 ? 3.602 0.441 2.720 1.00 0.00 28 LYS A O 12
ATOM 5234 N N . TYR A 1 29 ? 4.055 2.389 3.805 1.00 0.00 29 TYR A N 12
ATOM 5235 C CA . TYR A 1 29 ? 5.077 2.856 2.860 1.00 0.00 29 TYR A CA 12
ATOM 5236 C C . TYR A 1 29 ? 6.163 3.626 3.642 1.00 0.00 29 TYR A C 12
ATOM 5237 O O . TYR A 1 29 ? 6.050 3.890 4.842 1.00 0.00 29 TYR A O 12
ATOM 5255 N N . ASN A 1 30 ? 7.231 4.071 2.900 1.00 0.00 30 ASN A N 12
ATOM 5256 C CA . ASN A 1 30 ? 8.076 5.177 3.357 1.00 0.00 30 ASN A CA 12
ATOM 5257 C C . ASN A 1 30 ? 8.868 5.703 2.226 1.00 0.00 30 ASN A C 12
ATOM 5258 O O . ASN A 1 30 ? 9.470 6.101 1.297 1.00 0.00 30 ASN A O 12
ATOM 5269 N N . GLY A 1 1 ? 0.091 2.044 0.572 1.00 0.00 1 GLY A N 13
ATOM 5270 C CA . GLY A 1 1 ? 0.605 1.217 -0.506 1.00 0.00 1 GLY A CA 13
ATOM 5271 C C . GLY A 1 1 ? 1.251 -0.084 0.004 1.00 0.00 1 GLY A C 13
ATOM 5272 O O . GLY A 1 1 ? 1.001 -0.600 1.094 1.00 0.00 1 GLY A O 13
ATOM 5276 N N . GLY A 1 2 ? 2.110 -0.670 -0.900 1.00 0.00 2 GLY A N 13
ATOM 5277 C CA . GLY A 1 2 ? 2.822 -1.886 -0.581 1.00 0.00 2 GLY A CA 13
ATOM 5278 C C . GLY A 1 2 ? 4.176 -1.685 0.111 1.00 0.00 2 GLY A C 13
ATOM 5279 O O . GLY A 1 2 ? 4.602 -2.518 0.922 1.00 0.00 2 GLY A O 13
ATOM 5283 N N . GLY A 1 3 ? 4.955 -0.653 -0.350 1.00 0.00 3 GLY A N 13
ATOM 5284 C CA . GLY A 1 3 ? 6.357 -0.499 -0.012 1.00 0.00 3 GLY A CA 13
ATOM 5285 C C . GLY A 1 3 ? 6.699 0.780 0.770 1.00 0.00 3 GLY A C 13
ATOM 5286 O O . GLY A 1 3 ? 6.210 1.875 0.502 1.00 0.00 3 GLY A O 13
ATOM 5290 N N . GLY A 1 4 ? 7.684 0.607 1.728 1.00 0.00 4 GLY A N 13
ATOM 5291 C CA . GLY A 1 4 ? 8.159 1.688 2.590 1.00 0.00 4 GLY A CA 13
ATOM 5292 C C . GLY A 1 4 ? 7.748 1.483 4.062 1.00 0.00 4 GLY A C 13
ATOM 5293 O O . GLY A 1 4 ? 7.309 0.396 4.453 1.00 0.00 4 GLY A O 13
ATOM 5297 N N . PRO A 1 5 ? 7.975 2.537 4.921 1.00 0.00 5 PRO A N 13
ATOM 5298 C CA . PRO A 1 5 ? 7.409 2.625 6.278 1.00 0.00 5 PRO A CA 13
ATOM 5299 C C . PRO A 1 5 ? 6.012 3.321 6.266 1.00 0.00 5 PRO A C 13
ATOM 5300 O O . PRO A 1 5 ? 5.463 3.662 5.224 1.00 0.00 5 PRO A O 13
ATOM 5311 N N . THR A 1 6 ? 5.419 3.505 7.507 1.00 0.00 6 THR A N 13
ATOM 5312 C CA . THR A 1 6 ? 4.362 4.534 7.736 1.00 0.00 6 THR A CA 13
ATOM 5313 C C . THR A 1 6 ? 3.012 4.260 7.021 1.00 0.00 6 THR A C 13
ATOM 5314 O O . THR A 1 6 ? 2.940 4.100 5.801 1.00 0.00 6 THR A O 13
ATOM 5325 N N . PRO A 1 7 ? 1.854 4.189 7.765 1.00 0.00 7 PRO A N 13
ATOM 5326 C CA . PRO A 1 7 ? 0.636 3.650 7.147 1.00 0.00 7 PRO A CA 13
ATOM 5327 C C . PRO A 1 7 ? -0.031 4.620 6.140 1.00 0.00 7 PRO A C 13
ATOM 5328 O O . PRO A 1 7 ? -0.095 5.840 6.303 1.00 0.00 7 PRO A O 13
ATOM 5339 N N . GLU A 1 8 ? -0.628 4.009 5.053 1.00 0.00 8 GLU A N 13
ATOM 5340 C CA . GLU A 1 8 ? -1.027 4.758 3.851 1.00 0.00 8 GLU A CA 13
ATOM 5341 C C . GLU A 1 8 ? -2.457 5.338 3.894 1.00 0.00 8 GLU A C 13
ATOM 5342 O O . GLU A 1 8 ? -3.104 5.588 2.881 1.00 0.00 8 GLU A O 13
ATOM 5353 N N . TYR A 1 9 ? -2.876 5.742 5.148 1.00 0.00 9 TYR A N 13
ATOM 5354 C CA . TYR A 1 9 ? -3.997 6.667 5.307 1.00 0.00 9 TYR A CA 13
ATOM 5355 C C . TYR A 1 9 ? -3.543 8.139 5.426 1.00 0.00 9 TYR A C 13
ATOM 5356 O O . TYR A 1 9 ? -4.358 9.061 5.395 1.00 0.00 9 TYR A O 13
ATOM 5374 N N . PHE A 1 10 ? -2.196 8.358 5.644 1.00 0.00 10 PHE A N 13
ATOM 5375 C CA . PHE A 1 10 ? -1.671 9.727 5.710 1.00 0.00 10 PHE A CA 13
ATOM 5376 C C . PHE A 1 10 ? -1.490 10.278 4.281 1.00 0.00 10 PHE A C 13
ATOM 5377 O O . PHE A 1 10 ? -1.723 11.452 3.999 1.00 0.00 10 PHE A O 13
ATOM 5394 N N . LEU A 1 11 ? -0.888 9.409 3.397 1.00 0.00 11 LEU A N 13
ATOM 5395 C CA . LEU A 1 11 ? -0.771 9.680 1.969 1.00 0.00 11 LEU A CA 13
ATOM 5396 C C . LEU A 1 11 ? -0.911 8.314 1.266 1.00 0.00 11 LEU A C 13
ATOM 5397 O O . LEU A 1 11 ? -0.503 7.276 1.788 1.00 0.00 11 LEU A O 13
ATOM 5413 N N . MET A 1 12 ? -1.477 8.362 0.012 1.00 0.00 12 MET A N 13
ATOM 5414 C CA . MET A 1 12 ? -1.497 7.185 -0.863 1.00 0.00 12 MET A CA 13
ATOM 5415 C C . MET A 1 12 ? -0.356 7.417 -1.877 1.00 0.00 12 MET A C 13
ATOM 5416 O O . MET A 1 12 ? -0.315 8.459 -2.540 1.00 0.00 12 MET A O 13
ATOM 5430 N N . PRO A 1 13 ? 0.619 6.457 -1.995 1.00 0.00 13 PRO A N 13
ATOM 5431 C CA . PRO A 1 13 ? 1.695 6.582 -2.972 1.00 0.00 13 PRO A CA 13
ATOM 5432 C C . PRO A 1 13 ? 1.238 6.057 -4.352 1.00 0.00 13 PRO A C 13
ATOM 5433 O O . PRO A 1 13 ? 0.196 5.426 -4.531 1.00 0.00 13 PRO A O 13
ATOM 5444 N N . ILE A 1 14 ? 2.151 6.257 -5.366 1.00 0.00 14 ILE A N 13
ATOM 5445 C CA . ILE A 1 14 ? 1.970 5.663 -6.694 1.00 0.00 14 ILE A CA 13
ATOM 5446 C C . ILE A 1 14 ? 2.494 4.201 -6.737 1.00 0.00 14 ILE A C 13
ATOM 5447 O O . ILE A 1 14 ? 3.042 3.708 -7.722 1.00 0.00 14 ILE A O 13
ATOM 5463 N N . ASP A 1 15 ? 2.152 3.439 -5.634 1.00 0.00 15 ASP A N 13
ATOM 5464 C CA . ASP A 1 15 ? 2.526 2.033 -5.573 1.00 0.00 15 ASP A CA 13
ATOM 5465 C C . ASP A 1 15 ? 1.483 1.240 -6.391 1.00 0.00 15 ASP A C 13
ATOM 5466 O O . ASP A 1 15 ? 0.273 1.400 -6.204 1.00 0.00 15 ASP A O 13
ATOM 5475 N N . PRO A 1 16 ? 1.946 0.231 -7.214 1.00 0.00 16 PRO A N 13
ATOM 5476 C CA . PRO A 1 16 ? 1.007 -0.667 -7.901 1.00 0.00 16 PRO A CA 13
ATOM 5477 C C . PRO A 1 16 ? 0.762 -1.958 -7.078 1.00 0.00 16 PRO A C 13
ATOM 5478 O O . PRO A 1 16 ? 0.033 -2.871 -7.462 1.00 0.00 16 PRO A O 13
ATOM 5489 N N . ALA A 1 17 ? 1.529 -2.058 -5.932 1.00 0.00 17 ALA A N 13
ATOM 5490 C CA . ALA A 1 17 ? 1.850 -3.340 -5.328 1.00 0.00 17 ALA A CA 13
ATOM 5491 C C . ALA A 1 17 ? 1.125 -3.632 -4.001 1.00 0.00 17 ALA A C 13
ATOM 5492 O O . ALA A 1 17 ? 1.458 -4.574 -3.275 1.00 0.00 17 ALA A O 13
ATOM 5499 N N . TRP A 1 18 ? -0.020 -2.907 -3.753 1.00 0.00 18 TRP A N 13
ATOM 5500 C CA . TRP A 1 18 ? -0.587 -2.895 -2.392 1.00 0.00 18 TRP A CA 13
ATOM 5501 C C . TRP A 1 18 ? -1.147 -4.276 -1.981 1.00 0.00 18 TRP A C 13
ATOM 5502 O O . TRP A 1 18 ? -1.189 -4.640 -0.806 1.00 0.00 18 TRP A O 13
ATOM 5523 N N . LEU A 1 19 ? -1.660 -5.025 -3.018 1.00 0.00 19 LEU A N 13
ATOM 5524 C CA . LEU A 1 19 ? -2.157 -6.387 -2.849 1.00 0.00 19 LEU A CA 13
ATOM 5525 C C . LEU A 1 19 ? -1.294 -7.438 -3.583 1.00 0.00 19 LEU A C 13
ATOM 5526 O O . LEU A 1 19 ? -1.607 -8.626 -3.635 1.00 0.00 19 LEU A O 13
ATOM 5542 N N . GLN A 1 20 ? -0.130 -6.947 -4.141 1.00 0.00 20 GLN A N 13
ATOM 5543 C CA . GLN A 1 20 ? 0.852 -7.839 -4.759 1.00 0.00 20 GLN A CA 13
ATOM 5544 C C . GLN A 1 20 ? 1.885 -8.277 -3.702 1.00 0.00 20 GLN A C 13
ATOM 5545 O O . GLN A 1 20 ? 2.329 -9.422 -3.647 1.00 0.00 20 GLN A O 13
ATOM 5559 N N . ALA A 1 21 ? 2.370 -7.269 -2.890 1.00 0.00 21 ALA A N 13
ATOM 5560 C CA . ALA A 1 21 ? 3.232 -7.557 -1.748 1.00 0.00 21 ALA A CA 13
ATOM 5561 C C . ALA A 1 21 ? 2.337 -8.036 -0.584 1.00 0.00 21 ALA A C 13
ATOM 5562 O O . ALA A 1 21 ? 2.216 -7.430 0.480 1.00 0.00 21 ALA A O 13
ATOM 5569 N N . ASN A 1 22 ? 1.700 -9.230 -0.827 1.00 0.00 22 ASN A N 13
ATOM 5570 C CA . ASN A 1 22 ? 0.633 -9.802 -0.004 1.00 0.00 22 ASN A CA 13
ATOM 5571 C C . ASN A 1 22 ? 1.097 -10.490 1.303 1.00 0.00 22 ASN A C 13
ATOM 5572 O O . ASN A 1 22 ? 0.488 -11.422 1.826 1.00 0.00 22 ASN A O 13
ATOM 5583 N N . LEU A 1 23 ? 2.109 -9.818 1.964 1.00 0.00 23 LEU A N 13
ATOM 5584 C CA . LEU A 1 23 ? 2.343 -10.073 3.376 1.00 0.00 23 LEU A CA 13
ATOM 5585 C C . LEU A 1 23 ? 1.302 -9.225 4.145 1.00 0.00 23 LEU A C 13
ATOM 5586 O O . LEU A 1 23 ? 0.800 -8.213 3.645 1.00 0.00 23 LEU A O 13
ATOM 5602 N N . PRO A 1 24 ? 1.050 -9.545 5.464 1.00 0.00 24 PRO A N 13
ATOM 5603 C CA . PRO A 1 24 ? -0.011 -8.831 6.191 1.00 0.00 24 PRO A CA 13
ATOM 5604 C C . PRO A 1 24 ? 0.409 -7.398 6.563 1.00 0.00 24 PRO A C 13
ATOM 5605 O O . PRO A 1 24 ? -0.405 -6.520 6.843 1.00 0.00 24 PRO A O 13
ATOM 5616 N N . ASN A 1 25 ? 1.772 -7.188 6.622 1.00 0.00 25 ASN A N 13
ATOM 5617 C CA . ASN A 1 25 ? 2.337 -5.857 6.843 1.00 0.00 25 ASN A CA 13
ATOM 5618 C C . ASN A 1 25 ? 2.408 -5.107 5.484 1.00 0.00 25 ASN A C 13
ATOM 5619 O O . ASN A 1 25 ? 3.441 -4.591 5.045 1.00 0.00 25 ASN A O 13
ATOM 5630 N N . THR A 1 26 ? 1.209 -5.017 4.819 1.00 0.00 26 THR A N 13
ATOM 5631 C CA . THR A 1 26 ? 0.975 -4.100 3.699 1.00 0.00 26 THR A CA 13
ATOM 5632 C C . THR A 1 26 ? 0.317 -2.829 4.280 1.00 0.00 26 THR A C 13
ATOM 5633 O O . THR A 1 26 ? 0.181 -2.656 5.492 1.00 0.00 26 THR A O 13
ATOM 5644 N N . GLY A 1 27 ? -0.037 -1.871 3.366 1.00 0.00 27 GLY A N 13
ATOM 5645 C CA . GLY A 1 27 ? -0.791 -0.699 3.760 1.00 0.00 27 GLY A CA 13
ATOM 5646 C C . GLY A 1 27 ? 0.086 0.434 4.303 1.00 0.00 27 GLY A C 13
ATOM 5647 O O . GLY A 1 27 ? -0.339 1.243 5.131 1.00 0.00 27 GLY A O 13
ATOM 5651 N N . LYS A 1 28 ? 1.303 0.597 3.681 1.00 0.00 28 LYS A N 13
ATOM 5652 C CA . LYS A 1 28 ? 2.272 1.627 4.084 1.00 0.00 28 LYS A CA 13
ATOM 5653 C C . LYS A 1 28 ? 2.915 2.287 2.841 1.00 0.00 28 LYS A C 13
ATOM 5654 O O . LYS A 1 28 ? 2.525 1.975 1.712 1.00 0.00 28 LYS A O 13
ATOM 5673 N N . TYR A 1 29 ? 3.822 3.305 3.010 1.00 0.00 29 TYR A N 13
ATOM 5674 C CA . TYR A 1 29 ? 4.197 4.148 1.869 1.00 0.00 29 TYR A CA 13
ATOM 5675 C C . TYR A 1 29 ? 5.653 4.658 1.802 1.00 0.00 29 TYR A C 13
ATOM 5676 O O . TYR A 1 29 ? 6.441 4.678 2.740 1.00 0.00 29 TYR A O 13
ATOM 5694 N N . ASN A 1 30 ? 5.995 5.143 0.553 1.00 0.00 30 ASN A N 13
ATOM 5695 C CA . ASN A 1 30 ? 7.339 5.584 0.207 1.00 0.00 30 ASN A CA 13
ATOM 5696 C C . ASN A 1 30 ? 7.286 6.917 -0.429 1.00 0.00 30 ASN A C 13
ATOM 5697 O O . ASN A 1 30 ? 7.223 7.995 -0.897 1.00 0.00 30 ASN A O 13
ATOM 5708 N N . GLY A 1 1 ? 2.021 1.990 1.055 1.00 0.00 1 GLY A N 14
ATOM 5709 C CA . GLY A 1 1 ? 2.439 1.000 0.072 1.00 0.00 1 GLY A CA 14
ATOM 5710 C C . GLY A 1 1 ? 3.975 0.963 0.031 1.00 0.00 1 GLY A C 14
ATOM 5711 O O . GLY A 1 1 ? 4.672 1.958 0.243 1.00 0.00 1 GLY A O 14
ATOM 5715 N N . GLY A 1 2 ? 4.504 -0.280 -0.238 1.00 0.00 2 GLY A N 14
ATOM 5716 C CA . GLY A 1 2 ? 5.930 -0.438 -0.403 1.00 0.00 2 GLY A CA 14
ATOM 5717 C C . GLY A 1 2 ? 6.642 -0.650 0.945 1.00 0.00 2 GLY A C 14
ATOM 5718 O O . GLY A 1 2 ? 6.460 -1.646 1.655 1.00 0.00 2 GLY A O 14
ATOM 5722 N N . GLY A 1 3 ? 7.496 0.366 1.315 1.00 0.00 3 GLY A N 14
ATOM 5723 C CA . GLY A 1 3 ? 8.348 0.298 2.486 1.00 0.00 3 GLY A CA 14
ATOM 5724 C C . GLY A 1 3 ? 8.553 1.662 3.156 1.00 0.00 3 GLY A C 14
ATOM 5725 O O . GLY A 1 3 ? 8.457 2.723 2.544 1.00 0.00 3 GLY A O 14
ATOM 5729 N N . GLY A 1 4 ? 8.936 1.577 4.477 1.00 0.00 4 GLY A N 14
ATOM 5730 C CA . GLY A 1 4 ? 9.073 2.743 5.343 1.00 0.00 4 GLY A CA 14
ATOM 5731 C C . GLY A 1 4 ? 8.155 2.582 6.567 1.00 0.00 4 GLY A C 14
ATOM 5732 O O . GLY A 1 4 ? 7.586 1.508 6.780 1.00 0.00 4 GLY A O 14
ATOM 5736 N N . PRO A 1 5 ? 8.069 3.649 7.436 1.00 0.00 5 PRO A N 14
ATOM 5737 C CA . PRO A 1 5 ? 7.281 3.574 8.673 1.00 0.00 5 PRO A CA 14
ATOM 5738 C C . PRO A 1 5 ? 5.836 4.128 8.587 1.00 0.00 5 PRO A C 14
ATOM 5739 O O . PRO A 1 5 ? 5.010 3.906 9.473 1.00 0.00 5 PRO A O 14
ATOM 5750 N N . THR A 1 6 ? 5.605 5.052 7.599 1.00 0.00 6 THR A N 14
ATOM 5751 C CA . THR A 1 6 ? 4.436 5.944 7.618 1.00 0.00 6 THR A CA 14
ATOM 5752 C C . THR A 1 6 ? 3.231 5.182 7.031 1.00 0.00 6 THR A C 14
ATOM 5753 O O . THR A 1 6 ? 3.329 4.582 5.955 1.00 0.00 6 THR A O 14
ATOM 5764 N N . PRO A 1 7 ? 2.030 5.187 7.698 1.00 0.00 7 PRO A N 14
ATOM 5765 C CA . PRO A 1 7 ? 0.921 4.340 7.244 1.00 0.00 7 PRO A CA 14
ATOM 5766 C C . PRO A 1 7 ? 0.142 4.967 6.065 1.00 0.00 7 PRO A C 14
ATOM 5767 O O . PRO A 1 7 ? -0.058 6.177 5.948 1.00 0.00 7 PRO A O 14
ATOM 5778 N N . GLU A 1 8 ? -0.410 4.068 5.177 1.00 0.00 8 GLU A N 14
ATOM 5779 C CA . GLU A 1 8 ? -1.107 4.489 3.955 1.00 0.00 8 GLU A CA 14
ATOM 5780 C C . GLU A 1 8 ? -2.616 4.767 4.184 1.00 0.00 8 GLU A C 14
ATOM 5781 O O . GLU A 1 8 ? -3.467 4.535 3.327 1.00 0.00 8 GLU A O 14
ATOM 5792 N N . TYR A 1 9 ? -2.929 5.467 5.336 1.00 0.00 9 TYR A N 14
ATOM 5793 C CA . TYR A 1 9 ? -4.238 6.114 5.485 1.00 0.00 9 TYR A CA 14
ATOM 5794 C C . TYR A 1 9 ? -4.205 7.619 5.147 1.00 0.00 9 TYR A C 14
ATOM 5795 O O . TYR A 1 9 ? -5.230 8.296 5.104 1.00 0.00 9 TYR A O 14
ATOM 5813 N N . PHE A 1 10 ? -2.955 8.166 4.937 1.00 0.00 10 PHE A N 14
ATOM 5814 C CA . PHE A 1 10 ? -2.808 9.572 4.538 1.00 0.00 10 PHE A CA 14
ATOM 5815 C C . PHE A 1 10 ? -3.043 9.707 3.019 1.00 0.00 10 PHE A C 14
ATOM 5816 O O . PHE A 1 10 ? -3.514 10.723 2.516 1.00 0.00 10 PHE A O 14
ATOM 5833 N N . LEU A 1 11 ? -2.489 8.687 2.279 1.00 0.00 11 LEU A N 14
ATOM 5834 C CA . LEU A 1 11 ? -2.667 8.519 0.841 1.00 0.00 11 LEU A CA 14
ATOM 5835 C C . LEU A 1 11 ? -2.073 7.139 0.488 1.00 0.00 11 LEU A C 14
ATOM 5836 O O . LEU A 1 11 ? -1.382 6.504 1.290 1.00 0.00 11 LEU A O 14
ATOM 5852 N N . MET A 1 12 ? -2.361 6.685 -0.776 1.00 0.00 12 MET A N 14
ATOM 5853 C CA . MET A 1 12 ? -1.686 5.526 -1.339 1.00 0.00 12 MET A CA 14
ATOM 5854 C C . MET A 1 12 ? -0.637 6.083 -2.326 1.00 0.00 12 MET A C 14
ATOM 5855 O O . MET A 1 12 ? -0.909 7.029 -3.073 1.00 0.00 12 MET A O 14
ATOM 5869 N N . PRO A 1 13 ? 0.594 5.473 -2.360 1.00 0.00 13 PRO A N 14
ATOM 5870 C CA . PRO A 1 13 ? 1.592 5.820 -3.363 1.00 0.00 13 PRO A CA 14
ATOM 5871 C C . PRO A 1 13 ? 1.343 4.991 -4.648 1.00 0.00 13 PRO A C 14
ATOM 5872 O O . PRO A 1 13 ? 0.417 4.191 -4.779 1.00 0.00 13 PRO A O 14
ATOM 5883 N N . ILE A 1 14 ? 2.284 5.174 -5.640 1.00 0.00 14 ILE A N 14
ATOM 5884 C CA . ILE A 1 14 ? 2.292 4.356 -6.856 1.00 0.00 14 ILE A CA 14
ATOM 5885 C C . ILE A 1 14 ? 2.930 2.962 -6.581 1.00 0.00 14 ILE A C 14
ATOM 5886 O O . ILE A 1 14 ? 3.915 2.541 -7.180 1.00 0.00 14 ILE A O 14
ATOM 5902 N N . ASP A 1 15 ? 2.260 2.215 -5.635 1.00 0.00 15 ASP A N 14
ATOM 5903 C CA . ASP A 1 15 ? 2.560 0.805 -5.360 1.00 0.00 15 ASP A CA 14
ATOM 5904 C C . ASP A 1 15 ? 1.512 -0.060 -6.104 1.00 0.00 15 ASP A C 14
ATOM 5905 O O . ASP A 1 15 ? 0.359 -0.182 -5.677 1.00 0.00 15 ASP A O 14
ATOM 5914 N N . PRO A 1 16 ? 1.896 -0.659 -7.287 1.00 0.00 16 PRO A N 14
ATOM 5915 C CA . PRO A 1 16 ? 1.034 -1.635 -7.949 1.00 0.00 16 PRO A CA 14
ATOM 5916 C C . PRO A 1 16 ? 1.190 -3.057 -7.361 1.00 0.00 16 PRO A C 14
ATOM 5917 O O . PRO A 1 16 ? 0.423 -3.975 -7.659 1.00 0.00 16 PRO A O 14
ATOM 5928 N N . ALA A 1 17 ? 2.313 -3.269 -6.582 1.00 0.00 17 ALA A N 14
ATOM 5929 C CA . ALA A 1 17 ? 2.583 -4.587 -6.029 1.00 0.00 17 ALA A CA 14
ATOM 5930 C C . ALA A 1 17 ? 1.569 -4.953 -4.932 1.00 0.00 17 ALA A C 14
ATOM 5931 O O . ALA A 1 17 ? 1.315 -6.127 -4.652 1.00 0.00 17 ALA A O 14
ATOM 5938 N N . TRP A 1 18 ? 0.970 -3.896 -4.279 1.00 0.00 18 TRP A N 14
ATOM 5939 C CA . TRP A 1 18 ? 0.037 -4.131 -3.168 1.00 0.00 18 TRP A CA 14
ATOM 5940 C C . TRP A 1 18 ? -1.243 -4.829 -3.708 1.00 0.00 18 TRP A C 14
ATOM 5941 O O . TRP A 1 18 ? -2.002 -5.495 -3.003 1.00 0.00 18 TRP A O 14
ATOM 5962 N N . LEU A 1 19 ? -1.516 -4.607 -5.043 1.00 0.00 19 LEU A N 14
ATOM 5963 C CA . LEU A 1 19 ? -2.654 -5.216 -5.724 1.00 0.00 19 LEU A CA 14
ATOM 5964 C C . LEU A 1 19 ? -2.334 -6.643 -6.260 1.00 0.00 19 LEU A C 14
ATOM 5965 O O . LEU A 1 19 ? -3.096 -7.245 -7.019 1.00 0.00 19 LEU A O 14
ATOM 5981 N N . GLN A 1 20 ? -1.196 -7.237 -5.765 1.00 0.00 20 GLN A N 14
ATOM 5982 C CA . GLN A 1 20 ? -0.790 -8.602 -6.089 1.00 0.00 20 GLN A CA 14
ATOM 5983 C C . GLN A 1 20 ? -0.222 -9.275 -4.817 1.00 0.00 20 GLN A C 14
ATOM 5984 O O . GLN A 1 20 ? -0.794 -10.195 -4.234 1.00 0.00 20 GLN A O 14
ATOM 5998 N N . ALA A 1 21 ? 0.964 -8.752 -4.352 1.00 0.00 21 ALA A N 14
ATOM 5999 C CA . ALA A 1 21 ? 1.632 -9.245 -3.152 1.00 0.00 21 ALA A CA 14
ATOM 6000 C C . ALA A 1 21 ? 1.026 -8.589 -1.892 1.00 0.00 21 ALA A C 14
ATOM 6001 O O . ALA A 1 21 ? 1.689 -7.971 -1.058 1.00 0.00 21 ALA A O 14
ATOM 6008 N N . ASN A 1 22 ? -0.316 -8.842 -1.713 1.00 0.00 22 ASN A N 14
ATOM 6009 C CA . ASN A 1 22 ? -1.088 -8.313 -0.583 1.00 0.00 22 ASN A CA 14
ATOM 6010 C C . ASN A 1 22 ? -0.857 -9.218 0.652 1.00 0.00 22 ASN A C 14
ATOM 6011 O O . ASN A 1 22 ? -1.727 -9.891 1.196 1.00 0.00 22 ASN A O 14
ATOM 6022 N N . LEU A 1 23 ? 0.447 -9.194 1.110 1.00 0.00 23 LEU A N 14
ATOM 6023 C CA . LEU A 1 23 ? 0.834 -9.824 2.361 1.00 0.00 23 LEU A CA 14
ATOM 6024 C C . LEU A 1 23 ? 0.527 -8.841 3.520 1.00 0.00 23 LEU A C 14
ATOM 6025 O O . LEU A 1 23 ? 0.554 -7.613 3.359 1.00 0.00 23 LEU A O 14
ATOM 6041 N N . PRO A 1 24 ? 0.363 -9.372 4.788 1.00 0.00 24 PRO A N 14
ATOM 6042 C CA . PRO A 1 24 ? -0.038 -8.539 5.935 1.00 0.00 24 PRO A CA 14
ATOM 6043 C C . PRO A 1 24 ? 1.153 -7.794 6.593 1.00 0.00 24 PRO A C 14
ATOM 6044 O O . PRO A 1 24 ? 1.327 -7.714 7.806 1.00 0.00 24 PRO A O 14
ATOM 6055 N N . ASN A 1 25 ? 1.925 -7.079 5.710 1.00 0.00 25 ASN A N 14
ATOM 6056 C CA . ASN A 1 25 ? 3.033 -6.210 6.099 1.00 0.00 25 ASN A CA 14
ATOM 6057 C C . ASN A 1 25 ? 3.241 -5.110 5.029 1.00 0.00 25 ASN A C 14
ATOM 6058 O O . ASN A 1 25 ? 4.276 -4.453 4.905 1.00 0.00 25 ASN A O 14
ATOM 6069 N N . THR A 1 26 ? 2.112 -4.850 4.298 1.00 0.00 26 THR A N 14
ATOM 6070 C CA . THR A 1 26 ? 1.965 -3.818 3.270 1.00 0.00 26 THR A CA 14
ATOM 6071 C C . THR A 1 26 ? 1.271 -2.598 3.936 1.00 0.00 26 THR A C 14
ATOM 6072 O O . THR A 1 26 ? 1.279 -2.447 5.162 1.00 0.00 26 THR A O 14
ATOM 6083 N N . GLY A 1 27 ? 0.798 -1.595 3.108 1.00 0.00 27 GLY A N 14
ATOM 6084 C CA . GLY A 1 27 ? -0.046 -0.554 3.694 1.00 0.00 27 GLY A CA 14
ATOM 6085 C C . GLY A 1 27 ? 0.700 0.504 4.526 1.00 0.00 27 GLY A C 14
ATOM 6086 O O . GLY A 1 27 ? 0.117 1.291 5.275 1.00 0.00 27 GLY A O 14
ATOM 6090 N N . LYS A 1 28 ? 2.046 0.618 4.251 1.00 0.00 28 LYS A N 14
ATOM 6091 C CA . LYS A 1 28 ? 2.878 1.656 4.857 1.00 0.00 28 LYS A CA 14
ATOM 6092 C C . LYS A 1 28 ? 3.950 2.089 3.837 1.00 0.00 28 LYS A C 14
ATOM 6093 O O . LYS A 1 28 ? 4.368 1.298 2.994 1.00 0.00 28 LYS A O 14
ATOM 6112 N N . TYR A 1 29 ? 4.360 3.389 3.901 1.00 0.00 29 TYR A N 14
ATOM 6113 C CA . TYR A 1 29 ? 5.258 4.040 2.936 1.00 0.00 29 TYR A CA 14
ATOM 6114 C C . TYR A 1 29 ? 6.335 4.852 3.698 1.00 0.00 29 TYR A C 14
ATOM 6115 O O . TYR A 1 29 ? 6.463 4.812 4.924 1.00 0.00 29 TYR A O 14
ATOM 6133 N N . ASN A 1 30 ? 7.204 5.579 2.916 1.00 0.00 30 ASN A N 14
ATOM 6134 C CA . ASN A 1 30 ? 8.192 6.476 3.495 1.00 0.00 30 ASN A CA 14
ATOM 6135 C C . ASN A 1 30 ? 7.575 7.708 4.032 1.00 0.00 30 ASN A C 14
ATOM 6136 O O . ASN A 1 30 ? 7.105 8.676 4.512 1.00 0.00 30 ASN A O 14
ATOM 6147 N N . GLY A 1 1 ? 1.619 0.709 0.875 1.00 0.00 1 GLY A N 15
ATOM 6148 C CA . GLY A 1 1 ? 1.904 -0.435 0.021 1.00 0.00 1 GLY A CA 15
ATOM 6149 C C . GLY A 1 1 ? 3.082 -1.281 0.543 1.00 0.00 1 GLY A C 15
ATOM 6150 O O . GLY A 1 1 ? 3.232 -1.573 1.732 1.00 0.00 1 GLY A O 15
ATOM 6154 N N . GLY A 1 2 ? 3.936 -1.726 -0.439 1.00 0.00 2 GLY A N 15
ATOM 6155 C CA . GLY A 1 2 ? 5.067 -2.591 -0.191 1.00 0.00 2 GLY A CA 15
ATOM 6156 C C . GLY A 1 2 ? 6.391 -1.830 -0.079 1.00 0.00 2 GLY A C 15
ATOM 6157 O O . GLY A 1 2 ? 7.257 -2.143 0.747 1.00 0.00 2 GLY A O 15
ATOM 6161 N N . GLY A 1 3 ? 6.615 -0.860 -1.018 1.00 0.00 3 GLY A N 15
ATOM 6162 C CA . GLY A 1 3 ? 7.839 -0.090 -1.035 1.00 0.00 3 GLY A CA 15
ATOM 6163 C C . GLY A 1 3 ? 7.774 1.095 -0.062 1.00 0.00 3 GLY A C 15
ATOM 6164 O O . GLY A 1 3 ? 6.786 1.815 0.031 1.00 0.00 3 GLY A O 15
ATOM 6168 N N . GLY A 1 4 ? 8.927 1.325 0.663 1.00 0.00 4 GLY A N 15
ATOM 6169 C CA . GLY A 1 4 ? 9.079 2.503 1.516 1.00 0.00 4 GLY A CA 15
ATOM 6170 C C . GLY A 1 4 ? 8.693 2.295 3.000 1.00 0.00 4 GLY A C 15
ATOM 6171 O O . GLY A 1 4 ? 8.432 1.165 3.434 1.00 0.00 4 GLY A O 15
ATOM 6175 N N . PRO A 1 5 ? 8.766 3.414 3.813 1.00 0.00 5 PRO A N 15
ATOM 6176 C CA . PRO A 1 5 ? 8.372 3.458 5.234 1.00 0.00 5 PRO A CA 15
ATOM 6177 C C . PRO A 1 5 ? 6.900 3.940 5.449 1.00 0.00 5 PRO A C 15
ATOM 6178 O O . PRO A 1 5 ? 6.149 4.185 4.512 1.00 0.00 5 PRO A O 15
ATOM 6189 N N . THR A 1 6 ? 6.489 4.052 6.771 1.00 0.00 6 THR A N 15
ATOM 6190 C CA . THR A 1 6 ? 5.326 4.903 7.174 1.00 0.00 6 THR A CA 15
ATOM 6191 C C . THR A 1 6 ? 3.941 4.390 6.687 1.00 0.00 6 THR A C 15
ATOM 6192 O O . THR A 1 6 ? 3.713 4.137 5.502 1.00 0.00 6 THR A O 15
ATOM 6203 N N . PRO A 1 7 ? 2.939 4.168 7.610 1.00 0.00 7 PRO A N 15
ATOM 6204 C CA . PRO A 1 7 ? 1.795 3.325 7.243 1.00 0.00 7 PRO A CA 15
ATOM 6205 C C . PRO A 1 7 ? 0.820 3.946 6.213 1.00 0.00 7 PRO A C 15
ATOM 6206 O O . PRO A 1 7 ? 0.600 5.153 6.121 1.00 0.00 7 PRO A O 15
ATOM 6217 N N . GLU A 1 8 ? 0.105 3.014 5.479 1.00 0.00 8 GLU A N 15
ATOM 6218 C CA . GLU A 1 8 ? -0.730 3.384 4.322 1.00 0.00 8 GLU A CA 15
ATOM 6219 C C . GLU A 1 8 ? -2.155 3.870 4.699 1.00 0.00 8 GLU A C 15
ATOM 6220 O O . GLU A 1 8 ? -3.052 3.998 3.869 1.00 0.00 8 GLU A O 15
ATOM 6231 N N . TYR A 1 9 ? -2.302 4.273 6.004 1.00 0.00 9 TYR A N 15
ATOM 6232 C CA . TYR A 1 9 ? -3.461 5.015 6.495 1.00 0.00 9 TYR A CA 15
ATOM 6233 C C . TYR A 1 9 ? -3.048 6.383 7.085 1.00 0.00 9 TYR A C 15
ATOM 6234 O O . TYR A 1 9 ? -3.845 7.111 7.673 1.00 0.00 9 TYR A O 15
ATOM 6252 N N . PHE A 1 10 ? -1.738 6.752 6.850 1.00 0.00 10 PHE A N 15
ATOM 6253 C CA . PHE A 1 10 ? -1.257 8.118 7.096 1.00 0.00 10 PHE A CA 15
ATOM 6254 C C . PHE A 1 10 ? -1.410 8.913 5.781 1.00 0.00 10 PHE A C 15
ATOM 6255 O O . PHE A 1 10 ? -1.974 10.004 5.734 1.00 0.00 10 PHE A O 15
ATOM 6272 N N . LEU A 1 11 ? -0.815 8.344 4.674 1.00 0.00 11 LEU A N 15
ATOM 6273 C CA . LEU A 1 11 ? -1.104 8.803 3.316 1.00 0.00 11 LEU A CA 15
ATOM 6274 C C . LEU A 1 11 ? -1.332 7.532 2.468 1.00 0.00 11 LEU A C 15
ATOM 6275 O O . LEU A 1 11 ? -0.957 6.419 2.841 1.00 0.00 11 LEU A O 15
ATOM 6291 N N . MET A 1 12 ? -1.977 7.744 1.265 1.00 0.00 12 MET A N 15
ATOM 6292 C CA . MET A 1 12 ? -2.146 6.638 0.321 1.00 0.00 12 MET A CA 15
ATOM 6293 C C . MET A 1 12 ? -0.852 6.502 -0.512 1.00 0.00 12 MET A C 15
ATOM 6294 O O . MET A 1 12 ? -0.150 7.490 -0.748 1.00 0.00 12 MET A O 15
ATOM 6308 N N . PRO A 1 13 ? -0.535 5.259 -1.007 1.00 0.00 13 PRO A N 15
ATOM 6309 C CA . PRO A 1 13 ? 0.667 5.053 -1.806 1.00 0.00 13 PRO A CA 15
ATOM 6310 C C . PRO A 1 13 ? 0.407 5.288 -3.310 1.00 0.00 13 PRO A C 15
ATOM 6311 O O . PRO A 1 13 ? -0.715 5.248 -3.811 1.00 0.00 13 PRO A O 15
ATOM 6322 N N . ILE A 1 14 ? 1.555 5.402 -4.064 1.00 0.00 14 ILE A N 15
ATOM 6323 C CA . ILE A 1 14 ? 1.548 5.218 -5.516 1.00 0.00 14 ILE A CA 15
ATOM 6324 C C . ILE A 1 14 ? 2.546 4.068 -5.804 1.00 0.00 14 ILE A C 15
ATOM 6325 O O . ILE A 1 14 ? 3.540 4.161 -6.519 1.00 0.00 14 ILE A O 15
ATOM 6341 N N . ASP A 1 15 ? 2.225 2.911 -5.120 1.00 0.00 15 ASP A N 15
ATOM 6342 C CA . ASP A 1 15 ? 2.955 1.644 -5.242 1.00 0.00 15 ASP A CA 15
ATOM 6343 C C . ASP A 1 15 ? 2.100 0.784 -6.197 1.00 0.00 15 ASP A C 15
ATOM 6344 O O . ASP A 1 15 ? 0.909 0.573 -5.945 1.00 0.00 15 ASP A O 15
ATOM 6353 N N . PRO A 1 16 ? 2.684 0.326 -7.355 1.00 0.00 16 PRO A N 15
ATOM 6354 C CA . PRO A 1 16 ? 1.968 -0.567 -8.267 1.00 0.00 16 PRO A CA 15
ATOM 6355 C C . PRO A 1 16 ? 2.180 -2.067 -7.944 1.00 0.00 16 PRO A C 15
ATOM 6356 O O . PRO A 1 16 ? 1.529 -2.947 -8.507 1.00 0.00 16 PRO A O 15
ATOM 6367 N N . ALA A 1 17 ? 3.271 -2.352 -7.151 1.00 0.00 17 ALA A N 15
ATOM 6368 C CA . ALA A 1 17 ? 3.736 -3.717 -6.949 1.00 0.00 17 ALA A CA 15
ATOM 6369 C C . ALA A 1 17 ? 3.015 -4.465 -5.812 1.00 0.00 17 ALA A C 15
ATOM 6370 O O . ALA A 1 17 ? 3.051 -5.694 -5.717 1.00 0.00 17 ALA A O 15
ATOM 6377 N N . TRP A 1 18 ? 2.451 -3.675 -4.827 1.00 0.00 18 TRP A N 15
ATOM 6378 C CA . TRP A 1 18 ? 2.160 -4.272 -3.519 1.00 0.00 18 TRP A CA 15
ATOM 6379 C C . TRP A 1 18 ? 1.094 -5.380 -3.543 1.00 0.00 18 TRP A C 15
ATOM 6380 O O . TRP A 1 18 ? 0.991 -6.199 -2.631 1.00 0.00 18 TRP A O 15
ATOM 6401 N N . LEU A 1 19 ? 0.251 -5.365 -4.627 1.00 0.00 19 LEU A N 15
ATOM 6402 C CA . LEU A 1 19 ? -0.878 -6.284 -4.749 1.00 0.00 19 LEU A CA 15
ATOM 6403 C C . LEU A 1 19 ? -0.393 -7.733 -4.998 1.00 0.00 19 LEU A C 15
ATOM 6404 O O . LEU A 1 19 ? -1.133 -8.704 -4.861 1.00 0.00 19 LEU A O 15
ATOM 6420 N N . GLN A 1 20 ? 0.889 -7.844 -5.497 1.00 0.00 20 GLN A N 15
ATOM 6421 C CA . GLN A 1 20 ? 1.528 -9.136 -5.694 1.00 0.00 20 GLN A CA 15
ATOM 6422 C C . GLN A 1 20 ? 2.334 -9.610 -4.458 1.00 0.00 20 GLN A C 15
ATOM 6423 O O . GLN A 1 20 ? 2.908 -10.701 -4.450 1.00 0.00 20 GLN A O 15
ATOM 6437 N N . ALA A 1 21 ? 2.457 -8.704 -3.428 1.00 0.00 21 ALA A N 15
ATOM 6438 C CA . ALA A 1 21 ? 3.168 -9.032 -2.202 1.00 0.00 21 ALA A CA 15
ATOM 6439 C C . ALA A 1 21 ? 2.186 -9.446 -1.085 1.00 0.00 21 ALA A C 15
ATOM 6440 O O . ALA A 1 21 ? 0.989 -9.168 -1.076 1.00 0.00 21 ALA A O 15
ATOM 6447 N N . ASN A 1 22 ? 2.774 -10.128 -0.043 1.00 0.00 22 ASN A N 15
ATOM 6448 C CA . ASN A 1 22 ? 2.022 -10.664 1.089 1.00 0.00 22 ASN A CA 15
ATOM 6449 C C . ASN A 1 22 ? 1.797 -9.619 2.207 1.00 0.00 22 ASN A C 15
ATOM 6450 O O . ASN A 1 22 ? 2.040 -9.846 3.392 1.00 0.00 22 ASN A O 15
ATOM 6461 N N . LEU A 1 23 ? 1.176 -8.455 1.794 1.00 0.00 23 LEU A N 15
ATOM 6462 C CA . LEU A 1 23 ? 0.627 -7.547 2.794 1.00 0.00 23 LEU A CA 15
ATOM 6463 C C . LEU A 1 23 ? -0.729 -8.124 3.281 1.00 0.00 23 LEU A C 15
ATOM 6464 O O . LEU A 1 23 ? -1.460 -8.774 2.531 1.00 0.00 23 LEU A O 15
ATOM 6480 N N . PRO A 1 24 ? -1.140 -7.805 4.564 1.00 0.00 24 PRO A N 15
ATOM 6481 C CA . PRO A 1 24 ? -2.322 -8.467 5.144 1.00 0.00 24 PRO A CA 15
ATOM 6482 C C . PRO A 1 24 ? -3.655 -7.813 4.729 1.00 0.00 24 PRO A C 15
ATOM 6483 O O . PRO A 1 24 ? -4.736 -8.374 4.886 1.00 0.00 24 PRO A O 15
ATOM 6494 N N . ASN A 1 25 ? -3.548 -6.491 4.338 1.00 0.00 25 ASN A N 15
ATOM 6495 C CA . ASN A 1 25 ? -4.701 -5.778 3.768 1.00 0.00 25 ASN A CA 15
ATOM 6496 C C . ASN A 1 25 ? -4.174 -4.435 3.227 1.00 0.00 25 ASN A C 15
ATOM 6497 O O . ASN A 1 25 ? -4.695 -3.868 2.269 1.00 0.00 25 ASN A O 15
ATOM 6508 N N . THR A 1 26 ? -3.221 -3.836 4.014 1.00 0.00 26 THR A N 15
ATOM 6509 C CA . THR A 1 26 ? -2.508 -2.604 3.657 1.00 0.00 26 THR A CA 15
ATOM 6510 C C . THR A 1 26 ? -1.088 -2.754 4.249 1.00 0.00 26 THR A C 15
ATOM 6511 O O . THR A 1 26 ? -0.772 -3.724 4.945 1.00 0.00 26 THR A O 15
ATOM 6522 N N . GLY A 1 27 ? -0.204 -1.755 3.929 1.00 0.00 27 GLY A N 15
ATOM 6523 C CA . GLY A 1 27 ? 1.175 -1.779 4.364 1.00 0.00 27 GLY A CA 15
ATOM 6524 C C . GLY A 1 27 ? 1.687 -0.376 4.712 1.00 0.00 27 GLY A C 15
ATOM 6525 O O . GLY A 1 27 ? 1.104 0.377 5.494 1.00 0.00 27 GLY A O 15
ATOM 6529 N N . LYS A 1 28 ? 2.863 -0.017 4.086 1.00 0.00 28 LYS A N 15
ATOM 6530 C CA . LYS A 1 28 ? 3.526 1.271 4.341 1.00 0.00 28 LYS A CA 15
ATOM 6531 C C . LYS A 1 28 ? 3.986 1.883 2.989 1.00 0.00 28 LYS A C 15
ATOM 6532 O O . LYS A 1 28 ? 4.196 1.160 2.012 1.00 0.00 28 LYS A O 15
ATOM 6551 N N . TYR A 1 29 ? 3.963 3.252 2.883 1.00 0.00 29 TYR A N 15
ATOM 6552 C CA . TYR A 1 29 ? 3.976 3.928 1.582 1.00 0.00 29 TYR A CA 15
ATOM 6553 C C . TYR A 1 29 ? 5.354 4.317 1.004 1.00 0.00 29 TYR A C 15
ATOM 6554 O O . TYR A 1 29 ? 6.368 4.513 1.666 1.00 0.00 29 TYR A O 15
ATOM 6572 N N . ASN A 1 30 ? 5.336 4.490 -0.368 1.00 0.00 30 ASN A N 15
ATOM 6573 C CA . ASN A 1 30 ? 6.509 4.897 -1.122 1.00 0.00 30 ASN A CA 15
ATOM 6574 C C . ASN A 1 30 ? 6.510 6.356 -1.352 1.00 0.00 30 ASN A C 15
ATOM 6575 O O . ASN A 1 3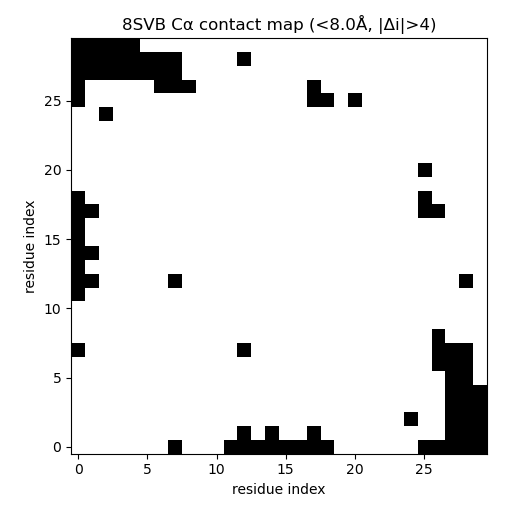0 ? 6.524 7.518 -1.538 1.00 0.00 30 ASN A O 15
ATOM 6586 N N . GLY A 1 1 ? 2.485 1.906 0.374 1.00 0.00 1 GLY A N 16
ATOM 6587 C CA . GLY A 1 1 ? 3.323 1.270 -0.632 1.00 0.00 1 GLY A CA 16
ATOM 6588 C C . GLY A 1 1 ? 4.263 0.199 -0.032 1.00 0.00 1 GLY A C 16
ATOM 6589 O O . GLY A 1 1 ? 4.068 -0.372 1.050 1.00 0.00 1 GLY A O 16
ATOM 6593 N N . GLY A 1 2 ? 5.351 -0.098 -0.828 1.00 0.00 2 GLY A N 16
ATOM 6594 C CA . GLY A 1 2 ? 5.995 -1.388 -0.741 1.00 0.00 2 GLY A CA 16
ATOM 6595 C C . GLY A 1 2 ? 6.777 -1.600 0.557 1.00 0.00 2 GLY A C 16
ATOM 6596 O O . GLY A 1 2 ? 6.665 -2.639 1.214 1.00 0.00 2 GLY A O 16
ATOM 6600 N N . GLY A 1 3 ? 7.646 -0.595 0.903 1.00 0.00 3 GLY A N 16
ATOM 6601 C CA . GLY A 1 3 ? 8.581 -0.741 2.003 1.00 0.00 3 GLY A CA 16
ATOM 6602 C C . GLY A 1 3 ? 9.218 0.587 2.427 1.00 0.00 3 GLY A C 16
ATOM 6603 O O . GLY A 1 3 ? 9.461 1.485 1.623 1.00 0.00 3 GLY A O 16
ATOM 6607 N N . GLY A 1 4 ? 9.554 0.640 3.762 1.00 0.00 4 GLY A N 16
ATOM 6608 C CA . GLY A 1 4 ? 10.003 1.862 4.424 1.00 0.00 4 GLY A CA 16
ATOM 6609 C C . GLY A 1 4 ? 9.111 2.129 5.648 1.00 0.00 4 GLY A C 16
ATOM 6610 O O . GLY A 1 4 ? 8.315 1.272 6.047 1.00 0.00 4 GLY A O 16
ATOM 6614 N N . PRO A 1 5 ? 9.287 3.317 6.314 1.00 0.00 5 PRO A N 16
ATOM 6615 C CA . PRO A 1 5 ? 8.429 3.713 7.432 1.00 0.00 5 PRO A CA 16
ATOM 6616 C C . PRO A 1 5 ? 7.089 4.348 6.959 1.00 0.00 5 PRO A C 16
ATOM 6617 O O . PRO A 1 5 ? 6.842 4.594 5.782 1.00 0.00 5 PRO A O 16
ATOM 6628 N N . THR A 1 6 ? 6.208 4.633 7.993 1.00 0.00 6 THR A N 16
ATOM 6629 C CA . THR A 1 6 ? 5.103 5.609 7.844 1.00 0.00 6 THR A CA 16
ATOM 6630 C C . THR A 1 6 ? 3.965 5.109 6.918 1.00 0.00 6 THR A C 16
ATOM 6631 O O . THR A 1 6 ? 4.186 4.627 5.806 1.00 0.00 6 THR A O 16
ATOM 6642 N N . PRO A 1 7 ? 2.656 5.227 7.343 1.00 0.00 7 PRO A N 16
ATOM 6643 C CA . PRO A 1 7 ? 1.585 4.604 6.557 1.00 0.00 7 PRO A CA 16
ATOM 6644 C C . PRO A 1 7 ? 1.228 5.429 5.299 1.00 0.00 7 PRO A C 16
ATOM 6645 O O . PRO A 1 7 ? 0.967 6.631 5.333 1.00 0.00 7 PRO A O 16
ATOM 6656 N N . GLU A 1 8 ? 1.158 4.704 4.122 1.00 0.00 8 GLU A N 16
ATOM 6657 C CA . GLU A 1 8 ? 0.898 5.358 2.834 1.00 0.00 8 GLU A CA 16
ATOM 6658 C C . GLU A 1 8 ? -0.608 5.572 2.595 1.00 0.00 8 GLU A C 16
ATOM 6659 O O . GLU A 1 8 ? -1.042 6.273 1.685 1.00 0.00 8 GLU A O 16
ATOM 6670 N N . TYR A 1 9 ? -1.431 4.882 3.452 1.00 0.00 9 TYR A N 16
ATOM 6671 C CA . TYR A 1 9 ? -2.892 4.994 3.434 1.00 0.00 9 TYR A CA 16
ATOM 6672 C C . TYR A 1 9 ? -3.406 6.181 4.286 1.00 0.00 9 TYR A C 16
ATOM 6673 O O . TYR A 1 9 ? -4.568 6.268 4.673 1.00 0.00 9 TYR A O 16
ATOM 6691 N N . PHE A 1 10 ? -2.512 7.222 4.398 1.00 0.00 10 PHE A N 16
ATOM 6692 C CA . PHE A 1 10 ? -2.874 8.573 4.842 1.00 0.00 10 PHE A CA 16
ATOM 6693 C C . PHE A 1 10 ? -2.291 9.581 3.813 1.00 0.00 10 PHE A C 16
ATOM 6694 O O . PHE A 1 10 ? -2.045 10.753 4.080 1.00 0.00 10 PHE A O 16
ATOM 6711 N N . LEU A 1 11 ? -2.176 9.068 2.534 1.00 0.00 11 LEU A N 16
ATOM 6712 C CA . LEU A 1 11 ? -1.784 9.857 1.362 1.00 0.00 11 LEU A CA 16
ATOM 6713 C C . LEU A 1 11 ? -2.462 9.270 0.099 1.00 0.00 11 LEU A C 16
ATOM 6714 O O . LEU A 1 11 ? -2.914 9.987 -0.788 1.00 0.00 11 LEU A O 16
ATOM 6730 N N . MET A 1 12 ? -2.380 7.897 -0.021 1.00 0.00 12 MET A N 16
ATOM 6731 C CA . MET A 1 12 ? -2.959 7.140 -1.135 1.00 0.00 12 MET A CA 16
ATOM 6732 C C . MET A 1 12 ? -2.222 7.339 -2.488 1.00 0.00 12 MET A C 16
ATOM 6733 O O . MET A 1 12 ? -2.829 7.646 -3.518 1.00 0.00 12 MET A O 16
ATOM 6747 N N . PRO A 1 13 ? -0.880 7.013 -2.547 1.00 0.00 13 PRO A N 16
ATOM 6748 C CA . PRO A 1 13 ? -0.201 6.941 -3.836 1.00 0.00 13 PRO A CA 16
ATOM 6749 C C . PRO A 1 13 ? -0.567 5.625 -4.573 1.00 0.00 13 PRO A C 16
ATOM 6750 O O . PRO A 1 13 ? -1.218 4.714 -4.065 1.00 0.00 13 PRO A O 16
ATOM 6761 N N . ILE A 1 14 ? -0.079 5.551 -5.859 1.00 0.00 14 ILE A N 16
ATOM 6762 C CA . ILE A 1 14 ? -0.389 4.444 -6.764 1.00 0.00 14 ILE A CA 16
ATOM 6763 C C . ILE A 1 14 ? 0.771 3.421 -6.867 1.00 0.00 14 ILE A C 16
ATOM 6764 O O . ILE A 1 14 ? 1.102 2.904 -7.932 1.00 0.00 14 ILE A O 16
ATOM 6780 N N . ASP A 1 15 ? 1.309 3.028 -5.655 1.00 0.00 15 ASP A N 16
ATOM 6781 C CA . ASP A 1 15 ? 2.192 1.849 -5.579 1.00 0.00 15 ASP A CA 16
ATOM 6782 C C . ASP A 1 15 ? 1.275 0.613 -5.393 1.00 0.00 15 ASP A C 16
ATOM 6783 O O . ASP A 1 15 ? 0.534 0.511 -4.408 1.00 0.00 15 ASP A O 16
ATOM 6792 N N . PRO A 1 16 ? 1.279 -0.360 -6.369 1.00 0.00 16 PRO A N 16
ATOM 6793 C CA . PRO A 1 16 ? 0.458 -1.555 -6.248 1.00 0.00 16 PRO A CA 16
ATOM 6794 C C . PRO A 1 16 ? 1.067 -2.657 -5.350 1.00 0.00 16 PRO A C 16
ATOM 6795 O O . PRO A 1 16 ? 0.478 -3.724 -5.140 1.00 0.00 16 PRO A O 16
ATOM 6806 N N . ALA A 1 17 ? 2.295 -2.415 -4.775 1.00 0.00 17 ALA A N 16
ATOM 6807 C CA . ALA A 1 17 ? 3.126 -3.538 -4.357 1.00 0.00 17 ALA A CA 16
ATOM 6808 C C . ALA A 1 17 ? 2.508 -4.277 -3.156 1.00 0.00 17 ALA A C 16
ATOM 6809 O O . ALA A 1 17 ? 2.682 -5.482 -2.963 1.00 0.00 17 ALA A O 16
ATOM 6816 N N . TRP A 1 18 ? 1.848 -3.481 -2.238 1.00 0.00 18 TRP A N 16
ATOM 6817 C CA . TRP A 1 18 ? 1.215 -4.087 -1.060 1.00 0.00 18 TRP A CA 16
ATOM 6818 C C . TRP A 1 18 ? -0.126 -4.779 -1.395 1.00 0.00 18 TRP A C 16
ATOM 6819 O O . TRP A 1 18 ? -0.635 -5.607 -0.642 1.00 0.00 18 TRP A O 16
ATOM 6840 N N . LEU A 1 19 ? -0.724 -4.372 -2.570 1.00 0.00 19 LEU A N 16
ATOM 6841 C CA . LEU A 1 19 ? -1.926 -5.027 -3.076 1.00 0.00 19 LEU A CA 16
ATOM 6842 C C . LEU A 1 19 ? -1.541 -6.339 -3.799 1.00 0.00 19 LEU A C 16
ATOM 6843 O O . LEU A 1 19 ? -2.307 -7.302 -3.864 1.00 0.00 19 LEU A O 16
ATOM 6859 N N . GLN A 1 20 ? -0.333 -6.331 -4.468 1.00 0.00 20 GLN A N 16
ATOM 6860 C CA . GLN A 1 20 ? 0.138 -7.518 -5.177 1.00 0.00 20 GLN A CA 16
ATOM 6861 C C . GLN A 1 20 ? 0.595 -8.567 -4.142 1.00 0.00 20 GLN A C 16
ATOM 6862 O O . GLN A 1 20 ? 0.385 -9.769 -4.287 1.00 0.00 20 GLN A O 16
ATOM 6876 N N . ALA A 1 21 ? 1.363 -8.074 -3.113 1.00 0.00 21 ALA A N 16
ATOM 6877 C CA . ALA A 1 21 ? 1.768 -8.888 -1.977 1.00 0.00 21 ALA A CA 16
ATOM 6878 C C . ALA A 1 21 ? 0.715 -8.760 -0.850 1.00 0.00 21 ALA A C 16
ATOM 6879 O O . ALA A 1 21 ? 1.000 -8.383 0.290 1.00 0.00 21 ALA A O 16
ATOM 6886 N N . ASN A 1 22 ? -0.543 -9.214 -1.193 1.00 0.00 22 ASN A N 16
ATOM 6887 C CA . ASN A 1 22 ? -1.711 -9.208 -0.296 1.00 0.00 22 ASN A CA 16
ATOM 6888 C C . ASN A 1 22 ? -1.702 -10.360 0.746 1.00 0.00 22 ASN A C 16
ATOM 6889 O O . ASN A 1 22 ? -2.703 -10.954 1.136 1.00 0.00 22 ASN A O 16
ATOM 6900 N N . LEU A 1 23 ? -0.482 -10.497 1.384 1.00 0.00 23 LEU A N 16
ATOM 6901 C CA . LEU A 1 23 ? -0.393 -11.148 2.689 1.00 0.00 23 LEU A CA 16
ATOM 6902 C C . LEU A 1 23 ? -0.963 -10.145 3.730 1.00 0.00 23 LEU A C 16
ATOM 6903 O O . LEU A 1 23 ? -1.319 -9.006 3.401 1.00 0.00 23 LEU A O 16
ATOM 6919 N N . PRO A 1 24 ? -0.991 -10.519 5.058 1.00 0.00 24 PRO A N 16
ATOM 6920 C CA . PRO A 1 24 ? -1.356 -9.551 6.100 1.00 0.00 24 PRO A CA 16
ATOM 6921 C C . PRO A 1 24 ? -0.225 -8.499 6.203 1.00 0.00 24 PRO A C 16
ATOM 6922 O O . PRO A 1 24 ? 0.788 -8.639 6.881 1.00 0.00 24 PRO A O 16
ATOM 6933 N N . ASN A 1 25 ? -0.405 -7.452 5.325 1.00 0.00 25 ASN A N 16
ATOM 6934 C CA . ASN A 1 25 ? 0.646 -6.525 4.920 1.00 0.00 25 ASN A CA 16
ATOM 6935 C C . ASN A 1 25 ? 0.079 -5.104 5.084 1.00 0.00 25 ASN A C 16
ATOM 6936 O O . ASN A 1 25 ? -1.113 -4.826 4.968 1.00 0.00 25 ASN A O 16
ATOM 6947 N N . THR A 1 26 ? 1.033 -4.150 5.358 1.00 0.00 26 THR A N 16
ATOM 6948 C CA . THR A 1 26 ? 0.682 -2.734 5.439 1.00 0.00 26 THR A CA 16
ATOM 6949 C C . THR A 1 26 ? 1.179 -2.035 4.163 1.00 0.00 26 THR A C 16
ATOM 6950 O O . THR A 1 26 ? 2.098 -2.483 3.473 1.00 0.00 26 THR A O 16
ATOM 6961 N N . GLY A 1 27 ? 0.593 -0.820 3.903 1.00 0.00 27 GLY A N 16
ATOM 6962 C CA . GLY A 1 27 ? 1.106 0.073 2.884 1.00 0.00 27 GLY A CA 16
ATOM 6963 C C . GLY A 1 27 ? 1.901 1.178 3.596 1.00 0.00 27 GLY A C 16
ATOM 6964 O O . GLY A 1 27 ? 1.362 1.946 4.394 1.00 0.00 27 GLY A O 16
ATOM 6968 N N . LYS A 1 28 ? 3.244 1.210 3.324 1.00 0.00 28 LYS A N 16
ATOM 6969 C CA . LYS A 1 28 ? 4.207 2.154 3.931 1.00 0.00 28 LYS A CA 16
ATOM 6970 C C . LYS A 1 28 ? 4.961 2.891 2.801 1.00 0.00 28 LYS A C 16
ATOM 6971 O O . LYS A 1 28 ? 4.701 2.630 1.623 1.00 0.00 28 LYS A O 16
ATOM 6990 N N . TYR A 1 29 ? 5.874 3.864 3.110 1.00 0.00 29 TYR A N 16
ATOM 6991 C CA . TYR A 1 29 ? 6.536 4.623 2.038 1.00 0.00 29 TYR A CA 16
ATOM 6992 C C . TYR A 1 29 ? 7.966 5.073 2.399 1.00 0.00 29 TYR A C 16
ATOM 6993 O O . TYR A 1 29 ? 8.551 4.718 3.419 1.00 0.00 29 TYR A O 16
ATOM 7011 N N . ASN A 1 30 ? 8.620 5.799 1.424 1.00 0.00 30 ASN A N 16
ATOM 7012 C CA . ASN A 1 30 ? 10.067 5.990 1.482 1.00 0.00 30 ASN A CA 16
ATOM 7013 C C . ASN A 1 30 ? 10.483 7.176 0.705 1.00 0.00 30 ASN A C 16
ATOM 7014 O O . ASN A 1 30 ? 10.821 8.137 0.116 1.00 0.00 30 ASN A O 16
ATOM 7025 N N . GLY A 1 1 ? 2.489 3.718 -0.533 1.00 0.00 1 GLY A N 17
ATOM 7026 C CA . GLY A 1 1 ? 2.926 2.772 -1.546 1.00 0.00 1 GLY A CA 17
ATOM 7027 C C . GLY A 1 1 ? 4.376 2.333 -1.299 1.00 0.00 1 GLY A C 17
ATOM 7028 O O . GLY A 1 1 ? 5.179 2.998 -0.644 1.00 0.00 1 GLY A O 17
ATOM 7032 N N . GLY A 1 2 ? 4.709 1.139 -1.896 1.00 0.00 2 GLY A N 17
ATOM 7033 C CA . GLY A 1 2 ? 6.080 0.676 -1.908 1.00 0.00 2 GLY A CA 17
ATOM 7034 C C . GLY A 1 2 ? 6.391 -0.076 -0.608 1.00 0.00 2 GLY A C 17
ATOM 7035 O O . GLY A 1 2 ? 5.681 -0.993 -0.180 1.00 0.00 2 GLY A O 17
ATOM 7039 N N . GLY A 1 3 ? 7.505 0.350 0.076 1.00 0.00 3 GLY A N 17
ATOM 7040 C CA . GLY A 1 3 ? 7.927 -0.266 1.319 1.00 0.00 3 GLY A CA 17
ATOM 7041 C C . GLY A 1 3 ? 8.562 0.754 2.267 1.00 0.00 3 GLY A C 17
ATOM 7042 O O . GLY A 1 3 ? 9.149 1.756 1.865 1.00 0.00 3 GLY A O 17
ATOM 7046 N N . GLY A 1 4 ? 8.467 0.418 3.596 1.00 0.00 4 GLY A N 17
ATOM 7047 C CA . GLY A 1 4 ? 9.004 1.244 4.665 1.00 0.00 4 GLY A CA 17
ATOM 7048 C C . GLY A 1 4 ? 8.058 1.222 5.872 1.00 0.00 4 GLY A C 17
ATOM 7049 O O . GLY A 1 4 ? 7.033 0.536 5.861 1.00 0.00 4 GLY A O 17
ATOM 7053 N N . PRO A 1 5 ? 8.437 1.958 6.973 1.00 0.00 5 PRO A N 17
ATOM 7054 C CA . PRO A 1 5 ? 7.724 1.829 8.249 1.00 0.00 5 PRO A CA 17
ATOM 7055 C C . PRO A 1 5 ? 6.477 2.725 8.398 1.00 0.00 5 PRO A C 17
ATOM 7056 O O . PRO A 1 5 ? 5.631 2.510 9.267 1.00 0.00 5 PRO A O 17
ATOM 7067 N N . THR A 1 6 ? 6.485 3.887 7.663 1.00 0.00 6 THR A N 17
ATOM 7068 C CA . THR A 1 6 ? 5.434 4.891 7.836 1.00 0.00 6 THR A CA 17
ATOM 7069 C C . THR A 1 6 ? 4.184 4.492 7.019 1.00 0.00 6 THR A C 17
ATOM 7070 O O . THR A 1 6 ? 4.286 3.952 5.912 1.00 0.00 6 THR A O 17
ATOM 7081 N N . PRO A 1 7 ? 2.944 4.790 7.548 1.00 0.00 7 PRO A N 17
ATOM 7082 C CA . PRO A 1 7 ? 1.721 4.296 6.920 1.00 0.00 7 PRO A CA 17
ATOM 7083 C C . PRO A 1 7 ? 1.249 5.212 5.773 1.00 0.00 7 PRO A C 17
ATOM 7084 O O . PRO A 1 7 ? 1.339 6.439 5.787 1.00 0.00 7 PRO A O 17
ATOM 7095 N N . GLU A 1 8 ? 0.603 4.570 4.736 1.00 0.00 8 GLU A N 17
ATOM 7096 C CA . GLU A 1 8 ? 0.237 5.302 3.525 1.00 0.00 8 GLU A CA 17
ATOM 7097 C C . GLU A 1 8 ? -1.080 6.090 3.608 1.00 0.00 8 GLU A C 17
ATOM 7098 O O . GLU A 1 8 ? -1.466 6.771 2.656 1.00 0.00 8 GLU A O 17
ATOM 7109 N N . TYR A 1 9 ? -1.743 6.092 4.812 1.00 0.00 9 TYR A N 17
ATOM 7110 C CA . TYR A 1 9 ? -2.893 6.980 5.010 1.00 0.00 9 TYR A CA 17
ATOM 7111 C C . TYR A 1 9 ? -2.504 8.454 5.269 1.00 0.00 9 TYR A C 17
ATOM 7112 O O . TYR A 1 9 ? -3.352 9.320 5.468 1.00 0.00 9 TYR A O 17
ATOM 7130 N N . PHE A 1 10 ? -1.162 8.747 5.148 1.00 0.00 10 PHE A N 17
ATOM 7131 C CA . PHE A 1 10 ? -0.672 10.129 5.129 1.00 0.00 10 PHE A CA 17
ATOM 7132 C C . PHE A 1 10 ? -0.690 10.711 3.693 1.00 0.00 10 PHE A C 17
ATOM 7133 O O . PHE A 1 10 ? -0.527 11.913 3.491 1.00 0.00 10 PHE A O 17
ATOM 7150 N N . LEU A 1 11 ? -0.741 9.787 2.666 1.00 0.00 11 LEU A N 17
ATOM 7151 C CA . LEU A 1 11 ? -0.607 10.178 1.259 1.00 0.00 11 LEU A CA 17
ATOM 7152 C C . LEU A 1 11 ? -1.726 9.613 0.349 1.00 0.00 11 LEU A C 17
ATOM 7153 O O . LEU A 1 11 ? -2.155 10.243 -0.616 1.00 0.00 11 LEU A O 17
ATOM 7169 N N . MET A 1 12 ? -2.046 8.286 0.543 1.00 0.00 12 MET A N 17
ATOM 7170 C CA . MET A 1 12 ? -3.151 7.628 -0.160 1.00 0.00 12 MET A CA 17
ATOM 7171 C C . MET A 1 12 ? -2.947 7.425 -1.690 1.00 0.00 12 MET A C 17
ATOM 7172 O O . MET A 1 12 ? -3.881 7.572 -2.485 1.00 0.00 12 MET A O 17
ATOM 7186 N N . PRO A 1 13 ? -1.755 6.882 -2.132 1.00 0.00 13 PRO A N 17
ATOM 7187 C CA . PRO A 1 13 ? -1.564 6.597 -3.549 1.00 0.00 13 PRO A CA 17
ATOM 7188 C C . PRO A 1 13 ? -2.247 5.276 -3.971 1.00 0.00 13 PRO A C 17
ATOM 7189 O O . PRO A 1 13 ? -2.428 4.328 -3.209 1.00 0.00 13 PRO A O 17
ATOM 7200 N N . ILE A 1 14 ? -2.524 5.206 -5.320 1.00 0.00 14 ILE A N 17
ATOM 7201 C CA . ILE A 1 14 ? -3.080 4.013 -5.962 1.00 0.00 14 ILE A CA 17
ATOM 7202 C C . ILE A 1 14 ? -1.944 3.091 -6.477 1.00 0.00 14 ILE A C 17
ATOM 7203 O O . ILE A 1 14 ? -1.925 2.611 -7.607 1.00 0.00 14 ILE A O 17
ATOM 7219 N N . ASP A 1 15 ? -0.998 2.777 -5.520 1.00 0.00 15 ASP A N 17
ATOM 7220 C CA . ASP A 1 15 ? 0.055 1.781 -5.772 1.00 0.00 15 ASP A CA 17
ATOM 7221 C C . ASP A 1 15 ? -0.514 0.377 -5.436 1.00 0.00 15 ASP A C 17
ATOM 7222 O O . ASP A 1 15 ? -0.976 0.146 -4.313 1.00 0.00 15 ASP A O 17
ATOM 7231 N N . PRO A 1 16 ? -0.492 -0.590 -6.417 1.00 0.00 16 PRO A N 17
ATOM 7232 C CA . PRO A 1 16 ? -0.861 -1.976 -6.144 1.00 0.00 16 PRO A CA 17
ATOM 7233 C C . PRO A 1 16 ? 0.338 -2.886 -5.777 1.00 0.00 16 PRO A C 17
ATOM 7234 O O . PRO A 1 16 ? 0.188 -4.075 -5.483 1.00 0.00 16 PRO A O 17
ATOM 7245 N N . ALA A 1 17 ? 1.602 -2.357 -5.910 1.00 0.00 17 ALA A N 17
ATOM 7246 C CA . ALA A 1 17 ? 2.691 -3.188 -6.426 1.00 0.00 17 ALA A CA 17
ATOM 7247 C C . ALA A 1 17 ? 3.138 -4.297 -5.456 1.00 0.00 17 ALA A C 17
ATOM 7248 O O . ALA A 1 17 ? 3.757 -5.294 -5.828 1.00 0.00 17 ALA A O 17
ATOM 7255 N N . TRP A 1 18 ? 2.908 -4.036 -4.123 1.00 0.00 18 TRP A N 17
ATOM 7256 C CA . TRP A 1 18 ? 3.286 -5.008 -3.104 1.00 0.00 18 TRP A CA 17
ATOM 7257 C C . TRP A 1 18 ? 2.305 -6.197 -2.996 1.00 0.00 18 TRP A C 17
ATOM 7258 O O . TRP A 1 18 ? 2.597 -7.214 -2.366 1.00 0.00 18 TRP A O 17
ATOM 7279 N N . LEU A 1 19 ? 1.100 -6.050 -3.650 1.00 0.00 19 LEU A N 17
ATOM 7280 C CA . LEU A 1 19 ? 0.072 -7.094 -3.674 1.00 0.00 19 LEU A CA 17
ATOM 7281 C C . LEU A 1 19 ? 0.296 -8.105 -4.829 1.00 0.00 19 LEU A C 17
ATOM 7282 O O . LEU A 1 19 ? -0.520 -8.978 -5.119 1.00 0.00 19 LEU A O 17
ATOM 7298 N N . GLN A 1 20 ? 1.537 -8.034 -5.429 1.00 0.00 20 GLN A N 17
ATOM 7299 C CA . GLN A 1 20 ? 2.051 -9.114 -6.258 1.00 0.00 20 GLN A CA 17
ATOM 7300 C C . GLN A 1 20 ? 2.625 -10.244 -5.366 1.00 0.00 20 GLN A C 17
ATOM 7301 O O . GLN A 1 20 ? 2.834 -11.373 -5.808 1.00 0.00 20 GLN A O 17
ATOM 7315 N N . ALA A 1 21 ? 3.047 -9.844 -4.111 1.00 0.00 21 ALA A N 17
ATOM 7316 C CA . ALA A 1 21 ? 3.333 -10.828 -3.075 1.00 0.00 21 ALA A CA 17
ATOM 7317 C C . ALA A 1 21 ? 2.052 -11.027 -2.238 1.00 0.00 21 ALA A C 17
ATOM 7318 O O . ALA A 1 21 ? 1.114 -10.230 -2.238 1.00 0.00 21 ALA A O 17
ATOM 7325 N N . ASN A 1 22 ? 2.051 -12.131 -1.420 1.00 0.00 22 ASN A N 17
ATOM 7326 C CA . ASN A 1 22 ? 0.925 -12.462 -0.542 1.00 0.00 22 ASN A CA 17
ATOM 7327 C C . ASN A 1 22 ? 0.945 -11.681 0.796 1.00 0.00 22 ASN A C 17
ATOM 7328 O O . ASN A 1 22 ? 0.621 -12.190 1.869 1.00 0.00 22 ASN A O 17
ATOM 7339 N N . LEU A 1 23 ? 1.224 -10.337 0.673 1.00 0.00 23 LEU A N 17
ATOM 7340 C CA . LEU A 1 23 ? 1.080 -9.424 1.801 1.00 0.00 23 LEU A CA 17
ATOM 7341 C C . LEU A 1 23 ? -0.345 -8.817 1.781 1.00 0.00 23 LEU A C 17
ATOM 7342 O O . LEU A 1 23 ? -1.004 -8.738 0.741 1.00 0.00 23 LEU A O 17
ATOM 7358 N N . PRO A 1 24 ? -0.824 -8.289 2.964 1.00 0.00 24 PRO A N 17
ATOM 7359 C CA . PRO A 1 24 ? -2.131 -7.640 3.018 1.00 0.00 24 PRO A CA 17
ATOM 7360 C C . PRO A 1 24 ? -2.048 -6.174 2.533 1.00 0.00 24 PRO A C 17
ATOM 7361 O O . PRO A 1 24 ? -0.997 -5.566 2.320 1.00 0.00 24 PRO A O 17
ATOM 7372 N N . ASN A 1 25 ? -3.262 -5.532 2.428 1.00 0.00 25 ASN A N 17
ATOM 7373 C CA . ASN A 1 25 ? -3.394 -4.142 1.984 1.00 0.00 25 ASN A CA 17
ATOM 7374 C C . ASN A 1 25 ? -3.145 -3.096 3.103 1.00 0.00 25 ASN A C 17
ATOM 7375 O O . ASN A 1 25 ? -3.629 -1.964 3.088 1.00 0.00 25 ASN A O 17
ATOM 7386 N N . THR A 1 26 ? -2.171 -3.434 4.012 1.00 0.00 26 THR A N 17
ATOM 7387 C CA . THR A 1 26 ? -1.716 -2.516 5.052 1.00 0.00 26 THR A CA 17
ATOM 7388 C C . THR A 1 26 ? -0.711 -1.552 4.399 1.00 0.00 26 THR A C 17
ATOM 7389 O O . THR A 1 26 ? 0.485 -1.823 4.278 1.00 0.00 26 THR A O 17
ATOM 7400 N N . GLY A 1 27 ? -1.282 -0.411 3.866 1.00 0.00 27 GLY A N 17
ATOM 7401 C CA . GLY A 1 27 ? -0.483 0.484 3.052 1.00 0.00 27 GLY A CA 17
ATOM 7402 C C . GLY A 1 27 ? 0.618 1.164 3.884 1.00 0.00 27 GLY A C 17
ATOM 7403 O O . GLY A 1 27 ? 0.415 1.679 4.983 1.00 0.00 27 GLY A O 17
ATOM 7407 N N . LYS A 1 28 ? 1.855 1.178 3.275 1.00 0.00 28 LYS A N 17
ATOM 7408 C CA . LYS A 1 28 ? 3.075 1.574 3.975 1.00 0.00 28 LYS A CA 17
ATOM 7409 C C . LYS A 1 28 ? 4.087 2.139 2.967 1.00 0.00 28 LYS A C 17
ATOM 7410 O O . LYS A 1 28 ? 4.122 1.694 1.816 1.00 0.00 28 LYS A O 17
ATOM 7429 N N . TYR A 1 29 ? 4.967 3.071 3.443 1.00 0.00 29 TYR A N 17
ATOM 7430 C CA . TYR A 1 29 ? 5.987 3.716 2.610 1.00 0.00 29 TYR A CA 17
ATOM 7431 C C . TYR A 1 29 ? 7.182 4.164 3.479 1.00 0.00 29 TYR A C 17
ATOM 7432 O O . TYR A 1 29 ? 7.169 4.119 4.710 1.00 0.00 29 TYR A O 17
ATOM 7450 N N . ASN A 1 30 ? 8.269 4.611 2.771 1.00 0.00 30 ASN A N 17
ATOM 7451 C CA . ASN A 1 30 ? 9.448 5.220 3.374 1.00 0.00 30 ASN A CA 17
ATOM 7452 C C . ASN A 1 30 ? 9.376 6.698 3.339 1.00 0.00 30 ASN A C 17
ATOM 7453 O O . ASN A 1 30 ? 9.360 7.874 3.295 1.00 0.00 30 ASN A O 17
ATOM 7464 N N . GLY A 1 1 ? 1.814 1.477 -0.544 1.00 0.00 1 GLY A N 18
ATOM 7465 C CA . GLY A 1 1 ? 2.010 0.118 -1.004 1.00 0.00 1 GLY A CA 18
ATOM 7466 C C . GLY A 1 1 ? 3.413 -0.285 -1.478 1.00 0.00 1 GLY A C 18
ATOM 7467 O O . GLY A 1 1 ? 3.602 -1.358 -2.059 1.00 0.00 1 GLY A O 18
ATOM 7471 N N . GLY A 1 2 ? 4.428 0.558 -1.135 1.00 0.00 2 GLY A N 18
ATOM 7472 C CA . GLY A 1 2 ? 5.797 0.387 -1.564 1.00 0.00 2 GLY A CA 18
ATOM 7473 C C . GLY A 1 2 ? 6.701 -0.218 -0.480 1.00 0.00 2 GLY A C 18
ATOM 7474 O O . GLY A 1 2 ? 6.294 -0.754 0.553 1.00 0.00 2 GLY A O 18
ATOM 7478 N N . GLY A 1 3 ? 8.043 -0.159 -0.785 1.00 0.00 3 GLY A N 18
ATOM 7479 C CA . GLY A 1 3 ? 9.076 -0.570 0.143 1.00 0.00 3 GLY A CA 18
ATOM 7480 C C . GLY A 1 3 ? 9.626 0.639 0.900 1.00 0.00 3 GLY A C 18
ATOM 7481 O O . GLY A 1 3 ? 10.495 1.370 0.430 1.00 0.00 3 GLY A O 18
ATOM 7485 N N . GLY A 1 4 ? 9.007 0.887 2.103 1.00 0.00 4 GLY A N 18
ATOM 7486 C CA . GLY A 1 4 ? 9.354 2.067 2.880 1.00 0.00 4 GLY A CA 18
ATOM 7487 C C . GLY A 1 4 ? 8.508 2.169 4.158 1.00 0.00 4 GLY A C 18
ATOM 7488 O O . GLY A 1 4 ? 7.835 1.215 4.561 1.00 0.00 4 GLY A O 18
ATOM 7492 N N . PRO A 1 5 ? 8.609 3.346 4.867 1.00 0.00 5 PRO A N 18
ATOM 7493 C CA . PRO A 1 5 ? 7.881 3.575 6.111 1.00 0.00 5 PRO A CA 18
ATOM 7494 C C . PRO A 1 5 ? 6.437 4.093 5.878 1.00 0.00 5 PRO A C 18
ATOM 7495 O O . PRO A 1 5 ? 6.036 4.478 4.785 1.00 0.00 5 PRO A O 18
ATOM 7506 N N . THR A 1 6 ? 5.670 4.148 7.037 1.00 0.00 6 THR A N 18
ATOM 7507 C CA . THR A 1 6 ? 4.459 4.997 7.141 1.00 0.00 6 THR A CA 18
ATOM 7508 C C . THR A 1 6 ? 3.275 4.466 6.296 1.00 0.00 6 THR A C 18
ATOM 7509 O O . THR A 1 6 ? 3.404 4.103 5.123 1.00 0.00 6 THR A O 18
ATOM 7520 N N . PRO A 1 7 ? 2.022 4.406 6.875 1.00 0.00 7 PRO A N 18
ATOM 7521 C CA . PRO A 1 7 ? 0.938 3.751 6.148 1.00 0.00 7 PRO A CA 18
ATOM 7522 C C . PRO A 1 7 ? 0.448 4.594 4.953 1.00 0.00 7 PRO A C 18
ATOM 7523 O O . PRO A 1 7 ? 0.400 5.824 4.957 1.00 0.00 7 PRO A O 18
ATOM 7534 N N . GLU A 1 8 ? -0.069 3.865 3.891 1.00 0.00 8 GLU A N 18
ATOM 7535 C CA . GLU A 1 8 ? -0.325 4.557 2.618 1.00 0.00 8 GLU A CA 18
ATOM 7536 C C . GLU A 1 8 ? -1.527 5.519 2.720 1.00 0.00 8 GLU A C 18
ATOM 7537 O O . GLU A 1 8 ? -1.691 6.440 1.924 1.00 0.00 8 GLU A O 18
ATOM 7548 N N . TYR A 1 9 ? -2.432 5.230 3.715 1.00 0.00 9 TYR A N 18
ATOM 7549 C CA . TYR A 1 9 ? -3.560 6.114 4.017 1.00 0.00 9 TYR A CA 18
ATOM 7550 C C . TYR A 1 9 ? -3.197 7.339 4.893 1.00 0.00 9 TYR A C 18
ATOM 7551 O O . TYR A 1 9 ? -4.059 8.092 5.343 1.00 0.00 9 TYR A O 18
ATOM 7569 N N . PHE A 1 10 ? -1.854 7.599 5.038 1.00 0.00 10 PHE A N 18
ATOM 7570 C CA . PHE A 1 10 ? -1.350 8.864 5.593 1.00 0.00 10 PHE A CA 18
ATOM 7571 C C . PHE A 1 10 ? -1.232 9.914 4.461 1.00 0.00 10 PHE A C 18
ATOM 7572 O O . PHE A 1 10 ? -1.154 11.119 4.695 1.00 0.00 10 PHE A O 18
ATOM 7589 N N . LEU A 1 11 ? -1.045 9.397 3.190 1.00 0.00 11 LEU A N 18
ATOM 7590 C CA . LEU A 1 11 ? -1.009 10.264 2.014 1.00 0.00 11 LEU A CA 18
ATOM 7591 C C . LEU A 1 11 ? -2.014 9.709 0.975 1.00 0.00 11 LEU A C 18
ATOM 7592 O O . LEU A 1 11 ? -3.204 10.024 0.984 1.00 0.00 11 LEU A O 18
ATOM 7608 N N . MET A 1 12 ? -1.524 8.753 0.112 1.00 0.00 12 MET A N 18
ATOM 7609 C CA . MET A 1 12 ? -2.390 8.007 -0.799 1.00 0.00 12 MET A CA 18
ATOM 7610 C C . MET A 1 12 ? -1.583 6.829 -1.404 1.00 0.00 12 MET A C 18
ATOM 7611 O O . MET A 1 12 ? -0.351 6.878 -1.493 1.00 0.00 12 MET A O 18
ATOM 7625 N N . PRO A 1 13 ? -2.283 5.737 -1.876 1.00 0.00 13 PRO A N 18
ATOM 7626 C CA . PRO A 1 13 ? -1.593 4.553 -2.406 1.00 0.00 13 PRO A CA 18
ATOM 7627 C C . PRO A 1 13 ? -1.224 4.732 -3.896 1.00 0.00 13 PRO A C 18
ATOM 7628 O O . PRO A 1 13 ? -1.745 4.081 -4.798 1.00 0.00 13 PRO A O 18
ATOM 7639 N N . ILE A 1 14 ? -0.223 5.655 -4.121 1.00 0.00 14 ILE A N 18
ATOM 7640 C CA . ILE A 1 14 ? 0.339 5.894 -5.454 1.00 0.00 14 ILE A CA 18
ATOM 7641 C C . ILE A 1 14 ? 1.537 4.974 -5.811 1.00 0.00 14 ILE A C 18
ATOM 7642 O O . ILE A 1 14 ? 2.218 5.132 -6.823 1.00 0.00 14 ILE A O 18
ATOM 7658 N N . ASP A 1 15 ? 1.691 3.889 -4.987 1.00 0.00 15 ASP A N 18
ATOM 7659 C CA . ASP A 1 15 ? 2.763 2.912 -5.120 1.00 0.00 15 ASP A CA 18
ATOM 7660 C C . ASP A 1 15 ? 2.237 1.484 -4.811 1.00 0.00 15 ASP A C 18
ATOM 7661 O O . ASP A 1 15 ? 2.835 0.719 -4.048 1.00 0.00 15 ASP A O 18
ATOM 7670 N N . PRO A 1 16 ? 1.148 1.005 -5.517 1.00 0.00 16 PRO A N 18
ATOM 7671 C CA . PRO A 1 16 ? 0.372 -0.158 -5.060 1.00 0.00 16 PRO A CA 18
ATOM 7672 C C . PRO A 1 16 ? 0.978 -1.560 -5.345 1.00 0.00 16 PRO A C 18
ATOM 7673 O O . PRO A 1 16 ? 0.298 -2.518 -5.716 1.00 0.00 16 PRO A O 18
ATOM 7684 N N . ALA A 1 17 ? 2.287 -1.731 -4.965 1.00 0.00 17 ALA A N 18
ATOM 7685 C CA . ALA A 1 17 ? 3.001 -2.985 -5.184 1.00 0.00 17 ALA A CA 18
ATOM 7686 C C . ALA A 1 17 ? 2.705 -4.068 -4.117 1.00 0.00 17 ALA A C 18
ATOM 7687 O O . ALA A 1 17 ? 2.963 -5.259 -4.304 1.00 0.00 17 ALA A O 18
ATOM 7694 N N . TRP A 1 18 ? 2.266 -3.599 -2.885 1.00 0.00 18 TRP A N 18
ATOM 7695 C CA . TRP A 1 18 ? 2.412 -4.461 -1.707 1.00 0.00 18 TRP A CA 18
ATOM 7696 C C . TRP A 1 18 ? 1.645 -5.793 -1.798 1.00 0.00 18 TRP A C 18
ATOM 7697 O O . TRP A 1 18 ? 1.999 -6.787 -1.159 1.00 0.00 18 TRP A O 18
ATOM 7718 N N . LEU A 1 19 ? 0.533 -5.778 -2.614 1.00 0.00 19 LEU A N 18
ATOM 7719 C CA . LEU A 1 19 ? -0.481 -6.826 -2.545 1.00 0.00 19 LEU A CA 18
ATOM 7720 C C . LEU A 1 19 ? 0.147 -8.210 -2.826 1.00 0.00 19 LEU A C 18
ATOM 7721 O O . LEU A 1 19 ? -0.282 -9.235 -2.302 1.00 0.00 19 LEU A O 18
ATOM 7737 N N . GLN A 1 20 ? 1.098 -8.204 -3.827 1.00 0.00 20 GLN A N 18
ATOM 7738 C CA . GLN A 1 20 ? 1.772 -9.413 -4.300 1.00 0.00 20 GLN A CA 18
ATOM 7739 C C . GLN A 1 20 ? 3.269 -9.381 -3.909 1.00 0.00 20 GLN A C 18
ATOM 7740 O O . GLN A 1 20 ? 4.142 -9.951 -4.560 1.00 0.00 20 GLN A O 18
ATOM 7754 N N . ALA A 1 21 ? 3.536 -8.785 -2.689 1.00 0.00 21 ALA A N 18
ATOM 7755 C CA . ALA A 1 21 ? 4.912 -8.597 -2.243 1.00 0.00 21 ALA A CA 18
ATOM 7756 C C . ALA A 1 21 ? 5.071 -8.649 -0.713 1.00 0.00 21 ALA A C 18
ATOM 7757 O O . ALA A 1 21 ? 6.146 -8.936 -0.180 1.00 0.00 21 ALA A O 18
ATOM 7764 N N . ASN A 1 22 ? 4.021 -8.173 0.039 1.00 0.00 22 ASN A N 18
ATOM 7765 C CA . ASN A 1 22 ? 4.073 -8.144 1.504 1.00 0.00 22 ASN A CA 18
ATOM 7766 C C . ASN A 1 22 ? 2.776 -8.706 2.123 1.00 0.00 22 ASN A C 18
ATOM 7767 O O . ASN A 1 22 ? 2.495 -8.525 3.306 1.00 0.00 22 ASN A O 18
ATOM 7778 N N . LEU A 1 23 ? 2.018 -9.483 1.263 1.00 0.00 23 LEU A N 18
ATOM 7779 C CA . LEU A 1 23 ? 0.618 -9.816 1.542 1.00 0.00 23 LEU A CA 18
ATOM 7780 C C . LEU A 1 23 ? -0.221 -8.507 1.520 1.00 0.00 23 LEU A C 18
ATOM 7781 O O . LEU A 1 23 ? 0.308 -7.391 1.555 1.00 0.00 23 LEU A O 18
ATOM 7797 N N . PRO A 1 24 ? -1.599 -8.608 1.503 1.00 0.00 24 PRO A N 18
ATOM 7798 C CA . PRO A 1 24 ? -2.409 -7.386 1.425 1.00 0.00 24 PRO A CA 18
ATOM 7799 C C . PRO A 1 24 ? -2.529 -6.646 2.779 1.00 0.00 24 PRO A C 18
ATOM 7800 O O . PRO A 1 24 ? -3.083 -5.553 2.886 1.00 0.00 24 PRO A O 18
ATOM 7811 N N . ASN A 1 25 ? -1.985 -7.316 3.855 1.00 0.00 25 ASN A N 18
ATOM 7812 C CA . ASN A 1 25 ? -2.414 -7.037 5.227 1.00 0.00 25 ASN A CA 18
ATOM 7813 C C . ASN A 1 25 ? -1.991 -5.652 5.753 1.00 0.00 25 ASN A C 18
ATOM 7814 O O . ASN A 1 25 ? -2.486 -5.165 6.772 1.00 0.00 25 ASN A O 18
ATOM 7825 N N . THR A 1 26 ? -0.878 -5.093 5.166 1.00 0.00 26 THR A N 18
ATOM 7826 C CA . THR A 1 26 ? -0.181 -3.972 5.799 1.00 0.00 26 THR A CA 18
ATOM 7827 C C . THR A 1 26 ? 0.495 -3.133 4.707 1.00 0.00 26 THR A C 18
ATOM 7828 O O . THR A 1 26 ? 1.592 -3.413 4.227 1.00 0.00 26 THR A O 18
ATOM 7839 N N . GLY A 1 27 ? -0.279 -2.090 4.245 1.00 0.00 27 GLY A N 18
ATOM 7840 C CA . GLY A 1 27 ? 0.219 -1.154 3.253 1.00 0.00 27 GLY A CA 18
ATOM 7841 C C . GLY A 1 27 ? 1.022 -0.035 3.935 1.00 0.00 27 GLY A C 18
ATOM 7842 O O . GLY A 1 27 ? 0.675 0.484 4.995 1.00 0.00 27 GLY A O 18
ATOM 7846 N N . LYS A 1 28 ? 2.163 0.326 3.256 1.00 0.00 28 LYS A N 18
ATOM 7847 C CA . LYS A 1 28 ? 3.064 1.398 3.692 1.00 0.00 28 LYS A CA 18
ATOM 7848 C C . LYS A 1 28 ? 3.779 1.941 2.447 1.00 0.00 28 LYS A C 18
ATOM 7849 O O . LYS A 1 28 ? 4.024 1.190 1.501 1.00 0.00 28 LYS A O 18
ATOM 7868 N N . TYR A 1 29 ? 4.020 3.296 2.417 1.00 0.00 29 TYR A N 18
ATOM 7869 C CA . TYR A 1 29 ? 4.505 3.920 1.183 1.00 0.00 29 TYR A CA 18
ATOM 7870 C C . TYR A 1 29 ? 6.021 3.730 0.988 1.00 0.00 29 TYR A C 18
ATOM 7871 O O . TYR A 1 29 ? 6.760 3.230 1.834 1.00 0.00 29 TYR A O 18
ATOM 7889 N N . ASN A 1 30 ? 6.492 4.106 -0.257 1.00 0.00 30 ASN A N 18
ATOM 7890 C CA . ASN A 1 30 ? 7.857 3.787 -0.643 1.00 0.00 30 ASN A CA 18
ATOM 7891 C C . ASN A 1 30 ? 8.818 4.708 0.012 1.00 0.00 30 ASN A C 18
ATOM 7892 O O . ASN A 1 30 ? 9.595 5.447 0.500 1.00 0.00 30 ASN A O 18
ATOM 7903 N N . GLY A 1 1 ? 2.619 2.027 0.479 1.00 0.00 1 GLY A N 19
ATOM 7904 C CA . GLY A 1 1 ? 3.176 1.267 -0.633 1.00 0.00 1 GLY A CA 19
ATOM 7905 C C . GLY A 1 1 ? 4.101 0.157 -0.097 1.00 0.00 1 GLY A C 19
ATOM 7906 O O . GLY A 1 1 ? 3.796 -0.574 0.855 1.00 0.00 1 GLY A O 19
ATOM 7910 N N . GLY A 1 2 ? 5.326 0.088 -0.723 1.00 0.00 2 GLY A N 19
ATOM 7911 C CA . GLY A 1 2 ? 6.188 -1.059 -0.537 1.00 0.00 2 GLY A CA 19
ATOM 7912 C C . GLY A 1 2 ? 6.923 -1.066 0.805 1.00 0.00 2 GLY A C 19
ATOM 7913 O O . GLY A 1 2 ? 7.153 -2.116 1.410 1.00 0.00 2 GLY A O 19
ATOM 7917 N N . GLY A 1 3 ? 7.402 0.147 1.250 1.00 0.00 3 GLY A N 19
ATOM 7918 C CA . GLY A 1 3 ? 8.293 0.216 2.391 1.00 0.00 3 GLY A CA 19
ATOM 7919 C C . GLY A 1 3 ? 8.560 1.623 2.950 1.00 0.00 3 GLY A C 19
ATOM 7920 O O . GLY A 1 3 ? 8.534 2.639 2.257 1.00 0.00 3 GLY A O 19
ATOM 7924 N N . GLY A 1 4 ? 8.936 1.609 4.279 1.00 0.00 4 GLY A N 19
ATOM 7925 C CA . GLY A 1 4 ? 9.211 2.811 5.057 1.00 0.00 4 GLY A CA 19
ATOM 7926 C C . GLY A 1 4 ? 8.172 3.011 6.174 1.00 0.00 4 GLY A C 19
ATOM 7927 O O . GLY A 1 4 ? 7.205 2.255 6.297 1.00 0.00 4 GLY A O 19
ATOM 7931 N N . PRO A 1 5 ? 8.406 4.028 7.071 1.00 0.00 5 PRO A N 19
ATOM 7932 C CA . PRO A 1 5 ? 7.477 4.317 8.157 1.00 0.00 5 PRO A CA 19
ATOM 7933 C C . PRO A 1 5 ? 6.326 5.262 7.724 1.00 0.00 5 PRO A C 19
ATOM 7934 O O . PRO A 1 5 ? 6.507 6.238 7.000 1.00 0.00 5 PRO A O 19
ATOM 7945 N N . THR A 1 6 ? 5.129 5.026 8.367 1.00 0.00 6 THR A N 19
ATOM 7946 C CA . THR A 1 6 ? 3.864 5.760 8.128 1.00 0.00 6 THR A CA 19
ATOM 7947 C C . THR A 1 6 ? 3.017 4.941 7.124 1.00 0.00 6 THR A C 19
ATOM 7948 O O . THR A 1 6 ? 3.490 4.547 6.051 1.00 0.00 6 THR A O 19
ATOM 7959 N N . PRO A 1 7 ? 1.720 4.622 7.481 1.00 0.00 7 PRO A N 19
ATOM 7960 C CA . PRO A 1 7 ? 0.879 3.796 6.613 1.00 0.00 7 PRO A CA 19
ATOM 7961 C C . PRO A 1 7 ? 0.248 4.621 5.469 1.00 0.00 7 PRO A C 19
ATOM 7962 O O . PRO A 1 7 ? -0.009 5.823 5.557 1.00 0.00 7 PRO A O 19
ATOM 7973 N N . GLU A 1 8 ? -0.110 3.892 4.356 1.00 0.00 8 GLU A N 19
ATOM 7974 C CA . GLU A 1 8 ? -0.633 4.511 3.130 1.00 0.00 8 GLU A CA 19
ATOM 7975 C C . GLU A 1 8 ? -2.150 4.821 3.221 1.00 0.00 8 GLU A C 19
ATOM 7976 O O . GLU A 1 8 ? -2.960 4.498 2.356 1.00 0.00 8 GLU A O 19
ATOM 7987 N N . TYR A 1 9 ? -2.492 5.632 4.281 1.00 0.00 9 TYR A N 19
ATOM 7988 C CA . TYR A 1 9 ? -3.733 6.404 4.299 1.00 0.00 9 TYR A CA 19
ATOM 7989 C C . TYR A 1 9 ? -3.508 7.878 4.711 1.00 0.00 9 TYR A C 19
ATOM 7990 O O . TYR A 1 9 ? -4.435 8.681 4.783 1.00 0.00 9 TYR A O 19
ATOM 8008 N N . PHE A 1 10 ? -2.193 8.245 4.918 1.00 0.00 10 PHE A N 19
ATOM 8009 C CA . PHE A 1 10 ? -1.794 9.653 5.081 1.00 0.00 10 PHE A CA 19
ATOM 8010 C C . PHE A 1 10 ? -1.439 10.267 3.706 1.00 0.00 10 PHE A C 19
ATOM 8011 O O . PHE A 1 10 ? -1.321 11.477 3.531 1.00 0.00 10 PHE A O 19
ATOM 8028 N N . LEU A 1 11 ? -1.151 9.348 2.725 1.00 0.00 11 LEU A N 19
ATOM 8029 C CA . LEU A 1 11 ? -0.931 9.697 1.327 1.00 0.00 11 LEU A CA 19
ATOM 8030 C C . LEU A 1 11 ? -1.208 8.406 0.529 1.00 0.00 11 LEU A C 19
ATOM 8031 O O . LEU A 1 11 ? -1.207 7.295 1.063 1.00 0.00 11 LEU A O 19
ATOM 8047 N N . MET A 1 12 ? -1.431 8.594 -0.814 1.00 0.00 12 MET A N 19
ATOM 8048 C CA . MET A 1 12 ? -1.703 7.489 -1.729 1.00 0.00 12 MET A CA 19
ATOM 8049 C C . MET A 1 12 ? -0.664 7.572 -2.867 1.00 0.00 12 MET A C 19
ATOM 8050 O O . MET A 1 12 ? -0.778 8.397 -3.776 1.00 0.00 12 MET A O 19
ATOM 8064 N N . PRO A 1 13 ? 0.459 6.777 -2.777 1.00 0.00 13 PRO A N 19
ATOM 8065 C CA . PRO A 1 13 ? 1.586 6.939 -3.709 1.00 0.00 13 PRO A CA 19
ATOM 8066 C C . PRO A 1 13 ? 1.458 6.119 -5.015 1.00 0.00 13 PRO A C 19
ATOM 8067 O O . PRO A 1 13 ? 2.364 6.092 -5.842 1.00 0.00 13 PRO A O 19
ATOM 8078 N N . ILE A 1 14 ? 0.293 5.397 -5.141 1.00 0.00 14 ILE A N 19
ATOM 8079 C CA . ILE A 1 14 ? -0.095 4.630 -6.330 1.00 0.00 14 ILE A CA 19
ATOM 8080 C C . ILE A 1 14 ? 0.843 3.437 -6.657 1.00 0.00 14 ILE A C 19
ATOM 8081 O O . ILE A 1 14 ? 0.871 2.883 -7.752 1.00 0.00 14 ILE A O 19
ATOM 8097 N N . ASP A 1 15 ? 1.476 2.932 -5.542 1.00 0.00 15 ASP A N 19
ATOM 8098 C CA . ASP A 1 15 ? 2.218 1.667 -5.523 1.00 0.00 15 ASP A CA 19
ATOM 8099 C C . ASP A 1 15 ? 1.195 0.571 -5.132 1.00 0.00 15 ASP A C 19
ATOM 8100 O O . ASP A 1 15 ? 0.583 0.638 -4.058 1.00 0.00 15 ASP A O 19
ATOM 8109 N N . PRO A 1 16 ? 0.952 -0.444 -6.032 1.00 0.00 16 PRO A N 19
ATOM 8110 C CA . PRO A 1 16 ? 0.002 -1.509 -5.752 1.00 0.00 16 PRO A CA 19
ATOM 8111 C C . PRO A 1 16 ? 0.619 -2.761 -5.084 1.00 0.00 16 PRO A C 19
ATOM 8112 O O . PRO A 1 16 ? -0.005 -3.827 -5.009 1.00 0.00 16 PRO A O 19
ATOM 8123 N N . ALA A 1 17 ? 1.847 -2.631 -4.467 1.00 0.00 17 ALA A N 19
ATOM 8124 C CA . ALA A 1 17 ? 2.681 -3.825 -4.320 1.00 0.00 17 ALA A CA 19
ATOM 8125 C C . ALA A 1 17 ? 2.040 -4.904 -3.424 1.00 0.00 17 ALA A C 19
ATOM 8126 O O . ALA A 1 17 ? 2.278 -6.106 -3.561 1.00 0.00 17 ALA A O 19
ATOM 8133 N N . TRP A 1 18 ? 1.274 -4.434 -2.376 1.00 0.00 18 TRP A N 19
ATOM 8134 C CA . TRP A 1 18 ? 0.664 -5.368 -1.432 1.00 0.00 18 TRP A CA 19
ATOM 8135 C C . TRP A 1 18 ? -0.580 -6.100 -1.973 1.00 0.00 18 TRP A C 19
ATOM 8136 O O . TRP A 1 18 ? -1.053 -7.070 -1.385 1.00 0.00 18 TRP A O 19
ATOM 8157 N N . LEU A 1 19 ? -1.137 -5.588 -3.126 1.00 0.00 19 LEU A N 19
ATOM 8158 C CA . LEU A 1 19 ? -2.233 -6.277 -3.803 1.00 0.00 19 LEU A CA 19
ATOM 8159 C C . LEU A 1 19 ? -1.680 -7.396 -4.719 1.00 0.00 19 LEU A C 19
ATOM 8160 O O . LEU A 1 19 ? -2.406 -8.244 -5.240 1.00 0.00 19 LEU A O 19
ATOM 8176 N N . GLN A 1 20 ? -0.330 -7.324 -4.993 1.00 0.00 20 GLN A N 19
ATOM 8177 C CA . GLN A 1 20 ? 0.377 -8.398 -5.674 1.00 0.00 20 GLN A CA 19
ATOM 8178 C C . GLN A 1 20 ? 0.922 -9.360 -4.593 1.00 0.00 20 GLN A C 19
ATOM 8179 O O . GLN A 1 20 ? 0.509 -10.514 -4.459 1.00 0.00 20 GLN A O 19
ATOM 8193 N N . ALA A 1 21 ? 1.877 -8.828 -3.754 1.00 0.00 21 ALA A N 19
ATOM 8194 C CA . ALA A 1 21 ? 2.461 -9.578 -2.649 1.00 0.00 21 ALA A CA 19
ATOM 8195 C C . ALA A 1 21 ? 1.481 -9.580 -1.454 1.00 0.00 21 ALA A C 19
ATOM 8196 O O . ALA A 1 21 ? 1.624 -8.866 -0.461 1.00 0.00 21 ALA A O 19
ATOM 8203 N N . ASN A 1 22 ? 0.439 -10.473 -1.603 1.00 0.00 22 ASN A N 19
ATOM 8204 C CA . ASN A 1 22 ? -0.720 -10.556 -0.692 1.00 0.00 22 ASN A CA 19
ATOM 8205 C C . ASN A 1 22 ? -0.382 -11.315 0.625 1.00 0.00 22 ASN A C 19
ATOM 8206 O O . ASN A 1 22 ? -1.183 -12.033 1.222 1.00 0.00 22 ASN A O 19
ATOM 8217 N N . LEU A 1 23 ? 0.854 -11.025 1.155 1.00 0.00 23 LEU A N 19
ATOM 8218 C CA . LEU A 1 23 ? 1.249 -11.436 2.500 1.00 0.00 23 LEU A CA 19
ATOM 8219 C C . LEU A 1 23 ? 0.902 -10.262 3.456 1.00 0.00 23 LEU A C 19
ATOM 8220 O O . LEU A 1 23 ? 0.542 -9.156 3.026 1.00 0.00 23 LEU A O 19
ATOM 8236 N N . PRO A 1 24 ? 1.020 -10.458 4.818 1.00 0.00 24 PRO A N 19
ATOM 8237 C CA . PRO A 1 24 ? 0.612 -9.418 5.773 1.00 0.00 24 PRO A CA 19
ATOM 8238 C C . PRO A 1 24 ? 1.654 -8.273 5.828 1.00 0.00 24 PRO A C 19
ATOM 8239 O O . PRO A 1 24 ? 2.465 -8.116 6.735 1.00 0.00 24 PRO A O 19
ATOM 8250 N N . ASN A 1 25 ? 1.584 -7.425 4.740 1.00 0.00 25 ASN A N 19
ATOM 8251 C CA . ASN A 1 25 ? 2.585 -6.403 4.471 1.00 0.00 25 ASN A CA 19
ATOM 8252 C C . ASN A 1 25 ? 1.922 -5.216 3.744 1.00 0.00 25 ASN A C 19
ATOM 8253 O O . ASN A 1 25 ? 2.437 -4.641 2.784 1.00 0.00 25 ASN A O 19
ATOM 8264 N N . THR A 1 26 ? 0.792 -4.757 4.384 1.00 0.00 26 THR A N 19
ATOM 8265 C CA . THR A 1 26 ? -0.123 -3.738 3.839 1.00 0.00 26 THR A CA 19
ATOM 8266 C C . THR A 1 26 ? 0.629 -2.400 3.660 1.00 0.00 26 THR A C 19
ATOM 8267 O O . THR A 1 26 ? 1.790 -2.233 4.043 1.00 0.00 26 THR A O 19
ATOM 8278 N N . GLY A 1 27 ? -0.034 -1.383 3.010 1.00 0.00 27 GLY A N 19
ATOM 8279 C CA . GLY A 1 27 ? 0.741 -0.255 2.514 1.00 0.00 27 GLY A CA 19
ATOM 8280 C C . GLY A 1 27 ? 1.355 0.657 3.600 1.00 0.00 27 GLY A C 19
ATOM 8281 O O . GLY A 1 27 ? 0.679 1.198 4.475 1.00 0.00 27 GLY A O 19
ATOM 8285 N N . LYS A 1 28 ? 2.720 0.851 3.483 1.00 0.00 28 L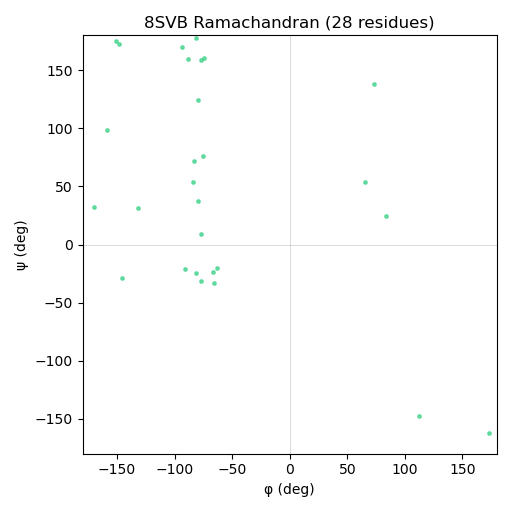YS A N 19
ATOM 8286 C CA . LYS A 1 28 ? 3.470 1.857 4.260 1.00 0.00 28 LYS A CA 19
ATOM 8287 C C . LYS A 1 28 ? 4.503 2.493 3.310 1.00 0.00 28 LYS A C 19
ATOM 8288 O O . LYS A 1 28 ? 4.758 1.953 2.229 1.00 0.00 28 LYS A O 19
ATOM 8307 N N . TYR A 1 29 ? 5.024 3.716 3.630 1.00 0.00 29 TYR A N 19
ATOM 8308 C CA . TYR A 1 29 ? 5.735 4.512 2.614 1.00 0.00 29 TYR A CA 19
ATOM 8309 C C . TYR A 1 29 ? 6.892 5.343 3.199 1.00 0.00 29 TYR A C 19
ATOM 8310 O O . TYR A 1 29 ? 7.267 5.245 4.363 1.00 0.00 29 TYR A O 19
ATOM 8328 N N . ASN A 1 30 ? 7.547 6.151 2.296 1.00 0.00 30 ASN A N 19
ATOM 8329 C CA . ASN A 1 30 ? 8.670 6.997 2.685 1.00 0.00 30 ASN A CA 19
ATOM 8330 C C . ASN A 1 30 ? 8.677 8.230 1.873 1.00 0.00 30 ASN A C 19
ATOM 8331 O O . ASN A 1 30 ? 8.628 9.210 1.224 1.00 0.00 30 ASN A O 19
ATOM 8342 N N . GLY A 1 1 ? 2.624 0.247 0.434 1.00 0.00 1 GLY A N 20
ATOM 8343 C CA . GLY A 1 1 ? 3.048 -1.086 0.049 1.00 0.00 1 GLY A CA 20
ATOM 8344 C C . GLY A 1 1 ? 4.477 -1.488 0.440 1.00 0.00 1 GLY A C 20
ATOM 8345 O O . GLY A 1 1 ? 4.705 -2.453 1.176 1.00 0.00 1 GLY A O 20
ATOM 8349 N N . GLY A 1 2 ? 5.472 -0.744 -0.149 1.00 0.00 2 GLY A N 20
ATOM 8350 C CA . GLY A 1 2 ? 6.839 -1.220 -0.259 1.00 0.00 2 GLY A CA 20
ATOM 8351 C C . GLY A 1 2 ? 7.734 -1.150 0.998 1.00 0.00 2 GLY A C 20
ATOM 8352 O O . GLY A 1 2 ? 7.337 -1.302 2.155 1.00 0.00 2 GLY A O 20
ATOM 8356 N N . GLY A 1 3 ? 9.082 -1.036 0.724 1.00 0.00 3 GLY A N 20
ATOM 8357 C CA . GLY A 1 3 ? 10.084 -1.061 1.775 1.00 0.00 3 GLY A CA 20
ATOM 8358 C C . GLY A 1 3 ? 10.536 0.344 2.166 1.00 0.00 3 GLY A C 20
ATOM 8359 O O . GLY A 1 3 ? 11.445 0.922 1.575 1.00 0.00 3 GLY A O 20
ATOM 8363 N N . GLY A 1 4 ? 9.806 0.933 3.170 1.00 0.00 4 GLY A N 20
ATOM 8364 C CA . GLY A 1 4 ? 10.073 2.308 3.559 1.00 0.00 4 GLY A CA 20
ATOM 8365 C C . GLY A 1 4 ? 9.185 2.771 4.723 1.00 0.00 4 GLY A C 20
ATOM 8366 O O . GLY A 1 4 ? 8.468 1.983 5.344 1.00 0.00 4 GLY A O 20
ATOM 8370 N N . PRO A 1 5 ? 9.293 4.098 5.080 1.00 0.00 5 PRO A N 20
ATOM 8371 C CA . PRO A 1 5 ? 8.530 4.667 6.185 1.00 0.00 5 PRO A CA 20
ATOM 8372 C C . PRO A 1 5 ? 7.095 5.094 5.779 1.00 0.00 5 PRO A C 20
ATOM 8373 O O . PRO A 1 5 ? 6.725 5.190 4.613 1.00 0.00 5 PRO A O 20
ATOM 8384 N N . THR A 1 6 ? 6.299 5.441 6.862 1.00 0.00 6 THR A N 20
ATOM 8385 C CA . THR A 1 6 ? 5.029 6.182 6.708 1.00 0.00 6 THR A CA 20
ATOM 8386 C C . THR A 1 6 ? 3.912 5.269 6.147 1.00 0.00 6 THR A C 20
ATOM 8387 O O . THR A 1 6 ? 4.090 4.521 5.180 1.00 0.00 6 THR A O 20
ATOM 8398 N N . PRO A 1 7 ? 2.675 5.287 6.771 1.00 0.00 7 PRO A N 20
ATOM 8399 C CA . PRO A 1 7 ? 1.709 4.247 6.431 1.00 0.00 7 PRO A CA 20
ATOM 8400 C C . PRO A 1 7 ? 1.003 4.479 5.075 1.00 0.00 7 PRO A C 20
ATOM 8401 O O . PRO A 1 7 ? 0.781 5.594 4.601 1.00 0.00 7 PRO A O 20
ATOM 8412 N N . GLU A 1 8 ? 0.498 3.332 4.489 1.00 0.00 8 GLU A N 20
ATOM 8413 C CA . GLU A 1 8 ? -0.187 3.317 3.183 1.00 0.00 8 GLU A CA 20
ATOM 8414 C C . GLU A 1 8 ? -1.697 3.674 3.288 1.00 0.00 8 GLU A C 20
ATOM 8415 O O . GLU A 1 8 ? -2.530 3.313 2.462 1.00 0.00 8 GLU A O 20
ATOM 8426 N N . TYR A 1 9 ? -1.985 4.587 4.270 1.00 0.00 9 TYR A N 20
ATOM 8427 C CA . TYR A 1 9 ? -3.304 5.181 4.485 1.00 0.00 9 TYR A CA 20
ATOM 8428 C C . TYR A 1 9 ? -3.139 6.567 5.156 1.00 0.00 9 TYR A C 20
ATOM 8429 O O . TYR A 1 9 ? -4.052 7.155 5.728 1.00 0.00 9 TYR A O 20
ATOM 8447 N N . PHE A 1 10 ? -1.911 7.161 4.922 1.00 0.00 10 PHE A N 20
ATOM 8448 C CA . PHE A 1 10 ? -1.607 8.561 5.283 1.00 0.00 10 PHE A CA 20
ATOM 8449 C C . PHE A 1 10 ? -2.085 9.507 4.151 1.00 0.00 10 PHE A C 20
ATOM 8450 O O . PHE A 1 10 ? -2.218 10.719 4.290 1.00 0.00 10 PHE A O 20
ATOM 8467 N N . LEU A 1 11 ? -2.179 8.892 2.924 1.00 0.00 11 LEU A N 20
ATOM 8468 C CA . LEU A 1 11 ? -2.691 9.538 1.718 1.00 0.00 11 LEU A CA 20
ATOM 8469 C C . LEU A 1 11 ? -3.172 8.373 0.824 1.00 0.00 11 LEU A C 20
ATOM 8470 O O . LEU A 1 11 ? -3.264 7.231 1.285 1.00 0.00 11 LEU A O 20
ATOM 8486 N N . MET A 1 12 ? -3.535 8.676 -0.467 1.00 0.00 12 MET A N 20
ATOM 8487 C CA . MET A 1 12 ? -3.706 7.603 -1.459 1.00 0.00 12 MET A CA 20
ATOM 8488 C C . MET A 1 12 ? -2.328 7.455 -2.141 1.00 0.00 12 MET A C 20
ATOM 8489 O O . MET A 1 12 ? -1.892 8.365 -2.856 1.00 0.00 12 MET A O 20
ATOM 8503 N N . PRO A 1 13 ? -1.541 6.376 -1.815 1.00 0.00 13 PRO A N 20
ATOM 8504 C CA . PRO A 1 13 ? -0.176 6.270 -2.314 1.00 0.00 13 PRO A CA 20
ATOM 8505 C C . PRO A 1 13 ? -0.143 5.700 -3.752 1.00 0.00 13 PRO A C 20
ATOM 8506 O O . PRO A 1 13 ? -1.068 5.061 -4.249 1.00 0.00 13 PRO A O 20
ATOM 8517 N N . ILE A 1 14 ? 1.075 5.844 -4.386 1.00 0.00 14 ILE A N 20
ATOM 8518 C CA . ILE A 1 14 ? 1.371 5.248 -5.699 1.00 0.00 14 ILE A CA 20
ATOM 8519 C C . ILE A 1 14 ? 2.206 3.946 -5.548 1.00 0.00 14 ILE A C 20
ATOM 8520 O O . ILE A 1 14 ? 2.929 3.492 -6.429 1.00 0.00 14 ILE A O 20
ATOM 8536 N N . ASP A 1 15 ? 1.951 3.263 -4.382 1.00 0.00 15 ASP A N 20
ATOM 8537 C CA . ASP A 1 15 ? 2.768 2.151 -3.889 1.00 0.00 15 ASP A CA 20
ATOM 8538 C C . ASP A 1 15 ? 1.840 1.346 -2.950 1.00 0.00 15 ASP A C 20
ATOM 8539 O O . ASP A 1 15 ? 1.780 1.600 -1.741 1.00 0.00 15 ASP A O 20
ATOM 8548 N N . PRO A 1 16 ? 0.966 0.442 -3.538 1.00 0.00 16 PRO A N 20
ATOM 8549 C CA . PRO A 1 16 ? 0.044 -0.347 -2.715 1.00 0.00 16 PRO A CA 20
ATOM 8550 C C . PRO A 1 16 ? 0.648 -1.706 -2.294 1.00 0.00 16 PRO A C 20
ATOM 8551 O O . PRO A 1 16 ? 0.314 -2.277 -1.257 1.00 0.00 16 PRO A O 20
ATOM 8562 N N . ALA A 1 17 ? 1.404 -2.350 -3.242 1.00 0.00 17 ALA A N 20
ATOM 8563 C CA . ALA A 1 17 ? 1.939 -3.712 -3.141 1.00 0.00 17 ALA A CA 20
ATOM 8564 C C . ALA A 1 17 ? 0.872 -4.828 -3.175 1.00 0.00 17 ALA A C 20
ATOM 8565 O O . ALA A 1 17 ? 1.044 -5.873 -3.807 1.00 0.00 17 ALA A O 20
ATOM 8572 N N . TRP A 1 18 ? -0.241 -4.653 -2.385 1.00 0.00 18 TRP A N 20
ATOM 8573 C CA . TRP A 1 18 ? -1.183 -5.747 -2.116 1.00 0.00 18 TRP A CA 20
ATOM 8574 C C . TRP A 1 18 ? -2.103 -6.092 -3.313 1.00 0.00 18 TRP A C 20
ATOM 8575 O O . TRP A 1 18 ? -2.927 -7.005 -3.267 1.00 0.00 18 TRP A O 20
ATOM 8596 N N . LEU A 1 19 ? -1.932 -5.317 -4.440 1.00 0.00 19 LEU A N 20
ATOM 8597 C CA . LEU A 1 19 ? -2.573 -5.640 -5.709 1.00 0.00 19 LEU A CA 20
ATOM 8598 C C . LEU A 1 19 ? -1.657 -6.487 -6.630 1.00 0.00 19 LEU A C 20
ATOM 8599 O O . LEU A 1 19 ? -2.009 -6.821 -7.762 1.00 0.00 19 LEU A O 20
ATOM 8615 N N . GLN A 1 20 ? -0.426 -6.839 -6.117 1.00 0.00 20 GLN A N 20
ATOM 8616 C CA . GLN A 1 20 ? 0.555 -7.568 -6.914 1.00 0.00 20 GLN A CA 20
ATOM 8617 C C . GLN A 1 20 ? 1.608 -8.326 -6.071 1.00 0.00 20 GLN A C 20
ATOM 8618 O O . GLN A 1 20 ? 2.665 -8.738 -6.550 1.00 0.00 20 GLN A O 20
ATOM 8632 N N . ALA A 1 21 ? 1.218 -8.640 -4.793 1.00 0.00 21 ALA A N 20
ATOM 8633 C CA . ALA A 1 21 ? 2.067 -9.373 -3.869 1.00 0.00 21 ALA A CA 20
ATOM 8634 C C . ALA A 1 21 ? 1.222 -9.777 -2.650 1.00 0.00 21 ALA A C 20
ATOM 8635 O O . ALA A 1 21 ? 0.235 -9.144 -2.278 1.00 0.00 21 ALA A O 20
ATOM 8642 N N . ASN A 1 22 ? 1.692 -10.863 -1.954 1.00 0.00 22 ASN A N 20
ATOM 8643 C CA . ASN A 1 22 ? 1.035 -11.384 -0.756 1.00 0.00 22 ASN A CA 20
ATOM 8644 C C . ASN A 1 22 ? 1.507 -10.683 0.540 1.00 0.00 22 ASN A C 20
ATOM 8645 O O . ASN A 1 22 ? 1.643 -11.287 1.604 1.00 0.00 22 ASN A O 20
ATOM 8656 N N . LEU A 1 23 ? 1.613 -9.308 0.455 1.00 0.00 23 LEU A N 20
ATOM 8657 C CA . LEU A 1 23 ? 1.819 -8.523 1.667 1.00 0.00 23 LEU A CA 20
ATOM 8658 C C . LEU A 1 23 ? 0.429 -8.208 2.259 1.00 0.00 23 LEU A C 20
ATOM 8659 O O . LEU A 1 23 ? -0.454 -7.703 1.558 1.00 0.00 23 LEU A O 20
ATOM 8675 N N . PRO A 1 24 ? 0.224 -8.463 3.597 1.00 0.00 24 PRO A N 20
ATOM 8676 C CA . PRO A 1 24 ? -1.028 -8.088 4.241 1.00 0.00 24 PRO A CA 20
ATOM 8677 C C . PRO A 1 24 ? -0.993 -6.585 4.587 1.00 0.00 24 PRO A C 20
ATOM 8678 O O . PRO A 1 24 ? 0.045 -5.922 4.652 1.00 0.00 24 PRO A O 20
ATOM 8689 N N . ASN A 1 25 ? -2.212 -6.036 4.934 1.00 0.00 25 ASN A N 20
ATOM 8690 C CA . ASN A 1 25 ? -2.398 -4.575 4.900 1.00 0.00 25 ASN A CA 20
ATOM 8691 C C . ASN A 1 25 ? -1.838 -3.821 6.140 1.00 0.00 25 ASN A C 20
ATOM 8692 O O . ASN A 1 25 ? -2.250 -2.707 6.473 1.00 0.00 25 ASN A O 20
ATOM 8703 N N . THR A 1 26 ? -0.706 -4.356 6.719 1.00 0.00 26 THR A N 20
ATOM 8704 C CA . THR A 1 26 ? 0.102 -3.608 7.697 1.00 0.00 26 THR A CA 20
ATOM 8705 C C . THR A 1 26 ? 1.041 -2.697 6.872 1.00 0.00 26 THR A C 20
ATOM 8706 O O . THR A 1 26 ? 2.221 -2.932 6.623 1.00 0.00 26 THR A O 20
ATOM 8717 N N . GLY A 1 27 ? 0.363 -1.644 6.275 1.00 0.00 27 GLY A N 20
ATOM 8718 C CA . GLY A 1 27 ? 0.904 -1.014 5.097 1.00 0.00 27 GLY A CA 20
ATOM 8719 C C . GLY A 1 27 ? 1.780 0.203 5.414 1.00 0.00 27 GLY A C 20
ATOM 8720 O O . GLY A 1 27 ? 1.442 1.068 6.219 1.00 0.00 27 GLY A O 20
ATOM 8724 N N . LYS A 1 28 ? 2.924 0.284 4.650 1.00 0.00 28 LYS A N 20
ATOM 8725 C CA . LYS A 1 28 ? 3.880 1.396 4.712 1.00 0.00 28 LYS A CA 20
ATOM 8726 C C . LYS A 1 28 ? 4.561 1.511 3.336 1.00 0.00 28 LYS A C 20
ATOM 8727 O O . LYS A 1 28 ? 4.831 0.479 2.716 1.00 0.00 28 LYS A O 20
ATOM 8746 N N . TYR A 1 29 ? 4.739 2.769 2.822 1.00 0.00 29 TYR A N 20
ATOM 8747 C CA . TYR A 1 29 ? 5.187 2.985 1.434 1.00 0.00 29 TYR A CA 20
ATOM 8748 C C . TYR A 1 29 ? 6.697 3.283 1.316 1.00 0.00 29 TYR A C 20
ATOM 8749 O O . TYR A 1 29 ? 7.474 3.228 2.265 1.00 0.00 29 TYR A O 20
ATOM 8767 N N . ASN A 1 30 ? 7.136 3.554 0.038 1.00 0.00 30 ASN A N 20
ATOM 8768 C CA . ASN A 1 30 ? 8.521 3.889 -0.259 1.00 0.00 30 ASN A CA 20
ATOM 8769 C C . ASN A 1 30 ? 8.605 4.823 -1.399 1.00 0.00 30 ASN A C 20
ATOM 8770 O O . ASN A 1 30 ? 8.656 5.591 -2.289 1.00 0.00 30 ASN A O 20
#

Organism: Alcaligenes xylosoxydans xylosoxydans (NCBI:txid85698)

Foldseek 3Di:
DDDDADFCVVDVDPAQCVVPHPDPRPGGGD

Secondary structure (DSSP, 8-state):
--SSSSBGGGT----SSGGG--SS--SB--

Radius of gyration: 8.09 Å; Cα contacts (8 Å, |Δi|>4): 45; chains: 1; bounding box: 12×21×17 Å